Protein AF-0000000084391589 (afdb_homodimer)

Radius of gyration: 23.0 Å; Cα contacts (8 Å, |Δi|>4): 627; chains: 2; bounding box: 58×56×47 Å

pLDDT: mean 92.38, std 8.88, range [37.19, 98.69]

Structure (mmCIF, N/CA/C/O backbone):
data_AF-0000000084391589-model_v1
#
loop_
_entity.id
_entity.type
_entity.pdbx_description
1 polymer 'ABC superfamily atp binding cassette transporter permease protein'
#
loop_
_atom_site.group_PDB
_atom_site.id
_atom_site.type_symbol
_atom_site.label_atom_id
_atom_site.label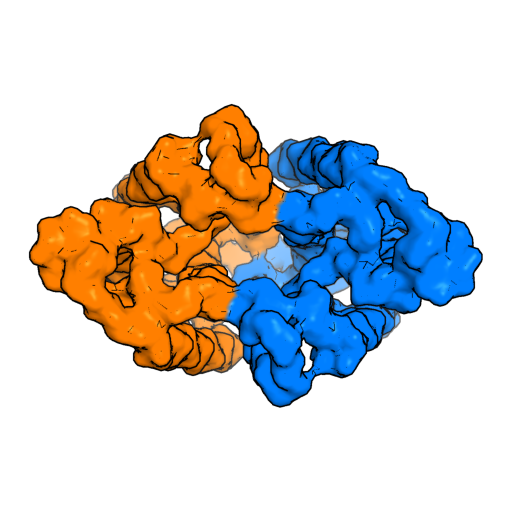_alt_id
_atom_site.label_comp_id
_atom_site.label_asym_id
_atom_site.label_entity_id
_atom_site.label_seq_id
_atom_site.pdbx_PDB_ins_code
_atom_site.Cartn_x
_atom_site.Cartn_y
_atom_site.Cartn_z
_atom_site.occupancy
_atom_site.B_iso_or_equiv
_atom_site.auth_seq_id
_atom_site.auth_comp_id
_atom_site.auth_asym_id
_atom_site.auth_atom_id
_atom_site.pdbx_PDB_model_num
ATOM 1 N N . MET A 1 1 ? -1.476 -22.469 -16.969 1 37.19 1 MET A N 1
ATOM 2 C CA . MET A 1 1 ? -0.293 -21.609 -16.875 1 37.19 1 MET A CA 1
ATOM 3 C C . MET A 1 1 ? 0.739 -22.234 -15.93 1 37.19 1 MET A C 1
ATOM 5 O O . MET A 1 1 ? 0.387 -22.766 -14.875 1 37.19 1 MET A O 1
ATOM 9 N N . THR A 1 2 ? 1.849 -22.688 -16.328 1 46.44 2 THR A N 1
ATOM 10 C CA . THR A 1 2 ? 2.918 -23.406 -15.656 1 46.44 2 THR A CA 1
ATOM 11 C C . THR A 1 2 ? 3.33 -22.703 -14.367 1 46.44 2 THR A C 1
ATOM 13 O O . THR A 1 2 ? 3.363 -21.469 -14.32 1 46.44 2 THR A O 1
ATOM 16 N N . VAL A 1 3 ? 3.16 -23.328 -13.195 1 64.12 3 VAL A N 1
ATOM 17 C CA . VAL A 1 3 ? 3.66 -22.844 -11.914 1 64.12 3 VAL A CA 1
ATOM 18 C C . VAL A 1 3 ? 5.125 -22.438 -12.055 1 64.12 3 VAL A C 1
ATOM 20 O O . VAL A 1 3 ? 5.973 -23.266 -12.422 1 64.12 3 VAL A O 1
ATOM 23 N N . ILE A 1 4 ? 5.359 -21.25 -12.227 1 74.38 4 ILE A N 1
ATOM 24 C CA . ILE A 1 4 ? 6.711 -20.719 -12.383 1 74.38 4 ILE A CA 1
ATOM 25 C C . ILE A 1 4 ? 7.469 -20.844 -11.062 1 74.38 4 ILE A C 1
ATOM 27 O O . ILE A 1 4 ? 6.988 -20.406 -10.016 1 74.38 4 ILE A O 1
ATOM 31 N N . ASP A 1 5 ? 8.484 -21.656 -11.094 1 84.06 5 ASP A N 1
ATOM 32 C CA . ASP A 1 5 ? 9.453 -21.562 -10 1 84.06 5 ASP A CA 1
ATOM 33 C C . ASP A 1 5 ? 10.312 -20.312 -10.133 1 84.06 5 ASP A C 1
ATOM 35 O O . ASP A 1 5 ? 11.273 -20.281 -10.914 1 84.06 5 ASP A O 1
ATOM 39 N N . TYR A 1 6 ? 10.055 -19.422 -9.336 1 90.06 6 TYR A N 1
ATOM 40 C CA . TYR A 1 6 ? 10.648 -18.094 -9.469 1 90.06 6 TYR A CA 1
ATOM 41 C C . TYR A 1 6 ? 12.156 -18.141 -9.266 1 90.06 6 TYR A C 1
ATOM 43 O O . TYR A 1 6 ? 12.914 -17.531 -10.016 1 90.06 6 TYR A O 1
ATOM 51 N N . TYR A 1 7 ? 12.664 -18.906 -8.367 1 91.94 7 TYR A N 1
ATOM 52 C CA . TYR A 1 7 ? 14.094 -18.969 -8.094 1 91.94 7 TYR A CA 1
ATOM 53 C C . TYR A 1 7 ? 14.836 -19.672 -9.211 1 91.94 7 TYR A C 1
ATOM 55 O O . TYR A 1 7 ? 15.922 -19.25 -9.617 1 91.94 7 TYR A O 1
ATOM 63 N N . GLU A 1 8 ? 14.227 -20.734 -9.695 1 91.31 8 GLU A N 1
ATOM 64 C CA . GLU A 1 8 ? 14.836 -21.422 -10.828 1 91.31 8 GLU A CA 1
ATOM 65 C C . GLU A 1 8 ? 14.891 -20.516 -12.055 1 91.31 8 GLU A C 1
ATOM 67 O O . GLU A 1 8 ? 15.898 -20.484 -12.758 1 91.31 8 GLU A O 1
ATOM 72 N N . ARG A 1 9 ? 13.844 -19.828 -12.242 1 93.38 9 ARG A N 1
ATOM 73 C CA . ARG A 1 9 ? 13.797 -18.891 -13.352 1 93.38 9 ARG A CA 1
ATOM 74 C C . ARG A 1 9 ? 14.906 -17.844 -13.234 1 93.38 9 ARG A C 1
ATOM 76 O O . ARG A 1 9 ? 15.633 -17.594 -14.195 1 93.38 9 ARG A O 1
ATOM 83 N N . VAL A 1 10 ? 15.055 -17.297 -12.117 1 93.94 10 VAL A N 1
ATOM 84 C CA . VAL A 1 10 ? 16.031 -16.234 -11.883 1 93.94 10 VAL A CA 1
ATOM 85 C C . VAL A 1 10 ? 17.438 -16.781 -12.055 1 93.94 10 VAL A C 1
ATOM 87 O O . VAL A 1 10 ? 18.281 -16.156 -12.719 1 93.94 10 VAL A O 1
ATOM 90 N N . THR A 1 11 ? 17.688 -17.953 -11.539 1 94.88 11 THR A N 1
ATOM 91 C CA . THR A 1 11 ? 19.031 -18.5 -11.602 1 94.88 11 THR A CA 1
ATOM 92 C C . THR A 1 11 ? 19.375 -18.922 -13.023 1 94.88 11 THR A C 1
ATOM 94 O O . THR A 1 11 ? 20.547 -18.922 -13.414 1 94.88 11 THR A O 1
ATOM 97 N N . THR A 1 12 ? 18.359 -19.25 -13.805 1 94.44 12 THR A N 1
ATOM 98 C CA . THR A 1 12 ? 18.594 -19.688 -15.172 1 94.44 12 THR A CA 1
ATOM 99 C C . THR A 1 12 ? 18.797 -18.5 -16.094 1 94.44 12 THR A C 1
ATOM 101 O O . THR A 1 12 ? 19.609 -18.562 -17.031 1 94.44 12 THR A O 1
ATOM 104 N N . VAL A 1 13 ? 18.203 -17.406 -15.773 1 95.5 13 VAL A N 1
ATOM 105 C CA . VAL A 1 13 ? 18.234 -16.25 -16.656 1 95.5 13 VAL A CA 1
ATOM 106 C C . VAL A 1 13 ? 19.375 -15.328 -16.266 1 95.5 13 VAL A C 1
ATOM 108 O O . VAL A 1 13 ? 20.031 -14.727 -17.125 1 95.5 13 VAL A O 1
ATOM 111 N N . CYS A 1 14 ? 19.594 -15.25 -15 1 95.69 14 CYS A N 1
ATOM 112 C CA . CYS A 1 14 ? 20.625 -14.352 -14.492 1 95.69 14 CYS A CA 1
ATOM 113 C C . CYS A 1 14 ? 22 -15.016 -14.539 1 95.69 14 CYS A C 1
ATOM 115 O O . CYS A 1 14 ? 22.469 -15.562 -13.539 1 95.69 14 CYS A O 1
ATOM 117 N N . THR A 1 15 ? 22.578 -14.945 -15.648 1 95.38 15 THR A N 1
ATOM 118 C CA . THR A 1 15 ? 23.938 -15.438 -15.852 1 95.38 15 THR A CA 1
ATOM 119 C C . THR A 1 15 ? 24.875 -14.305 -16.25 1 95.38 15 THR A C 1
ATOM 121 O O . THR A 1 15 ? 24.438 -13.273 -16.75 1 95.38 15 THR A O 1
ATOM 124 N N . LEU A 1 16 ? 26.141 -14.5 -15.992 1 93.81 16 LEU A N 1
ATOM 125 C CA . LEU A 1 16 ? 27.125 -13.453 -16.234 1 93.81 16 LEU A CA 1
ATOM 126 C C . LEU A 1 16 ? 27.344 -13.227 -17.719 1 93.81 16 LEU A C 1
ATOM 128 O O . LEU A 1 16 ? 27.891 -12.203 -18.125 1 93.81 16 LEU A O 1
ATOM 132 N N . ASP A 1 17 ? 26.844 -14.109 -18.609 1 93.62 17 ASP A N 1
ATOM 133 C CA . ASP A 1 17 ? 26.969 -13.969 -20.062 1 93.62 17 ASP A CA 1
ATOM 134 C C . ASP A 1 17 ? 25.766 -13.258 -20.656 1 93.62 17 ASP A C 1
ATOM 136 O O . ASP A 1 17 ? 25.766 -12.891 -21.828 1 93.62 17 ASP A O 1
ATOM 140 N N . ASN A 1 18 ? 24.766 -13.031 -19.828 1 95.38 18 ASN A N 1
ATOM 141 C CA . ASN A 1 18 ? 23.562 -12.359 -20.281 1 95.38 18 ASN A CA 1
ATOM 142 C C . ASN A 1 18 ? 23.688 -10.844 -20.141 1 95.38 18 ASN A C 1
ATOM 144 O O . ASN A 1 18 ? 23.016 -10.242 -19.297 1 95.38 18 ASN A O 1
ATOM 148 N N . THR A 1 19 ? 24.391 -10.227 -20.984 1 92.19 19 THR A N 1
ATOM 149 C CA . THR A 1 19 ? 24.703 -8.805 -20.922 1 92.19 19 THR A CA 1
ATOM 150 C C . THR A 1 19 ? 23.438 -7.961 -21.016 1 92.19 19 THR A C 1
ATOM 152 O O . THR A 1 19 ? 23.281 -6.98 -20.281 1 92.19 19 THR A O 1
ATOM 155 N N . PRO A 1 20 ? 22.578 -8.312 -21.875 1 93.81 20 PRO A N 1
ATOM 156 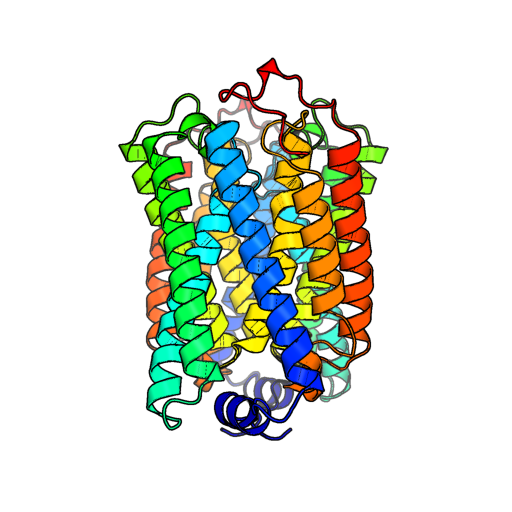C CA . PRO A 1 20 ? 21.344 -7.527 -21.969 1 93.81 20 PRO A CA 1
ATOM 157 C C . PRO A 1 20 ? 20.578 -7.449 -20.656 1 93.81 20 PRO A C 1
ATOM 159 O O . PRO A 1 20 ? 19.844 -6.496 -20.406 1 93.81 20 PRO A O 1
ATOM 162 N N . LEU A 1 21 ? 20.75 -8.406 -19.781 1 95.38 21 LEU A N 1
ATOM 163 C CA . LEU A 1 21 ? 20.094 -8.414 -18.469 1 95.38 21 LEU A CA 1
ATOM 164 C C . LEU A 1 21 ? 20.969 -7.707 -17.422 1 95.38 21 LEU A C 1
ATOM 166 O O . LEU A 1 21 ? 20.438 -7.043 -16.531 1 95.38 21 LEU A O 1
ATOM 170 N N . LEU A 1 22 ? 22.281 -7.801 -17.562 1 95.25 22 LEU A N 1
ATOM 171 C CA . LEU A 1 22 ? 23.188 -7.266 -16.562 1 95.25 22 LEU A CA 1
ATOM 172 C C . LEU A 1 22 ? 23.141 -5.738 -16.531 1 95.25 22 LEU A C 1
ATOM 174 O O . LEU A 1 22 ? 23.266 -5.129 -15.469 1 95.25 22 LEU A O 1
ATOM 178 N N . ILE A 1 23 ? 22.891 -5.16 -17.594 1 94.06 23 ILE A N 1
ATOM 179 C CA . ILE A 1 23 ? 22.875 -3.705 -17.703 1 94.06 23 ILE A CA 1
ATOM 180 C C . ILE A 1 23 ? 21.688 -3.139 -16.938 1 94.06 23 ILE A C 1
ATOM 182 O O . ILE A 1 23 ? 21.859 -2.322 -16.016 1 94.06 23 ILE A O 1
ATOM 186 N N . PRO A 1 24 ? 20.531 -3.578 -17.234 1 94.31 24 PRO A N 1
ATOM 187 C CA . PRO A 1 24 ? 19.406 -3.031 -16.469 1 94.31 24 PRO A CA 1
ATOM 188 C C . PRO A 1 24 ? 19.453 -3.43 -14.992 1 94.31 24 PRO A C 1
ATOM 190 O O . PRO A 1 24 ? 19 -2.672 -14.133 1 94.31 24 PRO A O 1
ATOM 193 N N . LEU A 1 25 ? 19.953 -4.547 -14.703 1 94.44 25 LEU A N 1
ATOM 194 C CA . LEU A 1 25 ? 20.109 -4.941 -13.312 1 94.44 25 LEU A CA 1
ATOM 195 C C . LEU A 1 25 ? 21 -3.963 -12.562 1 94.44 25 LEU A C 1
ATOM 197 O O . LEU A 1 25 ? 20.641 -3.475 -11.492 1 94.44 25 LEU A O 1
ATOM 201 N N . ALA A 1 26 ? 22.109 -3.705 -13.172 1 94.31 26 ALA A N 1
ATOM 202 C CA . ALA A 1 26 ? 23.062 -2.773 -12.562 1 94.31 26 ALA A CA 1
ATOM 203 C C . ALA A 1 26 ? 22.438 -1.382 -12.43 1 94.31 26 ALA A C 1
ATOM 205 O O . ALA A 1 26 ? 22.594 -0.728 -11.391 1 94.31 26 ALA A O 1
ATOM 206 N N . ALA A 1 27 ? 21.781 -0.983 -13.398 1 93.5 27 ALA A N 1
ATOM 207 C CA . ALA A 1 27 ? 21.141 0.329 -13.383 1 93.5 27 ALA A CA 1
ATOM 208 C C . ALA A 1 27 ? 20.125 0.423 -12.25 1 93.5 27 ALA A C 1
ATOM 210 O O . ALA A 1 27 ? 20.031 1.445 -11.562 1 93.5 27 ALA A O 1
ATOM 211 N N . GLY A 1 28 ? 19.375 -0.607 -12.07 1 93.5 28 GLY A N 1
ATOM 212 C CA . GLY A 1 28 ? 18.391 -0.625 -10.992 1 93.5 28 GLY A CA 1
ATOM 213 C C . GLY A 1 28 ? 19.016 -0.49 -9.617 1 93.5 28 GLY A C 1
ATOM 214 O O . GLY A 1 28 ? 18.531 0.28 -8.789 1 93.5 28 GLY A O 1
ATOM 215 N N . PHE A 1 29 ? 20.094 -1.107 -9.43 1 94.69 29 PHE A N 1
ATOM 216 C CA . PHE A 1 29 ? 20.781 -1.05 -8.141 1 94.69 29 PHE A CA 1
ATOM 217 C C . PHE A 1 29 ? 21.406 0.318 -7.926 1 94.69 29 PHE A C 1
ATOM 219 O O . PHE A 1 29 ? 21.328 0.884 -6.836 1 94.69 29 PHE A O 1
ATOM 226 N N . ILE A 1 30 ? 21.969 0.821 -8.969 1 95.19 30 ILE A N 1
ATOM 227 C CA . ILE A 1 30 ? 22.625 2.121 -8.875 1 95.19 30 ILE A CA 1
ATOM 228 C C . ILE A 1 30 ? 21.594 3.195 -8.539 1 95.19 30 ILE A C 1
ATOM 230 O O . ILE A 1 30 ? 21.828 4.031 -7.664 1 95.19 30 ILE A O 1
ATOM 234 N N . VAL A 1 31 ? 20.484 3.145 -9.164 1 95.81 31 VAL A N 1
ATOM 235 C CA . VAL A 1 31 ? 19.422 4.105 -8.914 1 95.81 31 VAL A CA 1
ATOM 236 C C . VAL A 1 31 ? 18.953 4.004 -7.457 1 95.81 31 VAL A C 1
ATOM 238 O O . VAL A 1 31 ? 18.828 5.02 -6.773 1 95.81 31 VAL A O 1
ATOM 241 N N . GLY A 1 32 ? 18.781 2.822 -6.996 1 94.81 32 GLY A N 1
ATOM 242 C CA . GLY A 1 32 ? 18.344 2.619 -5.621 1 94.81 32 GLY A CA 1
ATOM 243 C C . GLY A 1 32 ? 19.328 3.152 -4.602 1 94.81 32 GLY A C 1
ATOM 244 O O . GLY A 1 32 ? 18.938 3.82 -3.643 1 94.81 32 GLY A O 1
ATOM 245 N N . TYR A 1 33 ? 20.547 2.941 -4.793 1 95.94 33 TYR A N 1
ATOM 246 C CA . TYR A 1 33 ? 21.547 3.404 -3.846 1 95.94 33 TYR A CA 1
ATOM 247 C C . TYR A 1 33 ? 21.719 4.918 -3.922 1 95.94 33 TYR A C 1
ATOM 249 O O . TYR A 1 33 ? 21.984 5.57 -2.908 1 95.94 33 TYR A O 1
ATOM 257 N N . LEU A 1 34 ? 21.531 5.434 -5.105 1 95.19 34 LEU A N 1
ATOM 258 C CA . LEU A 1 34 ? 21.578 6.887 -5.242 1 95.19 34 LEU A CA 1
ATOM 259 C C . LEU A 1 34 ? 20.438 7.539 -4.469 1 95.19 34 LEU A C 1
ATOM 261 O O . LEU A 1 34 ? 20.625 8.586 -3.848 1 95.19 34 LEU A O 1
ATOM 265 N N . GLN A 1 35 ? 19.312 6.949 -4.523 1 94.69 35 GLN A N 1
ATOM 266 C CA . GLN A 1 35 ? 18.156 7.473 -3.787 1 94.69 35 GLN A CA 1
ATOM 267 C C . GLN A 1 35 ? 18.469 7.57 -2.295 1 94.69 35 GLN A C 1
ATOM 269 O O . GLN A 1 35 ? 18.172 8.586 -1.662 1 94.69 35 GLN A O 1
ATOM 274 N N . TYR A 1 36 ? 19.078 6.605 -1.757 1 93.94 36 TYR A N 1
ATOM 275 C CA . TYR A 1 36 ? 19.359 6.625 -0.326 1 93.94 36 TYR A CA 1
ATOM 276 C C . TYR A 1 36 ? 20.578 7.5 -0.02 1 93.94 36 TYR A C 1
ATOM 278 O O . TYR A 1 36 ? 20.672 8.062 1.072 1 93.94 36 TYR A O 1
ATOM 286 N N . ALA A 1 37 ? 21.484 7.574 -0.981 1 93.31 37 ALA A N 1
ATOM 287 C CA . ALA A 1 37 ? 22.562 8.539 -0.798 1 93.31 37 ALA A CA 1
ATOM 288 C C . ALA A 1 37 ? 22.016 9.961 -0.651 1 93.31 37 ALA A C 1
ATOM 290 O O . ALA A 1 37 ? 22.438 10.703 0.236 1 93.31 37 ALA A O 1
ATOM 291 N N . TYR A 1 38 ? 21.078 10.289 -1.462 1 92.38 38 TYR A N 1
ATOM 292 C CA . TYR A 1 38 ? 20.438 11.594 -1.36 1 92.38 38 TYR A CA 1
ATOM 293 C C . TYR A 1 38 ? 19.719 11.742 -0.026 1 92.38 38 TYR A C 1
ATOM 295 O O . TYR A 1 38 ? 19.812 12.789 0.621 1 92.38 38 TYR A O 1
ATOM 303 N N . ALA A 1 39 ? 19 10.727 0.352 1 90.62 39 ALA A N 1
ATOM 304 C CA . ALA A 1 39 ? 18.25 10.789 1.601 1 90.62 39 ALA A CA 1
ATOM 305 C C . ALA A 1 39 ? 19.172 11.055 2.787 1 90.62 39 ALA A C 1
ATOM 307 O O . ALA A 1 39 ? 18.875 11.906 3.631 1 90.62 39 ALA A O 1
ATOM 308 N N . ILE A 1 40 ? 20.281 10.414 2.811 1 92.12 40 ILE A N 1
ATOM 309 C CA . ILE A 1 40 ? 21.219 10.547 3.918 1 92.12 40 ILE A CA 1
ATOM 310 C C . ILE A 1 40 ? 21.891 11.914 3.867 1 92.12 40 ILE A C 1
ATOM 312 O O . ILE A 1 40 ? 21.969 12.609 4.883 1 92.12 40 ILE A O 1
ATOM 316 N N . ARG A 1 41 ? 22.266 12.289 2.717 1 91.44 41 ARG A N 1
ATOM 317 C CA . ARG A 1 41 ? 22.953 13.57 2.578 1 91.44 41 ARG A CA 1
ATOM 318 C C . ARG A 1 41 ? 22.031 14.734 2.945 1 91.44 41 ARG A C 1
ATOM 320 O O . ARG A 1 41 ? 22.453 15.656 3.646 1 91.44 41 ARG A O 1
ATOM 327 N N . LEU A 1 42 ? 20.875 14.688 2.498 1 91 42 LEU A N 1
ATOM 328 C CA . LEU A 1 42 ? 19.922 15.75 2.799 1 91 42 LEU A CA 1
ATOM 329 C C . LEU A 1 42 ? 19.609 15.789 4.289 1 91 42 LEU A C 1
ATOM 331 O O . LEU A 1 42 ? 19.547 16.875 4.887 1 91 42 LEU A O 1
ATOM 335 N N . THR A 1 43 ? 19.453 14.68 4.848 1 88.06 43 THR A N 1
ATOM 336 C CA . THR A 1 43 ? 19.156 14.602 6.273 1 88.06 43 THR A CA 1
ATOM 337 C C . THR A 1 43 ? 20.312 15.164 7.098 1 88.06 43 THR A C 1
ATOM 339 O O . THR A 1 43 ? 20.094 15.938 8.039 1 88.06 43 THR A O 1
ATOM 342 N N . LEU A 1 44 ? 21.5 14.844 6.719 1 88.12 44 LEU A N 1
ATOM 343 C CA . LEU A 1 44 ? 22.672 15.273 7.465 1 88.12 44 LEU A CA 1
ATOM 344 C C . LEU A 1 44 ? 22.922 16.766 7.277 1 88.12 44 LEU A C 1
ATOM 346 O O . LEU A 1 44 ? 23.25 17.469 8.234 1 88.12 44 LEU A O 1
ATOM 350 N N . ARG A 1 45 ? 22.594 17.25 6.145 1 88 45 ARG A N 1
ATOM 351 C CA . ARG A 1 45 ? 22.984 18.625 5.828 1 88 45 ARG A CA 1
ATOM 352 C C . ARG A 1 45 ? 21.859 19.594 6.129 1 88 45 ARG A C 1
ATOM 354 O O . ARG A 1 45 ? 22.094 20.75 6.484 1 88 45 ARG A O 1
ATOM 361 N N . GLU A 1 46 ? 20.688 19.078 5.941 1 86.19 46 GLU A N 1
ATOM 362 C CA . GLU A 1 46 ? 19.578 20.016 6.023 1 86.19 46 GLU A CA 1
ATOM 363 C C . GLU A 1 46 ? 18.656 19.672 7.195 1 86.19 46 GLU A C 1
ATOM 365 O O . GLU A 1 46 ? 17.703 20.406 7.477 1 86.19 46 GLU A O 1
ATOM 370 N N . GLY A 1 47 ? 18.891 18.562 7.855 1 80.88 47 GLY A N 1
ATOM 371 C CA . GLY A 1 47 ? 18.109 18.188 9.023 1 80.88 47 GLY A CA 1
ATOM 372 C C . GLY A 1 47 ? 16.734 17.656 8.688 1 80.88 47 GLY A C 1
ATOM 373 O O . GLY A 1 47 ? 15.906 17.453 9.578 1 80.88 47 GLY A O 1
ATOM 374 N N . LYS A 1 48 ? 16.5 17.641 7.41 1 83.69 48 LYS A N 1
ATOM 375 C CA . LYS A 1 48 ? 15.227 17.109 6.918 1 83.69 48 LYS A CA 1
ATOM 376 C C . LYS A 1 48 ? 15.445 16.141 5.758 1 83.69 48 LYS A C 1
ATOM 378 O O . LYS A 1 48 ? 16.281 16.391 4.895 1 83.69 48 LYS A O 1
ATOM 383 N N . GLY A 1 49 ? 14.648 15.078 5.746 1 86.81 49 GLY A N 1
ATOM 384 C CA . GLY A 1 49 ? 14.781 14.109 4.672 1 86.81 49 GLY A CA 1
ATOM 385 C C . GLY A 1 49 ? 13.68 14.211 3.637 1 86.81 49 GLY A C 1
ATOM 386 O O . GLY A 1 49 ? 12.617 14.781 3.904 1 86.81 49 GLY A O 1
ATOM 387 N N . PRO A 1 50 ? 13.992 13.672 2.496 1 89.62 50 PRO A N 1
ATOM 388 C CA . PRO A 1 50 ? 13.055 13.781 1.376 1 89.62 50 PRO A CA 1
ATOM 389 C C . PRO A 1 50 ? 11.938 12.742 1.439 1 89.62 50 PRO A C 1
ATOM 391 O O . PRO A 1 50 ? 10.969 12.82 0.67 1 89.62 50 PRO A O 1
ATOM 394 N N . MET A 1 51 ? 12.078 11.781 2.352 1 93.06 51 MET A N 1
ATOM 395 C CA . MET A 1 51 ? 11.094 10.711 2.473 1 93.06 51 MET A CA 1
ATOM 396 C C . MET A 1 51 ? 10.469 10.703 3.865 1 93.06 51 MET A C 1
ATOM 398 O O . MET A 1 51 ? 11.164 10.898 4.863 1 93.06 51 MET A O 1
ATOM 402 N N . PRO A 1 52 ? 9.172 10.492 3.816 1 92.81 52 PRO A N 1
ATOM 403 C CA . PRO A 1 52 ? 8.531 10.398 5.133 1 92.81 52 PRO A CA 1
ATOM 404 C C . PRO A 1 52 ? 8.953 9.148 5.902 1 92.81 52 PRO A C 1
ATOM 406 O O . PRO A 1 52 ? 9.422 8.18 5.301 1 92.81 52 PRO A O 1
ATOM 409 N N . PHE A 1 53 ? 8.789 9.18 7.184 1 95.19 53 PHE A N 1
ATOM 410 C CA . PHE A 1 53 ? 9.242 8.133 8.094 1 95.19 53 PHE A CA 1
ATOM 411 C C . PHE A 1 53 ? 8.672 6.781 7.691 1 95.19 53 PHE A C 1
ATOM 413 O O . PHE A 1 53 ? 9.375 5.77 7.723 1 95.19 53 PHE A O 1
ATOM 420 N N . TRP A 1 54 ? 7.375 6.754 7.328 1 95.5 54 TRP A N 1
ATOM 421 C CA . TRP A 1 54 ? 6.715 5.477 7.074 1 95.5 54 TRP A CA 1
ATOM 422 C C . TRP A 1 54 ? 7.355 4.762 5.891 1 95.5 54 TRP A C 1
ATOM 424 O O . TRP A 1 54 ? 7.332 3.531 5.816 1 95.5 54 TRP A O 1
ATOM 434 N N . MET A 1 55 ? 7.957 5.449 4.949 1 96.81 55 MET A N 1
ATOM 435 C CA . MET A 1 55 ? 8.609 4.824 3.801 1 96.81 55 MET A CA 1
ATOM 436 C C . MET A 1 55 ? 9.875 4.09 4.227 1 96.81 55 MET A C 1
ATOM 438 O O . MET A 1 55 ? 10.164 3 3.73 1 96.81 55 MET A O 1
ATOM 442 N N . HIS A 1 56 ? 10.617 4.746 5.117 1 97.25 56 HIS A N 1
ATOM 443 C CA . HIS A 1 56 ? 11.789 4.059 5.648 1 97.25 56 HIS A CA 1
ATOM 444 C C . HIS A 1 56 ? 11.391 2.775 6.371 1 97.25 56 HIS A C 1
ATOM 446 O O . HIS A 1 56 ? 12.062 1.75 6.238 1 97.25 56 HIS A O 1
ATOM 452 N N . SER A 1 57 ? 10.352 2.873 7.102 1 97.94 57 SER A N 1
ATOM 453 C CA . SER A 1 57 ? 9.852 1.712 7.832 1 97.94 57 SER A CA 1
ATOM 454 C C . SER A 1 57 ? 9.43 0.602 6.875 1 97.94 57 SER A C 1
ATOM 456 O O . SER A 1 57 ? 9.727 -0.571 7.105 1 97.94 57 SER A O 1
ATOM 458 N N . PHE A 1 58 ? 8.781 0.976 5.848 1 98.31 58 PHE A N 1
ATOM 459 C CA . PHE A 1 58 ? 8.352 -0.001 4.855 1 98.31 58 PHE A CA 1
ATOM 460 C C . PHE A 1 58 ? 9.547 -0.645 4.168 1 98.31 58 PHE A C 1
ATOM 462 O O . PHE A 1 58 ? 9.602 -1.867 4.016 1 98.31 58 PHE A O 1
ATOM 469 N N . TYR A 1 59 ? 10.43 0.161 3.746 1 98.31 59 TYR A N 1
ATOM 470 C CA . TYR A 1 59 ? 11.586 -0.34 3.018 1 98.31 59 TYR A CA 1
ATOM 471 C C . TYR A 1 59 ? 12.445 -1.234 3.904 1 98.31 59 TYR A C 1
ATOM 473 O O . TYR A 1 59 ? 13.016 -2.221 3.436 1 98.31 59 TYR A O 1
ATOM 481 N N . LEU A 1 60 ? 12.516 -0.861 5.145 1 98.44 60 LEU A N 1
ATOM 482 C CA . LEU A 1 60 ? 13.242 -1.74 6.055 1 98.44 60 LEU A CA 1
ATOM 483 C C . LEU A 1 60 ? 12.578 -3.111 6.133 1 98.44 60 LEU A C 1
ATOM 485 O O . LEU A 1 60 ? 13.258 -4.141 6.059 1 98.44 60 LEU A O 1
ATOM 489 N N . ALA A 1 61 ? 11.281 -3.098 6.316 1 98.69 61 ALA A N 1
ATOM 490 C CA . ALA A 1 61 ? 10.555 -4.363 6.367 1 98.69 61 ALA A CA 1
ATOM 491 C C . ALA A 1 61 ? 10.758 -5.168 5.086 1 98.69 61 ALA A C 1
ATOM 493 O O . ALA A 1 61 ? 11.008 -6.375 5.137 1 98.69 61 ALA A O 1
ATOM 494 N N . HIS A 1 62 ? 10.664 -4.504 4.004 1 98.56 62 HIS A N 1
ATOM 495 C CA . HIS A 1 62 ? 10.82 -5.141 2.697 1 98.56 62 HIS A CA 1
ATOM 496 C C . HIS A 1 62 ? 12.242 -5.664 2.51 1 98.56 62 HIS A C 1
ATOM 498 O O . HIS A 1 62 ? 12.438 -6.859 2.264 1 98.56 62 HIS A O 1
ATOM 504 N N . ASP A 1 63 ? 13.219 -4.793 2.641 1 98.56 63 ASP A N 1
ATOM 505 C CA . ASP A 1 63 ? 14.594 -5.129 2.275 1 98.56 63 ASP A CA 1
ATOM 506 C C . ASP A 1 63 ? 15.18 -6.156 3.242 1 98.56 63 ASP A C 1
ATOM 508 O O . ASP A 1 63 ? 15.898 -7.066 2.826 1 98.56 63 ASP A O 1
ATOM 512 N N . SER A 1 64 ? 14.891 -6.035 4.504 1 98.69 64 SER A N 1
ATOM 513 C CA . SER A 1 64 ? 15.406 -7.016 5.453 1 98.69 64 SER A CA 1
ATOM 514 C C . SER A 1 64 ? 14.773 -8.383 5.242 1 98.69 64 SER A C 1
ATOM 516 O O . SER A 1 64 ? 15.445 -9.414 5.355 1 98.69 64 SER A O 1
ATOM 518 N N . THR A 1 65 ? 13.492 -8.422 4.93 1 98.62 65 THR A N 1
ATOM 519 C CA . THR A 1 65 ? 12.805 -9.68 4.664 1 98.62 65 THR A CA 1
ATOM 520 C C . THR A 1 65 ? 13.383 -10.359 3.428 1 98.62 65 THR A C 1
ATOM 522 O O . THR A 1 65 ? 13.75 -11.539 3.473 1 98.62 65 THR A O 1
ATOM 525 N N . TRP A 1 66 ? 13.516 -9.617 2.434 1 98.44 66 TRP A N 1
ATOM 526 C CA . TRP A 1 66 ? 13.984 -10.219 1.189 1 98.44 66 TRP A CA 1
ATOM 527 C C . TRP A 1 66 ? 15.477 -10.531 1.268 1 98.44 66 TRP A C 1
ATOM 529 O O . TRP A 1 66 ? 15.953 -11.477 0.643 1 98.44 66 TRP A O 1
ATOM 539 N N . SER A 1 67 ? 16.203 -9.703 2.006 1 98.56 67 SER A N 1
ATOM 540 C CA . SER A 1 67 ? 17.594 -10.07 2.242 1 98.56 67 SER A CA 1
ATOM 541 C C . SER A 1 67 ? 17.688 -11.461 2.865 1 98.56 67 SER A C 1
ATOM 543 O O . SER A 1 67 ? 18.484 -12.297 2.41 1 98.56 67 SER A O 1
ATOM 545 N N . TYR A 1 68 ? 16.906 -11.688 3.836 1 98.31 68 TYR A N 1
ATOM 546 C CA . TYR A 1 68 ? 16.906 -12.977 4.523 1 98.31 68 TYR A CA 1
ATOM 547 C C . TYR A 1 68 ? 16.453 -14.094 3.592 1 98.31 68 TYR A C 1
ATOM 549 O O . TYR A 1 68 ? 17.109 -15.125 3.484 1 98.31 68 TYR A O 1
ATOM 557 N N . LEU A 1 69 ? 15.359 -13.953 2.883 1 97.75 69 LEU A N 1
ATOM 558 C CA . LEU A 1 69 ? 14.781 -14.984 2.02 1 97.75 69 LEU A CA 1
ATOM 559 C C . LEU A 1 69 ? 15.727 -15.312 0.866 1 97.75 69 LEU A C 1
ATOM 561 O O . LEU A 1 69 ? 15.906 -16.484 0.517 1 97.75 69 LEU A O 1
ATOM 565 N N . LEU A 1 70 ? 16.312 -14.281 0.318 1 97.81 70 LEU A N 1
ATOM 566 C CA . LEU A 1 70 ? 17.234 -14.5 -0.8 1 97.81 70 LEU A CA 1
ATOM 567 C C . LEU A 1 70 ? 18.531 -15.148 -0.327 1 97.81 70 LEU A C 1
ATOM 569 O O . LEU A 1 70 ? 19.125 -15.938 -1.054 1 97.81 70 LEU A O 1
ATOM 573 N N . GLY A 1 71 ? 18.938 -14.75 0.874 1 97.88 71 GLY A N 1
ATOM 574 C CA . GLY A 1 71 ? 20.094 -15.445 1.436 1 97.88 71 GLY A CA 1
ATOM 575 C C . GLY A 1 71 ? 19.875 -16.938 1.587 1 97.88 71 GLY A C 1
ATOM 576 O O . GLY A 1 71 ? 20.734 -17.734 1.228 1 97.88 71 GLY A O 1
ATOM 577 N N . ARG A 1 72 ? 18.734 -17.312 2.047 1 97.19 72 ARG A N 1
ATOM 578 C CA . ARG A 1 72 ? 18.375 -18.719 2.178 1 97.19 72 ARG A CA 1
ATOM 579 C C . ARG A 1 72 ? 18.281 -19.391 0.81 1 97.19 72 ARG A C 1
ATOM 581 O O . ARG A 1 72 ? 18.75 -20.516 0.629 1 97.19 72 ARG A O 1
ATOM 588 N N . ALA A 1 73 ? 17.688 -18.703 -0.125 1 96.56 73 ALA A N 1
ATOM 589 C CA . ALA A 1 73 ? 17.562 -19.234 -1.479 1 96.56 73 ALA A CA 1
ATOM 590 C C . ALA A 1 73 ? 18.938 -19.422 -2.115 1 96.56 73 ALA A C 1
ATOM 592 O O . ALA A 1 73 ? 19.156 -20.406 -2.822 1 96.56 73 ALA A O 1
ATOM 593 N N . ALA A 1 74 ? 19.781 -18.469 -1.87 1 97.19 74 ALA A N 1
ATOM 594 C CA . ALA A 1 74 ? 21.125 -18.578 -2.426 1 97.19 74 ALA A CA 1
ATOM 595 C C . ALA A 1 74 ? 21.797 -19.875 -1.98 1 97.19 74 ALA A C 1
ATOM 597 O O . ALA A 1 74 ? 22.406 -20.578 -2.791 1 97.19 74 ALA A O 1
ATOM 598 N N . SER A 1 75 ? 21.641 -20.219 -0.706 1 96.94 75 SER A N 1
ATOM 599 C CA . SER A 1 75 ? 22.234 -21.438 -0.157 1 96.94 75 SER A CA 1
ATOM 600 C C . SER A 1 75 ? 21.625 -22.688 -0.792 1 96.94 75 SER A C 1
ATOM 602 O O . SER A 1 75 ? 22.312 -23.703 -0.947 1 96.94 75 SER A O 1
ATOM 604 N N . GLN A 1 76 ? 20.422 -22.609 -1.266 1 95.56 76 GLN A N 1
ATOM 605 C CA . GLN A 1 76 ? 19.719 -23.75 -1.848 1 95.56 76 GLN A CA 1
ATOM 606 C C . GLN A 1 76 ? 20 -23.875 -3.342 1 95.56 76 GLN A C 1
ATOM 608 O O . GLN A 1 76 ? 19.844 -24.938 -3.926 1 95.56 76 GLN A O 1
ATOM 613 N N . TYR A 1 77 ? 20.422 -22.797 -3.879 1 95.25 77 TYR A N 1
ATOM 614 C CA . TYR A 1 77 ? 20.656 -22.797 -5.32 1 95.25 77 TYR A CA 1
ATOM 615 C C . TYR A 1 77 ? 22.125 -22.562 -5.641 1 95.25 77 TYR A C 1
ATOM 617 O O . TYR A 1 77 ? 22.453 -21.75 -6.496 1 95.25 77 TYR A O 1
ATOM 625 N N . GLY A 1 78 ? 23.047 -23.25 -4.891 1 94.81 78 GLY A N 1
ATOM 626 C CA . GLY A 1 78 ? 24.469 -23.297 -5.195 1 94.81 78 GLY A CA 1
ATOM 627 C C . GLY A 1 78 ? 25.172 -21.953 -5.023 1 94.81 78 GLY A C 1
ATOM 628 O O . GLY A 1 78 ? 26.125 -21.641 -5.742 1 94.81 78 GLY A O 1
ATOM 629 N N . GLU A 1 79 ? 24.672 -21.141 -4.16 1 97.06 79 GLU A N 1
ATOM 630 C CA . GLU A 1 79 ? 25.234 -19.812 -3.918 1 97.06 79 GLU A CA 1
ATOM 631 C C . GLU A 1 79 ? 25.297 -19 -5.207 1 97.06 79 GLU A C 1
ATOM 633 O O . GLU A 1 79 ? 26.328 -18.375 -5.5 1 97.06 79 GLU A O 1
ATOM 638 N N . HIS A 1 80 ? 24.266 -19.078 -5.984 1 96.69 80 HIS A N 1
ATOM 639 C CA . HIS A 1 80 ? 24.172 -18.312 -7.219 1 96.69 80 HIS A CA 1
ATOM 640 C C . HIS A 1 80 ? 24.484 -16.844 -6.977 1 96.69 80 HIS A C 1
ATOM 642 O O . HIS A 1 80 ? 23.969 -16.25 -6.023 1 96.69 80 HIS A O 1
ATOM 648 N N . TRP A 1 81 ? 25.203 -16.234 -7.82 1 96.75 81 TRP A N 1
ATOM 649 C CA . TRP A 1 81 ? 25.766 -14.914 -7.598 1 96.75 81 TRP A CA 1
ATOM 650 C C . TRP A 1 81 ? 24.672 -13.859 -7.48 1 96.75 81 TRP A C 1
ATOM 652 O O . TRP A 1 81 ? 24.797 -12.922 -6.691 1 96.75 81 TRP A O 1
ATOM 662 N N . PHE A 1 82 ? 23.688 -13.961 -8.266 1 96.81 82 PHE A N 1
ATOM 663 C CA . PHE A 1 82 ? 22.609 -12.969 -8.25 1 96.81 82 PHE A CA 1
ATOM 664 C C . PHE A 1 82 ? 21.844 -13.023 -6.93 1 96.81 82 PHE A C 1
ATOM 666 O O . PHE A 1 82 ? 21.547 -11.984 -6.344 1 96.81 82 PHE A O 1
ATOM 673 N N . LEU A 1 83 ? 21.516 -14.227 -6.48 1 97.44 83 LEU A N 1
ATOM 674 C CA . LEU A 1 83 ? 20.766 -14.383 -5.234 1 97.44 83 LEU A CA 1
ATOM 675 C C . LEU A 1 83 ? 21.594 -13.891 -4.047 1 97.44 83 LEU A C 1
ATOM 677 O O . LEU A 1 83 ? 21.109 -13.086 -3.246 1 97.44 83 LEU A O 1
ATOM 681 N N . ARG A 1 84 ? 22.797 -14.297 -3.955 1 98 84 ARG A N 1
ATOM 682 C CA . ARG A 1 84 ? 23.656 -13.891 -2.852 1 98 84 ARG A CA 1
ATOM 683 C C . ARG A 1 84 ? 24 -12.406 -2.938 1 98 84 ARG A C 1
ATOM 685 O O . ARG A 1 84 ? 23.984 -11.703 -1.93 1 98 84 ARG A O 1
ATOM 692 N N . GLY A 1 85 ? 24.359 -11.992 -4.152 1 97.31 85 GLY A N 1
ATOM 693 C CA . GLY A 1 85 ? 24.672 -10.578 -4.34 1 97.31 85 GLY A CA 1
ATOM 694 C C . GLY A 1 85 ? 23.5 -9.672 -3.994 1 97.31 85 GLY A C 1
ATOM 695 O O . GLY A 1 85 ? 23.688 -8.656 -3.316 1 97.31 85 GLY A O 1
ATOM 696 N N . THR A 1 86 ? 22.328 -10.008 -4.469 1 97.62 86 THR A N 1
ATOM 697 C CA . THR A 1 86 ? 21.141 -9.211 -4.176 1 97.62 86 THR A CA 1
ATOM 698 C C . THR A 1 86 ? 20.828 -9.242 -2.684 1 97.62 86 THR A C 1
ATOM 700 O O . THR A 1 86 ? 20.438 -8.227 -2.104 1 97.62 86 THR A O 1
ATOM 703 N N . SER A 1 87 ? 20.938 -10.398 -2.076 1 98.31 87 SER A N 1
ATOM 704 C CA . SER A 1 87 ? 20.75 -10.5 -0.633 1 98.31 87 SER A CA 1
ATOM 705 C C . SER A 1 87 ? 21.656 -9.539 0.113 1 98.31 87 SER A C 1
ATOM 707 O O . SER A 1 87 ? 21.219 -8.812 1.005 1 98.31 87 SER A O 1
ATOM 709 N N . THR A 1 88 ? 22.859 -9.5 -0.244 1 98.31 88 THR A N 1
ATOM 710 C CA . THR A 1 88 ? 23.844 -8.625 0.386 1 98.31 88 THR A CA 1
ATOM 711 C C . THR A 1 88 ? 23.516 -7.16 0.128 1 98.31 88 THR A C 1
ATOM 713 O O . THR A 1 88 ? 23.609 -6.328 1.03 1 98.31 88 THR A O 1
ATOM 716 N N . GLY A 1 89 ? 23.188 -6.891 -1.124 1 97.75 89 GLY A N 1
ATOM 717 C CA . GLY A 1 89 ? 22.781 -5.531 -1.435 1 97.75 89 GLY A CA 1
ATOM 718 C C . GLY A 1 89 ? 21.609 -5.055 -0.597 1 97.75 89 GLY A C 1
ATOM 719 O O . GLY A 1 89 ? 21.609 -3.93 -0.095 1 97.75 89 GLY A O 1
ATOM 720 N N . LEU A 1 90 ? 20.641 -5.898 -0.429 1 98.31 90 LEU A N 1
ATOM 721 C CA . LEU A 1 90 ? 19.469 -5.566 0.361 1 98.31 90 LEU A CA 1
ATOM 722 C C . LEU A 1 90 ? 19.828 -5.398 1.833 1 98.31 90 LEU A C 1
ATOM 724 O O . LEU A 1 90 ? 19.219 -4.578 2.533 1 98.31 90 LEU A O 1
ATOM 728 N N . PHE A 1 91 ? 20.766 -6.164 2.277 1 98.44 91 PHE A N 1
ATOM 729 C CA . PHE A 1 91 ? 21.234 -6.012 3.646 1 98.44 91 PHE A CA 1
ATOM 730 C C . PHE A 1 91 ? 21.812 -4.617 3.865 1 98.44 91 PHE A C 1
ATOM 732 O O . PHE A 1 91 ? 21.562 -3.986 4.891 1 98.44 91 PHE A O 1
ATOM 739 N N . ILE A 1 92 ? 22.562 -4.176 2.922 1 97.88 92 ILE A N 1
ATOM 740 C CA . ILE A 1 92 ? 23.141 -2.842 2.998 1 97.88 92 ILE A CA 1
ATOM 741 C C . ILE A 1 92 ? 22.047 -1.789 3.008 1 97.88 92 ILE A C 1
ATOM 743 O O . ILE A 1 92 ? 22.062 -0.857 3.814 1 97.88 92 ILE A O 1
ATOM 747 N N . TRP A 1 93 ? 21.047 -1.941 2.141 1 97.5 93 TRP A N 1
ATOM 748 C CA . TRP A 1 93 ? 19.906 -1.038 2.145 1 97.5 93 TRP A CA 1
ATOM 749 C C . TRP A 1 93 ? 19.234 -1.019 3.514 1 97.5 93 TRP A C 1
ATOM 751 O O . TRP A 1 93 ? 18.844 0.043 4.008 1 97.5 93 TRP A O 1
ATOM 761 N N . SER A 1 94 ? 19.094 -2.184 4.062 1 98.06 94 SER A N 1
ATOM 762 C CA . SER A 1 94 ? 18.453 -2.297 5.363 1 98.06 94 SER A CA 1
ATOM 763 C C . SER A 1 94 ? 19.203 -1.516 6.43 1 98.06 94 SER A C 1
ATOM 765 O O . SER A 1 94 ? 18.609 -0.862 7.281 1 98.06 94 SER A O 1
ATOM 767 N N . ALA A 1 95 ? 20.469 -1.552 6.359 1 97.62 95 ALA A N 1
ATOM 768 C CA . ALA A 1 95 ? 21.281 -0.811 7.312 1 97.62 95 ALA A CA 1
ATOM 769 C C . ALA A 1 95 ? 21.109 0.694 7.141 1 97.62 95 ALA A C 1
ATOM 771 O O . ALA A 1 95 ? 21.047 1.435 8.125 1 97.62 95 ALA A O 1
ATOM 772 N N . LEU A 1 96 ? 21.031 1.106 5.926 1 96.31 96 LEU A N 1
ATOM 773 C CA . LEU A 1 96 ? 20.812 2.521 5.652 1 96.31 96 LEU A CA 1
ATOM 774 C C . LEU A 1 96 ? 19.438 2.967 6.156 1 96.31 96 LEU A C 1
ATOM 776 O O . LEU A 1 96 ? 19.312 4.059 6.715 1 96.31 96 LEU A O 1
ATOM 780 N N . GLU A 1 97 ? 18.469 2.105 5.945 1 96.81 97 GLU A N 1
ATOM 781 C CA . GLU A 1 97 ? 17.141 2.41 6.43 1 96.81 97 GLU A CA 1
ATOM 782 C C . GLU A 1 97 ? 17.094 2.475 7.953 1 96.81 97 GLU A C 1
ATOM 784 O O . GLU A 1 97 ? 16.484 3.369 8.531 1 96.81 97 GLU A O 1
ATOM 789 N N . LEU A 1 98 ? 17.781 1.554 8.547 1 96.56 98 LEU A N 1
ATOM 790 C CA . LEU A 1 98 ? 17.859 1.547 10 1 96.56 98 LEU A CA 1
ATOM 791 C C . LEU A 1 98 ? 18.516 2.824 10.516 1 96.56 98 LEU A C 1
ATOM 793 O O . LEU A 1 98 ? 18.094 3.373 11.539 1 96.56 98 LEU A O 1
ATOM 797 N N . TRP A 1 99 ? 19.484 3.264 9.852 1 95.75 99 TRP A N 1
ATOM 798 C CA . TRP A 1 99 ? 20.125 4.523 10.203 1 95.75 99 TRP A CA 1
ATOM 799 C C . TRP A 1 99 ? 19.141 5.684 10.133 1 95.75 99 TRP A C 1
ATOM 801 O O . TRP A 1 99 ? 19.078 6.512 11.039 1 95.75 99 TRP A O 1
ATOM 811 N N . CYS A 1 100 ? 18.375 5.746 9.055 1 94.94 100 CYS A N 1
ATOM 812 C CA . CYS A 1 100 ? 17.406 6.812 8.883 1 94.94 100 CYS A CA 1
ATOM 813 C C . CYS A 1 100 ? 16.344 6.758 9.969 1 94.94 100 CYS A C 1
ATOM 815 O O . CYS A 1 100 ? 15.938 7.793 10.508 1 94.94 100 CYS A O 1
ATOM 817 N N . ILE A 1 101 ? 15.945 5.578 10.305 1 96.31 101 ILE A N 1
ATOM 818 C CA . ILE A 1 101 ? 14.93 5.395 11.336 1 96.31 101 ILE A CA 1
ATOM 819 C C . ILE A 1 101 ? 15.5 5.816 12.695 1 96.31 101 ILE A C 1
ATOM 821 O O . ILE A 1 101 ? 14.828 6.516 13.461 1 96.31 101 ILE A O 1
ATOM 825 N N . HIS A 1 102 ? 16.734 5.359 12.969 1 95.5 102 HIS A N 1
ATOM 826 C CA . HIS A 1 102 ? 17.391 5.746 14.219 1 95.5 102 HIS A CA 1
ATOM 827 C C . HIS A 1 102 ? 17.484 7.266 14.336 1 95.5 102 HIS A C 1
ATOM 829 O O . HIS A 1 102 ? 17.172 7.828 15.391 1 95.5 102 HIS A O 1
ATOM 835 N N . ARG A 1 103 ? 17.844 7.895 13.32 1 94.69 103 ARG A N 1
ATOM 836 C CA . ARG A 1 103 ? 17.984 9.344 13.328 1 94.69 103 ARG A CA 1
ATOM 837 C C . ARG A 1 103 ? 16.625 10.023 13.516 1 94.69 103 ARG A C 1
ATOM 839 O O . ARG A 1 103 ? 16.531 11.031 14.227 1 94.69 103 ARG A O 1
ATOM 846 N N . ALA A 1 104 ? 15.617 9.516 12.875 1 94.25 104 ALA A N 1
ATOM 847 C CA . ALA A 1 104 ? 14.281 10.078 13 1 94.25 104 ALA A CA 1
ATOM 848 C C . ALA A 1 104 ? 13.797 10.023 14.445 1 94.25 104 ALA A C 1
ATOM 850 O O . ALA A 1 104 ? 13.219 11 14.945 1 94.25 104 ALA A O 1
ATOM 851 N N . VAL A 1 105 ? 14.109 8.984 15.148 1 95.5 105 VAL A N 1
ATOM 852 C CA . VAL A 1 105 ? 13.586 8.758 16.484 1 95.5 105 VAL A CA 1
ATOM 853 C C . VAL A 1 105 ? 14.445 9.5 17.516 1 95.5 105 VAL A C 1
ATOM 855 O O . VAL A 1 105 ? 13.953 9.93 18.562 1 95.5 105 VAL A O 1
ATOM 858 N N . THR A 1 106 ? 15.734 9.789 17.172 1 94.56 106 THR A N 1
ATOM 859 C CA . THR A 1 106 ? 16.641 10.32 18.188 1 94.56 106 THR A CA 1
ATOM 860 C C . THR A 1 106 ? 16.922 11.797 17.922 1 94.56 106 THR A C 1
ATOM 862 O O . THR A 1 106 ? 16.953 12.602 18.859 1 94.56 106 THR A O 1
ATOM 865 N N . LYS A 1 107 ? 17.078 12.211 16.656 1 91.62 107 LYS A N 1
ATOM 866 C CA . LYS A 1 107 ? 17.594 13.547 16.359 1 91.62 107 LYS A CA 1
ATOM 867 C C . LYS A 1 107 ? 16.547 14.391 15.641 1 91.62 107 LYS A C 1
ATOM 869 O O . LYS A 1 107 ? 16.562 15.617 15.727 1 91.62 107 LYS A O 1
ATOM 874 N N . GLU A 1 108 ? 15.641 13.766 14.969 1 91.56 108 GLU A N 1
ATOM 875 C CA . GLU A 1 108 ? 14.711 14.508 14.117 1 91.56 108 GLU A CA 1
ATOM 876 C C . GLU A 1 108 ? 13.258 14.18 14.469 1 91.56 108 GLU A C 1
ATOM 878 O O . GLU A 1 108 ? 12.43 13.992 13.578 1 91.56 108 GLU A O 1
ATOM 883 N N . ARG A 1 109 ? 12.977 14.031 15.703 1 92.88 109 ARG A N 1
ATOM 884 C CA . ARG A 1 109 ? 11.664 13.586 16.141 1 92.88 109 ARG A CA 1
ATOM 885 C C . ARG A 1 109 ? 10.578 14.57 15.742 1 92.88 109 ARG A C 1
ATOM 887 O O . ARG A 1 109 ? 9.508 14.172 15.273 1 92.88 109 ARG A O 1
ATOM 894 N N . GLU A 1 110 ? 10.852 15.859 15.891 1 90.94 110 GLU A N 1
ATOM 895 C CA . GLU A 1 110 ? 9.852 16.875 15.562 1 90.94 110 GLU A CA 1
ATOM 896 C C . GLU A 1 110 ? 9.523 16.859 14.078 1 90.94 110 GLU A C 1
ATOM 898 O O . GLU A 1 110 ? 8.352 16.828 13.695 1 90.94 110 GLU A O 1
ATOM 903 N N . ALA A 1 111 ? 10.5 16.797 13.25 1 86.62 111 ALA A N 1
ATOM 904 C CA . ALA A 1 111 ? 10.32 16.812 11.797 1 86.62 111 ALA A CA 1
ATOM 905 C C . ALA A 1 111 ? 9.602 15.555 11.32 1 86.62 111 ALA A C 1
ATOM 907 O O . ALA A 1 111 ? 8.797 15.609 10.391 1 86.62 111 ALA A O 1
ATOM 908 N N . SER A 1 112 ? 9.836 14.469 12.055 1 89.88 112 SER A N 1
ATOM 909 C CA . SER A 1 112 ? 9.367 13.172 11.57 1 89.88 112 SER A CA 1
ATOM 910 C C . SER A 1 112 ? 7.98 12.844 12.125 1 89.88 112 SER A C 1
ATOM 912 O O . SER A 1 112 ? 7.176 12.195 11.461 1 89.88 112 SER A O 1
ATOM 914 N N . PHE A 1 113 ? 7.688 13.359 13.375 1 92.56 113 PHE A N 1
ATOM 915 C CA . PHE A 1 113 ? 6.527 12.773 14.047 1 92.56 113 PHE A CA 1
ATOM 916 C C . PHE A 1 113 ? 5.57 13.867 14.516 1 92.56 113 PHE A C 1
ATOM 918 O O . PHE A 1 113 ? 4.484 13.562 15.016 1 92.56 113 PHE A O 1
ATOM 925 N N . ALA A 1 114 ? 5.887 15.141 14.32 1 88.5 114 ALA A N 1
ATOM 926 C CA . ALA A 1 114 ? 5.039 16.219 14.836 1 88.5 114 ALA A CA 1
ATOM 927 C C . ALA A 1 114 ? 3.639 16.141 14.234 1 88.5 114 ALA A C 1
ATOM 929 O O . ALA A 1 114 ? 2.648 16.438 14.906 1 88.5 114 ALA A O 1
ATOM 930 N N . SER A 1 115 ? 3.553 15.68 13.047 1 83.44 115 SER A N 1
ATOM 931 C CA . SER A 1 115 ? 2.273 15.648 12.344 1 83.44 115 SER A CA 1
ATOM 932 C C . SER A 1 115 ? 1.358 14.562 12.906 1 83.44 115 SER A C 1
ATOM 934 O O . SER A 1 115 ? 0.142 14.609 12.711 1 83.44 115 SER A O 1
ATOM 936 N N . VAL A 1 116 ? 1.927 13.672 13.688 1 86.88 116 VAL A N 1
ATOM 937 C CA . VAL A 1 116 ? 1.114 12.547 14.133 1 86.88 116 VAL A CA 1
ATOM 938 C C . VAL A 1 116 ? 1.039 12.539 15.656 1 86.88 116 VAL A C 1
ATOM 940 O O . VAL A 1 116 ? 0.028 12.133 16.234 1 86.88 116 VAL A O 1
ATOM 943 N N . LEU A 1 117 ? 2.072 12.984 16.328 1 90.06 117 LEU A N 1
ATOM 944 C CA . LEU A 1 117 ? 2.154 12.859 17.781 1 90.06 117 LEU A CA 1
ATOM 945 C C . LEU A 1 117 ? 2.07 14.219 18.453 1 90.06 117 LEU A C 1
ATOM 947 O O . LEU A 1 117 ? 2.109 14.312 19.688 1 90.06 117 LEU A O 1
ATOM 951 N N . GLY A 1 118 ? 1.918 15.258 17.672 1 85.62 118 GLY A N 1
ATOM 952 C CA . GLY A 1 118 ? 1.894 16.594 18.25 1 85.62 118 GLY A CA 1
ATOM 953 C C . GLY A 1 118 ? 3.258 17.266 18.266 1 85.62 118 GLY A C 1
ATOM 954 O O . GLY A 1 118 ? 4.262 16.641 17.906 1 85.62 118 GLY A O 1
ATOM 955 N N . LYS A 1 119 ? 3.16 18.453 18.828 1 87 119 LYS A N 1
ATOM 956 C CA . LYS A 1 119 ? 4.387 19.234 18.844 1 87 119 LYS A CA 1
ATOM 957 C C . LYS A 1 119 ? 5.391 18.688 19.844 1 87 119 LYS A C 1
ATOM 959 O O . LYS A 1 119 ? 5.012 18.266 20.938 1 87 119 LYS A O 1
ATOM 964 N N . GLN A 1 120 ? 6.633 18.469 19.516 1 89.75 120 GLN A N 1
ATOM 965 C CA . GLN A 1 120 ? 7.77 18.031 20.312 1 89.75 120 GLN A CA 1
ATOM 966 C C . GLN A 1 120 ? 7.523 16.641 20.891 1 89.75 120 GLN A C 1
ATOM 968 O O . GLN A 1 120 ? 7.465 16.484 22.109 1 89.75 120 GLN A O 1
ATOM 973 N N . PRO A 1 121 ? 7.371 15.695 20.094 1 93.69 121 PRO A N 1
ATOM 974 C CA . PRO A 1 121 ? 7.129 14.336 20.578 1 93.69 121 PRO A CA 1
ATOM 975 C C . PRO A 1 121 ? 8.25 13.82 21.469 1 93.69 121 PRO A C 1
ATOM 977 O O . PRO A 1 121 ? 9.43 14.086 21.219 1 93.69 121 PRO A O 1
ATOM 980 N N . SER A 1 122 ? 7.902 13.148 22.594 1 94.75 122 SER A N 1
ATOM 981 C CA . SER A 1 122 ? 8.898 12.523 23.469 1 94.75 122 SER A CA 1
ATOM 982 C C . SER A 1 122 ? 9.562 11.336 22.781 1 94.75 122 SER A C 1
ATOM 984 O O . SER A 1 122 ? 9.031 10.789 21.812 1 94.75 122 SER A O 1
ATOM 986 N N . PHE A 1 123 ? 10.719 10.977 23.281 1 95.69 123 PHE A N 1
ATOM 987 C CA . PHE A 1 123 ? 11.438 9.82 22.734 1 95.69 123 PHE A CA 1
ATOM 988 C C . PHE A 1 123 ? 10.609 8.555 22.875 1 95.69 123 PHE A C 1
ATOM 990 O O . PHE A 1 123 ? 10.516 7.762 21.938 1 95.69 123 PHE A O 1
ATOM 997 N N . SER A 1 124 ? 10.023 8.375 24 1 95.12 124 SER A N 1
ATOM 998 C CA . SER A 1 124 ? 9.242 7.18 24.281 1 95.12 124 SER A CA 1
ATOM 999 C C . SER A 1 124 ? 8.047 7.066 23.344 1 95.12 124 SER A C 1
ATOM 1001 O O . SER A 1 124 ? 7.77 5.992 22.797 1 95.12 124 SER A O 1
ATOM 1003 N N . SER A 1 125 ? 7.348 8.133 23.109 1 93.12 125 SER A N 1
ATOM 1004 C CA . SER A 1 125 ? 6.199 8.125 22.203 1 93.12 125 SER A CA 1
ATOM 1005 C C . SER A 1 125 ? 6.629 7.852 20.766 1 93.12 125 SER A C 1
ATOM 1007 O O . SER A 1 125 ? 5.98 7.082 20.062 1 93.12 125 SER A O 1
ATOM 1009 N N . ALA A 1 126 ? 7.723 8.5 20.375 1 95.56 126 ALA A N 1
ATOM 1010 C CA . ALA A 1 126 ? 8.25 8.305 19.031 1 95.56 126 ALA A CA 1
ATOM 1011 C C . ALA A 1 126 ? 8.672 6.852 18.812 1 95.56 126 ALA A C 1
ATOM 1013 O O . ALA A 1 126 ? 8.383 6.258 17.781 1 95.56 126 ALA A O 1
ATOM 1014 N N . LEU A 1 127 ? 9.352 6.32 19.844 1 96.25 127 LEU A N 1
ATOM 1015 C CA . LEU A 1 127 ? 9.82 4.941 19.734 1 96.25 127 LEU A CA 1
ATOM 1016 C C . LEU A 1 127 ? 8.648 3.969 19.672 1 96.25 127 LEU A C 1
ATOM 1018 O O . LEU A 1 127 ? 8.664 3.021 18.891 1 96.25 127 LEU A O 1
ATOM 1022 N N . THR A 1 128 ? 7.672 4.156 20.484 1 93.69 128 THR A N 1
ATOM 1023 C CA . THR A 1 128 ? 6.488 3.301 20.484 1 93.69 128 THR A CA 1
ATOM 1024 C C . THR A 1 128 ? 5.785 3.336 19.141 1 93.69 128 THR A C 1
ATOM 1026 O O . THR A 1 128 ? 5.422 2.293 18.594 1 93.69 128 THR A O 1
ATOM 1029 N N . TYR A 1 129 ? 5.629 4.52 18.625 1 93.94 129 TYR A N 1
ATOM 1030 C CA . TYR A 1 129 ? 5.035 4.68 17.297 1 93.94 129 TYR A CA 1
ATOM 1031 C C . TYR A 1 129 ? 5.863 3.969 16.234 1 93.94 129 TYR A C 1
ATOM 1033 O O . TYR A 1 129 ? 5.324 3.246 15.398 1 93.94 129 TYR A O 1
ATOM 1041 N N . ALA A 1 130 ? 7.141 4.176 16.281 1 96.38 130 ALA A N 1
ATOM 1042 C CA . ALA A 1 130 ? 8.047 3.602 15.297 1 96.38 130 ALA A CA 1
ATOM 1043 C C . ALA A 1 130 ? 8 2.076 15.328 1 96.38 130 ALA A C 1
ATOM 1045 O O . ALA A 1 130 ? 7.961 1.428 14.281 1 96.38 130 ALA A O 1
ATOM 1046 N N . VAL A 1 131 ? 7.969 1.52 16.5 1 96.25 131 VAL A N 1
ATOM 1047 C CA . VAL A 1 131 ? 7.938 0.068 16.641 1 96.25 131 VAL A CA 1
ATOM 1048 C C . VAL A 1 131 ? 6.602 -0.473 16.141 1 96.25 131 VAL A C 1
ATOM 1050 O O . VAL A 1 131 ? 6.562 -1.471 15.406 1 96.25 131 VAL A O 1
ATOM 1053 N N . GLY A 1 132 ? 5.52 0.2 16.562 1 94.31 132 GLY A N 1
ATOM 1054 C CA . GLY A 1 132 ? 4.211 -0.201 16.078 1 94.31 132 GLY A CA 1
ATOM 1055 C C . GLY A 1 132 ? 4.105 -0.16 14.562 1 94.31 132 GLY A C 1
ATOM 1056 O O . GLY A 1 132 ? 3.621 -1.109 13.945 1 94.31 132 GLY A O 1
ATOM 1057 N N . LEU A 1 133 ? 4.57 0.917 14.008 1 96.38 133 LEU A N 1
ATOM 1058 C CA . LEU A 1 133 ? 4.531 1.06 12.555 1 96.38 133 LEU A CA 1
ATOM 1059 C C . LEU A 1 133 ? 5.414 0.012 11.883 1 96.38 133 LEU A C 1
ATOM 1061 O O . LEU A 1 133 ? 5.051 -0.53 10.836 1 96.38 133 LEU A O 1
ATOM 1065 N N . GLN A 1 134 ? 6.543 -0.237 12.469 1 97.75 134 GLN A N 1
ATOM 1066 C CA . GLN A 1 134 ? 7.453 -1.219 11.891 1 97.75 134 GLN A CA 1
ATOM 1067 C C . GLN A 1 134 ? 6.812 -2.604 11.844 1 97.75 134 GLN A C 1
ATOM 1069 O O . GLN A 1 134 ? 6.934 -3.312 10.844 1 97.75 134 GLN A O 1
ATOM 1074 N N . LEU A 1 135 ? 6.152 -2.975 12.875 1 97.31 135 LEU A N 1
ATOM 1075 C CA . LEU A 1 135 ? 5.477 -4.266 12.914 1 97.31 135 LEU A CA 1
ATOM 1076 C C . LEU A 1 135 ? 4.348 -4.324 11.898 1 97.31 135 LEU A C 1
ATOM 1078 O O . LEU A 1 135 ? 4.113 -5.363 11.273 1 97.31 135 LEU A O 1
ATOM 1082 N N . ALA A 1 136 ? 3.705 -3.25 11.789 1 97.31 136 ALA A N 1
ATOM 1083 C CA . ALA A 1 136 ? 2.656 -3.174 10.773 1 97.31 136 ALA A CA 1
ATOM 1084 C C . ALA A 1 136 ? 3.229 -3.365 9.375 1 97.31 136 ALA A C 1
ATOM 1086 O O . ALA A 1 136 ? 2.654 -4.086 8.555 1 97.31 136 ALA A O 1
ATOM 1087 N N . MET A 1 137 ? 4.367 -2.758 9.117 1 98.31 137 MET A N 1
ATOM 1088 C CA . MET A 1 137 ? 4.98 -2.873 7.797 1 98.31 137 MET A CA 1
ATOM 1089 C C . MET A 1 137 ? 5.453 -4.301 7.543 1 98.31 137 MET A C 1
ATOM 1091 O O . MET A 1 137 ? 5.316 -4.812 6.43 1 98.31 137 MET A O 1
ATOM 1095 N N . TYR A 1 138 ? 5.992 -4.938 8.539 1 98.31 138 TYR A N 1
ATOM 1096 C CA . TYR A 1 138 ? 6.367 -6.34 8.391 1 98.31 138 TYR A CA 1
ATOM 1097 C C . TYR A 1 138 ? 5.148 -7.199 8.078 1 98.31 138 TYR A C 1
ATOM 1099 O O . TYR A 1 138 ? 5.227 -8.125 7.273 1 98.31 138 TYR A O 1
ATOM 1107 N N . SER A 1 139 ? 4.023 -6.902 8.719 1 97.69 139 SER A N 1
ATOM 1108 C CA . SER A 1 139 ? 2.795 -7.641 8.445 1 97.69 139 SER A CA 1
ATOM 1109 C C . SER A 1 139 ? 2.367 -7.492 6.992 1 97.69 139 SER A C 1
ATOM 1111 O O . SER A 1 139 ? 1.98 -8.469 6.352 1 97.69 139 SER A O 1
ATOM 1113 N N . VAL A 1 140 ? 2.494 -6.293 6.496 1 97.44 140 VAL A N 1
ATOM 1114 C CA . VAL A 1 140 ? 2.102 -6.02 5.117 1 97.44 140 VAL A CA 1
ATOM 1115 C C . VAL A 1 140 ? 3.021 -6.77 4.156 1 97.44 140 VAL A C 1
ATOM 1117 O O . VAL A 1 140 ? 2.555 -7.43 3.227 1 97.44 140 VAL A O 1
ATOM 1120 N N . VAL A 1 141 ? 4.277 -6.715 4.422 1 98.06 141 VAL A N 1
ATOM 1121 C CA . VAL A 1 141 ? 5.254 -7.332 3.525 1 98.06 141 VAL A CA 1
ATOM 1122 C C . VAL A 1 141 ? 5.109 -8.852 3.566 1 98.06 141 VAL A C 1
ATOM 1124 O O . VAL A 1 141 ? 5.016 -9.5 2.521 1 98.06 141 VAL A O 1
ATOM 1127 N N . LEU A 1 142 ? 5.023 -9.422 4.738 1 97.88 142 LEU A N 1
ATOM 1128 C CA . LEU A 1 142 ? 4.934 -10.867 4.879 1 97.88 142 LEU A CA 1
ATOM 1129 C C . LEU A 1 142 ? 3.617 -11.391 4.305 1 97.88 142 LEU A C 1
ATOM 1131 O O . LEU A 1 142 ? 3.59 -12.43 3.646 1 97.88 142 LEU A O 1
ATOM 1135 N N . LEU A 1 143 ? 2.594 -10.664 4.562 1 97.12 143 LEU A N 1
ATOM 1136 C CA . LEU A 1 143 ? 1.309 -11.055 3.988 1 97.12 143 LEU A CA 1
ATOM 1137 C C . LEU A 1 143 ? 1.352 -10.984 2.467 1 97.12 143 LEU A C 1
ATOM 1139 O O . LEU A 1 143 ? 0.868 -11.898 1.787 1 97.12 143 LEU A O 1
ATOM 1143 N N . GLY A 1 144 ? 1.921 -9.867 1.97 1 96.5 144 GLY A N 1
ATOM 1144 C CA . GLY A 1 144 ? 2.041 -9.742 0.525 1 96.5 144 GLY A CA 1
ATOM 1145 C C . GLY A 1 144 ? 2.799 -10.898 -0.108 1 96.5 144 GLY A C 1
ATOM 1146 O O . GLY A 1 144 ? 2.42 -11.383 -1.178 1 96.5 144 GLY A O 1
ATOM 1147 N N . ILE A 1 145 ? 3.816 -11.336 0.537 1 96.12 145 ILE A N 1
ATOM 1148 C CA . ILE A 1 145 ? 4.609 -12.453 0.036 1 96.12 145 ILE A CA 1
ATOM 1149 C C . ILE A 1 145 ? 3.756 -13.719 0.021 1 96.12 145 ILE A C 1
ATOM 1151 O O . ILE A 1 145 ? 3.777 -14.477 -0.952 1 96.12 145 ILE A O 1
ATOM 1155 N N . GLU A 1 146 ? 2.988 -13.891 1.062 1 93.62 146 GLU A N 1
ATOM 1156 C CA . GLU A 1 146 ? 2.113 -15.055 1.142 1 93.62 146 GLU A CA 1
ATOM 1157 C C . GLU A 1 146 ? 1.049 -15.023 0.05 1 93.62 146 GLU A C 1
ATOM 1159 O O . GLU A 1 146 ? 0.742 -16.047 -0.555 1 93.62 146 GLU A O 1
ATOM 1164 N N . LEU A 1 147 ? 0.559 -13.875 -0.206 1 93.38 147 LEU A N 1
ATOM 1165 C CA . LEU A 1 147 ? -0.545 -13.742 -1.151 1 93.38 147 LEU A CA 1
ATOM 1166 C C . LEU A 1 147 ? -0.05 -13.883 -2.588 1 93.38 147 LEU A C 1
ATOM 1168 O O . LEU A 1 147 ? -0.775 -14.375 -3.453 1 93.38 147 LEU A O 1
ATOM 1172 N N . MET A 1 148 ? 1.167 -13.43 -2.84 1 91.94 148 MET A N 1
ATOM 1173 C CA . MET A 1 148 ? 1.692 -13.422 -4.203 1 91.94 148 MET A CA 1
ATOM 1174 C C . MET A 1 148 ? 2.465 -14.703 -4.496 1 91.94 148 MET A C 1
ATOM 1176 O O . MET A 1 148 ? 2.721 -15.023 -5.656 1 91.94 148 MET A O 1
ATOM 1180 N N . GLY A 1 149 ? 2.785 -15.461 -3.516 1 87.69 149 GLY A N 1
ATOM 1181 C CA . GLY A 1 149 ? 3.576 -16.672 -3.668 1 87.69 149 GLY A CA 1
ATOM 1182 C C . GLY A 1 149 ? 5.02 -16.5 -3.227 1 87.69 149 GLY A C 1
ATOM 1183 O O . GLY A 1 149 ? 5.605 -15.438 -3.402 1 87.69 149 GLY A O 1
ATOM 1184 N N . HIS A 1 150 ? 5.465 -17.641 -2.869 1 87.38 150 HIS A N 1
ATOM 1185 C CA . HIS A 1 150 ? 6.836 -17.609 -2.373 1 87.38 150 HIS A CA 1
ATOM 1186 C C . HIS A 1 150 ? 7.824 -17.344 -3.504 1 87.38 150 HIS A C 1
ATOM 1188 O O . HIS A 1 150 ? 7.629 -17.812 -4.629 1 87.38 150 HIS A O 1
ATOM 1194 N N . GLY A 1 151 ? 8.703 -16.469 -3.406 1 90.56 151 GLY A N 1
ATOM 1195 C CA . GLY A 1 151 ? 9.742 -16.156 -4.371 1 90.56 151 GLY A CA 1
ATOM 1196 C C . GLY A 1 151 ? 9.406 -14.953 -5.238 1 90.56 151 GLY A C 1
ATOM 1197 O O . GLY A 1 151 ? 10.109 -14.664 -6.211 1 90.56 151 GLY A O 1
ATOM 1198 N N . CYS A 1 152 ? 8.312 -14.273 -4.93 1 94.62 152 CYS A N 1
ATOM 1199 C CA . CYS A 1 152 ? 7.824 -13.156 -5.734 1 94.62 152 CYS A CA 1
ATOM 1200 C C . CYS A 1 152 ? 8.719 -11.93 -5.566 1 94.62 152 CYS A C 1
ATOM 1202 O O . CYS A 1 152 ? 8.219 -10.812 -5.438 1 94.62 152 CYS A O 1
ATOM 1204 N N . MET A 1 153 ? 9.977 -12.109 -5.629 1 95.94 153 MET A N 1
ATOM 1205 C CA . MET A 1 153 ? 10.93 -11.031 -5.363 1 95.94 153 MET A CA 1
ATOM 1206 C C . MET A 1 153 ? 10.852 -9.961 -6.441 1 95.94 153 MET A C 1
ATOM 1208 O O . MET A 1 153 ? 10.844 -8.766 -6.133 1 95.94 153 MET A O 1
ATOM 1212 N N . ILE A 1 154 ? 10.812 -10.359 -7.695 1 96.25 154 ILE A N 1
ATOM 1213 C CA . ILE A 1 154 ? 10.812 -9.406 -8.797 1 96.25 154 ILE A CA 1
ATOM 1214 C C . ILE A 1 154 ? 9.547 -8.547 -8.742 1 96.25 154 ILE A C 1
ATOM 1216 O O . ILE A 1 154 ? 9.594 -7.344 -9 1 96.25 154 ILE A O 1
ATOM 1220 N N . GLN A 1 155 ? 8.438 -9.156 -8.398 1 96.44 155 GLN A N 1
ATOM 1221 C CA . GLN A 1 155 ? 7.184 -8.422 -8.219 1 96.44 155 GLN A CA 1
ATOM 1222 C C . GLN A 1 155 ? 7.309 -7.379 -7.117 1 96.44 155 GLN A C 1
ATOM 1224 O O . GLN A 1 155 ? 6.855 -6.246 -7.273 1 96.44 155 GLN A O 1
ATOM 1229 N N . TRP A 1 156 ? 7.949 -7.754 -6.098 1 97.25 156 TRP A N 1
ATOM 1230 C CA . TRP A 1 156 ? 8.102 -6.848 -4.965 1 97.25 156 TRP A CA 1
ATOM 1231 C C . TRP A 1 156 ? 9.047 -5.703 -5.309 1 97.25 156 TRP A C 1
ATOM 1233 O O . TRP A 1 156 ? 8.852 -4.57 -4.855 1 97.25 156 TRP A O 1
ATOM 1243 N N . PHE A 1 157 ? 10.062 -6.016 -6.086 1 96.88 157 PHE A N 1
ATOM 1244 C CA . PHE A 1 157 ? 10.953 -4.945 -6.52 1 96.88 157 PHE A CA 1
ATOM 1245 C C . PHE A 1 157 ? 10.195 -3.918 -7.352 1 96.88 157 PHE A C 1
ATOM 1247 O O . PHE A 1 157 ? 10.414 -2.713 -7.207 1 96.88 157 PHE A O 1
ATOM 1254 N N . CYS A 1 158 ? 9.359 -4.41 -8.156 1 97 158 CYS A N 1
ATOM 1255 C CA . CYS A 1 158 ? 8.531 -3.506 -8.945 1 97 158 CYS A CA 1
ATOM 1256 C C . CYS A 1 158 ? 7.645 -2.654 -8.039 1 97 158 CYS A C 1
ATOM 1258 O O . CYS A 1 158 ? 7.559 -1.438 -8.219 1 97 158 CYS A O 1
ATOM 1260 N N . LEU A 1 159 ? 7.078 -3.26 -7.039 1 96.62 159 LEU A N 1
ATOM 1261 C CA . LEU A 1 159 ? 6.172 -2.561 -6.133 1 96.62 159 LEU A CA 1
ATOM 1262 C C . LEU A 1 159 ? 6.914 -1.479 -5.355 1 96.62 159 LEU A C 1
ATOM 1264 O O . LEU A 1 159 ? 6.379 -0.393 -5.125 1 96.62 159 LEU A O 1
ATOM 1268 N N . THR A 1 160 ? 8.086 -1.739 -4.914 1 96.69 160 THR A N 1
ATOM 1269 C CA . THR A 1 160 ? 8.852 -0.742 -4.176 1 96.69 160 THR A CA 1
ATOM 1270 C C . THR A 1 160 ? 9.203 0.443 -5.07 1 96.69 160 THR A C 1
ATOM 1272 O O . THR A 1 160 ? 9.266 1.582 -4.602 1 96.69 160 THR A O 1
ATOM 1275 N N . ASN A 1 161 ? 9.414 0.159 -6.348 1 96.5 161 ASN A N 1
ATOM 1276 C CA . ASN A 1 161 ? 9.695 1.246 -7.281 1 96.5 161 ASN A CA 1
ATOM 1277 C C . ASN A 1 161 ? 8.469 2.117 -7.512 1 96.5 161 ASN A C 1
ATOM 1279 O O . ASN A 1 161 ? 8.586 3.328 -7.711 1 96.5 161 ASN A O 1
ATOM 1283 N N . VAL A 1 162 ? 7.344 1.481 -7.504 1 97.06 162 VAL A N 1
ATOM 1284 C CA . VAL A 1 162 ? 6.102 2.244 -7.598 1 97.06 162 VAL A CA 1
ATOM 1285 C C . VAL A 1 162 ? 5.934 3.113 -6.352 1 97.06 162 VAL A C 1
ATOM 1287 O O . VAL A 1 162 ? 5.539 4.277 -6.449 1 97.06 162 VAL A O 1
ATOM 1290 N N . LEU A 1 163 ? 6.277 2.533 -5.27 1 96.44 163 LEU A N 1
ATOM 1291 C CA . LEU A 1 163 ? 6.137 3.24 -4.004 1 96.44 163 LEU A CA 1
ATOM 1292 C C . LEU A 1 163 ? 7.039 4.473 -3.965 1 96.44 163 LEU A C 1
ATOM 1294 O O . LEU A 1 163 ? 6.648 5.512 -3.426 1 96.44 163 LEU A O 1
ATOM 1298 N N . ILE A 1 164 ? 8.203 4.406 -4.508 1 95.94 164 ILE A N 1
ATOM 1299 C CA . ILE A 1 164 ? 9.141 5.52 -4.477 1 95.94 164 ILE A CA 1
ATOM 1300 C C . ILE A 1 164 ? 8.586 6.691 -5.281 1 95.94 164 ILE A C 1
ATOM 1302 O O . ILE A 1 164 ? 8.938 7.848 -5.035 1 95.94 164 ILE A O 1
ATOM 1306 N N . VAL A 1 165 ? 7.742 6.375 -6.219 1 95.38 165 VAL A N 1
ATOM 1307 C CA . VAL A 1 165 ? 7.16 7.402 -7.074 1 95.38 165 VAL A CA 1
ATOM 1308 C C . VAL A 1 165 ? 5.969 8.047 -6.375 1 95.38 165 VAL A C 1
ATOM 1310 O O . VAL A 1 165 ? 5.875 9.273 -6.297 1 95.38 165 VAL A O 1
ATOM 1313 N N . LEU A 1 166 ? 5.141 7.246 -5.766 1 96 166 LEU A N 1
ATOM 1314 C CA . LEU A 1 166 ? 3.861 7.734 -5.262 1 96 166 LEU A CA 1
ATOM 1315 C C . LEU A 1 166 ? 3.98 8.164 -3.805 1 96 166 LEU A C 1
ATOM 1317 O O . LEU A 1 166 ? 3.299 9.102 -3.373 1 96 166 LEU A O 1
ATOM 1321 N N . GLY A 1 167 ? 4.832 7.574 -3.107 1 94 167 GLY A N 1
ATOM 1322 C CA . GLY A 1 167 ? 4.887 7.695 -1.66 1 94 167 GLY A CA 1
ATOM 1323 C C . GLY A 1 167 ? 5.199 9.109 -1.193 1 94 167 GLY A C 1
ATOM 1324 O O . GLY A 1 167 ? 4.531 9.633 -0.298 1 94 167 GLY A O 1
ATOM 1325 N N . PRO A 1 168 ? 6.141 9.719 -1.812 1 93.38 168 PRO A N 1
ATOM 1326 C CA . PRO A 1 168 ? 6.578 11.023 -1.298 1 93.38 168 PRO A CA 1
ATOM 1327 C C . PRO A 1 168 ? 5.66 12.164 -1.723 1 93.38 168 PRO A C 1
ATOM 1329 O O . PRO A 1 168 ? 5.883 13.312 -1.337 1 93.38 168 PRO A O 1
ATOM 1332 N N . THR A 1 169 ? 4.645 11.898 -2.465 1 91.69 169 THR A N 1
ATOM 1333 C CA . THR A 1 169 ? 3.838 12.945 -3.084 1 91.69 169 THR A CA 1
ATOM 1334 C C . THR A 1 169 ? 3.283 13.898 -2.029 1 91.69 169 THR A C 1
ATOM 1336 O O . THR A 1 169 ? 3.439 15.117 -2.141 1 91.69 169 THR A O 1
ATOM 1339 N N . HIS A 1 170 ? 2.695 13.344 -0.99 1 89.38 170 HIS A N 1
ATOM 1340 C CA . HIS A 1 170 ? 2.107 14.203 0.031 1 89.38 170 HIS A CA 1
ATOM 1341 C C . HIS A 1 170 ? 3.188 14.945 0.816 1 89.38 170 HIS A C 1
ATOM 1343 O O . HIS A 1 170 ? 2.975 16.078 1.254 1 89.38 170 HIS A O 1
ATOM 1349 N N . HIS A 1 171 ? 4.281 14.281 0.911 1 89.94 171 HIS A N 1
ATOM 1350 C CA . HIS A 1 171 ? 5.422 14.922 1.555 1 89.94 171 HIS A CA 1
ATOM 1351 C C . HIS A 1 171 ? 5.914 16.109 0.741 1 89.94 171 HIS A C 1
ATOM 1353 O O . HIS A 1 171 ? 6.195 17.172 1.298 1 89.94 171 HIS A O 1
ATOM 1359 N N . TYR A 1 172 ? 5.93 15.984 -0.556 1 91.81 172 TYR A N 1
ATOM 1360 C CA . TYR A 1 172 ? 6.344 17.062 -1.445 1 91.81 172 TYR A CA 1
ATOM 1361 C C . TYR A 1 172 ? 5.344 18.219 -1.407 1 91.81 172 TYR A C 1
ATOM 1363 O O . TYR A 1 172 ? 5.734 19.391 -1.315 1 91.81 172 TYR A O 1
ATOM 1371 N N . LEU A 1 173 ? 4.113 17.906 -1.343 1 89.25 173 LEU A N 1
ATOM 1372 C CA . LEU A 1 173 ? 3.061 18.906 -1.399 1 89.25 173 LEU A CA 1
ATOM 1373 C C . LEU A 1 173 ? 3.006 19.703 -0.103 1 89.25 173 LEU A C 1
ATOM 1375 O O . LEU A 1 173 ? 2.686 20.906 -0.118 1 89.25 173 LEU A O 1
ATOM 1379 N N . ARG A 1 174 ? 3.451 19.094 0.983 1 85.56 174 ARG A N 1
ATOM 1380 C CA . ARG A 1 174 ? 3.375 19.75 2.291 1 85.56 174 ARG A CA 1
ATOM 1381 C C . ARG A 1 174 ? 4.648 20.531 2.59 1 85.56 174 ARG A C 1
ATOM 1383 O O . ARG A 1 174 ? 4.664 21.375 3.49 1 85.56 174 ARG A O 1
ATOM 1390 N N . ALA A 1 175 ? 5.664 20.312 1.914 1 85.62 175 ALA A N 1
ATOM 1391 C CA . ALA A 1 175 ? 6.973 20.844 2.268 1 85.62 175 ALA A CA 1
ATOM 1392 C C . ALA A 1 175 ? 6.988 22.375 2.135 1 85.62 175 ALA A C 1
ATOM 1394 O O . ALA A 1 175 ? 7.539 23.062 2.99 1 85.62 175 ALA A O 1
ATOM 1395 N N . GLY A 1 176 ? 6.391 23 1.1 1 81.75 176 GLY A N 1
ATOM 1396 C CA . GLY A 1 176 ? 6.332 24.438 0.901 1 81.75 176 GLY A CA 1
ATOM 1397 C C . GLY A 1 176 ? 7.672 25.047 0.541 1 81.75 176 GLY A C 1
ATOM 1398 O O . GLY A 1 176 ? 7.762 26.234 0.24 1 81.75 176 GLY A O 1
ATOM 1399 N N . SER A 1 177 ? 8.719 24.328 0.762 1 85.56 177 SER A N 1
ATOM 1400 C CA . SER A 1 177 ? 10.07 24.75 0.393 1 85.56 177 SER A CA 1
ATOM 1401 C C . SER A 1 177 ? 10.898 23.562 -0.086 1 85.56 177 SER A C 1
ATOM 1403 O O . SER A 1 177 ? 10.492 22.406 0.059 1 85.56 177 SER A O 1
ATOM 1405 N N . ARG A 1 178 ? 12.102 23.875 -0.586 1 89.75 178 ARG A N 1
ATOM 1406 C CA . ARG A 1 178 ? 12.961 22.812 -1.095 1 89.75 178 ARG A CA 1
ATOM 1407 C C . ARG A 1 178 ? 13.875 22.281 0.002 1 89.75 178 ARG A C 1
ATOM 1409 O O . ARG A 1 178 ? 14.688 21.391 -0.243 1 89.75 178 ARG A O 1
ATOM 1416 N N . GLN A 1 179 ? 13.703 22.844 1.138 1 86.44 179 GLN A N 1
ATOM 1417 C CA . GLN A 1 179 ? 14.5 22.312 2.238 1 86.44 179 GLN A CA 1
ATOM 1418 C C . GLN A 1 179 ? 14.188 20.844 2.477 1 86.44 179 GLN A C 1
ATOM 1420 O O . GLN A 1 179 ? 13.023 20.453 2.605 1 86.44 179 GLN A O 1
ATOM 1425 N N . GLY A 1 180 ? 15.195 20.031 2.4 1 87.94 180 GLY A N 1
ATOM 1426 C CA . GLY A 1 180 ? 15.023 18.594 2.578 1 87.94 180 GLY A CA 1
ATOM 1427 C C . GLY A 1 180 ? 14.641 17.875 1.3 1 87.94 180 GLY A C 1
ATOM 1428 O O . GLY A 1 180 ? 14.438 16.656 1.3 1 87.94 180 GLY A O 1
ATOM 1429 N N . LEU A 1 181 ? 14.453 18.656 0.305 1 91.81 181 LEU A N 1
ATOM 1430 C CA . LEU A 1 181 ? 14.125 18.094 -0.999 1 91.81 181 LEU A CA 1
ATOM 1431 C C . LEU A 1 181 ? 15.25 18.344 -1.997 1 91.81 181 LEU A C 1
ATOM 1433 O O . LEU A 1 181 ? 16.156 19.141 -1.74 1 91.81 181 LEU A O 1
ATOM 1437 N N . SER A 1 182 ? 15.258 17.594 -3.086 1 92.94 182 SER A N 1
ATOM 1438 C CA . SER A 1 182 ? 16.297 17.719 -4.098 1 92.94 182 SER A CA 1
ATOM 1439 C C . SER A 1 182 ? 15.758 17.422 -5.492 1 92.94 182 SER A C 1
ATOM 1441 O O . SER A 1 182 ? 15.109 16.406 -5.711 1 92.94 182 SER A O 1
ATOM 1443 N N . LEU A 1 183 ? 16.094 18.312 -6.387 1 94.44 183 LEU A N 1
ATOM 1444 C CA . LEU A 1 183 ? 15.742 18.062 -7.785 1 94.44 183 LEU A CA 1
ATOM 1445 C C . LEU A 1 183 ? 16.516 16.875 -8.344 1 94.44 183 LEU A C 1
ATOM 1447 O O . LEU A 1 183 ? 16 16.125 -9.172 1 94.44 183 LEU A O 1
ATOM 1451 N N . GLY A 1 184 ? 17.703 16.797 -7.852 1 94.44 184 GLY A N 1
ATOM 1452 C CA . GLY A 1 184 ? 18.5 15.641 -8.258 1 94.44 184 GLY A CA 1
ATOM 1453 C C . GLY A 1 184 ? 17.844 14.312 -7.902 1 94.44 184 GLY A C 1
ATOM 1454 O O . GLY A 1 184 ? 17.844 13.383 -8.711 1 94.44 184 GLY A O 1
ATOM 1455 N N . LEU A 1 185 ? 17.312 14.242 -6.723 1 95.38 185 LEU A N 1
ATOM 1456 C CA . LEU A 1 185 ? 16.625 13.031 -6.297 1 95.38 185 LEU A CA 1
ATOM 1457 C C . LEU A 1 185 ? 15.398 12.766 -7.18 1 95.38 185 LEU A C 1
ATOM 1459 O O . LEU A 1 185 ? 15.133 11.617 -7.551 1 95.38 185 LEU A O 1
ATOM 1463 N N . CYS A 1 186 ? 14.711 13.836 -7.547 1 96.81 186 CYS A N 1
ATOM 1464 C CA . CYS A 1 186 ? 13.547 13.695 -8.414 1 96.81 186 CYS A CA 1
ATOM 1465 C C . CYS A 1 186 ? 13.945 13.141 -9.773 1 96.81 186 CYS A C 1
ATOM 1467 O O . CYS A 1 186 ? 13.242 12.312 -10.344 1 96.81 186 CYS A O 1
ATOM 1469 N N . ILE A 1 187 ? 15.055 13.586 -10.281 1 97.25 187 ILE A N 1
ATOM 1470 C CA . ILE A 1 187 ? 15.547 13.102 -11.57 1 97.25 187 ILE A CA 1
ATOM 1471 C C . ILE A 1 187 ? 15.898 11.617 -11.461 1 97.25 187 ILE A C 1
ATOM 1473 O O . ILE A 1 187 ? 15.562 10.828 -12.344 1 97.25 187 ILE A O 1
ATOM 1477 N N . VAL A 1 188 ? 16.531 11.281 -10.383 1 96.88 188 VAL A N 1
ATOM 1478 C CA . VAL A 1 188 ? 16.875 9.883 -10.141 1 96.88 188 VAL A CA 1
ATOM 1479 C C . VAL A 1 188 ? 15.602 9.039 -10.117 1 96.88 188 VAL A C 1
ATOM 1481 O O . VAL A 1 188 ? 15.562 7.938 -10.672 1 96.88 188 VAL A O 1
ATOM 1484 N N . ASN A 1 189 ? 14.555 9.531 -9.484 1 97.38 189 ASN A N 1
ATOM 1485 C CA . ASN A 1 189 ? 13.289 8.82 -9.422 1 97.38 189 ASN A CA 1
ATOM 1486 C C . ASN A 1 189 ? 12.664 8.664 -10.805 1 97.38 189 ASN A C 1
ATOM 1488 O O . ASN A 1 189 ? 12.086 7.617 -11.117 1 97.38 189 ASN A O 1
ATOM 1492 N N . ILE A 1 190 ? 12.781 9.695 -11.625 1 97.75 190 ILE A N 1
ATOM 1493 C CA . ILE A 1 190 ? 12.258 9.633 -12.984 1 97.75 190 ILE A CA 1
ATOM 1494 C C . ILE A 1 190 ? 13 8.562 -13.773 1 97.75 190 ILE A C 1
ATOM 1496 O O . ILE A 1 190 ? 12.383 7.711 -14.422 1 97.75 190 ILE A O 1
ATOM 1500 N N . VAL A 1 191 ? 14.289 8.594 -13.688 1 97.25 191 VAL A N 1
ATOM 1501 C CA . VAL A 1 191 ? 15.109 7.617 -14.391 1 97.25 191 VAL A CA 1
ATOM 1502 C C . VAL A 1 191 ? 14.781 6.211 -13.891 1 97.25 191 VAL A C 1
ATOM 1504 O O . VAL A 1 191 ? 14.625 5.285 -14.695 1 97.25 191 VAL A O 1
ATOM 1507 N N . GLY A 1 192 ? 14.664 6.086 -12.586 1 96.94 192 GLY A N 1
ATOM 1508 C CA . GLY A 1 192 ? 14.305 4.797 -12.016 1 96.94 192 GLY A CA 1
ATOM 1509 C C . GLY A 1 192 ? 12.961 4.281 -12.5 1 96.94 192 GLY A C 1
ATOM 1510 O O . GLY A 1 192 ? 12.812 3.09 -12.766 1 96.94 192 GLY A O 1
ATOM 1511 N N . THR A 1 193 ? 12.016 5.18 -12.617 1 97.56 193 THR A N 1
ATOM 1512 C CA . THR A 1 193 ? 10.688 4.797 -13.062 1 97.56 193 THR A CA 1
ATOM 1513 C C . THR A 1 193 ? 10.711 4.34 -14.516 1 97.56 193 THR A C 1
ATOM 1515 O O . THR A 1 193 ? 10.148 3.295 -14.859 1 97.56 193 THR A O 1
ATOM 1518 N N . ILE A 1 194 ? 11.398 5.07 -15.352 1 96.44 194 ILE A N 1
ATOM 1519 C CA . ILE A 1 194 ? 11.523 4.715 -16.766 1 96.44 194 ILE A CA 1
ATOM 1520 C C . ILE A 1 194 ? 12.195 3.35 -16.891 1 96.44 194 ILE A C 1
ATOM 1522 O O . ILE A 1 194 ? 11.719 2.486 -17.641 1 96.44 194 ILE A O 1
ATOM 1526 N N . TRP A 1 195 ? 13.172 3.168 -16.125 1 95.56 195 TRP A N 1
ATOM 1527 C CA . TRP A 1 195 ? 13.938 1.926 -16.188 1 95.56 195 TRP A CA 1
ATOM 1528 C C . TRP A 1 195 ? 13.094 0.744 -15.727 1 95.56 195 TRP A C 1
ATOM 1530 O O . TRP A 1 195 ? 13.25 -0.372 -16.234 1 95.56 195 TRP A O 1
ATOM 1540 N N . THR A 1 196 ? 12.297 0.936 -14.773 1 96.69 196 THR A N 1
ATOM 1541 C CA . THR A 1 196 ? 11.469 -0.117 -14.203 1 96.69 196 THR A CA 1
ATOM 1542 C C . THR A 1 196 ? 10.438 -0.601 -15.219 1 96.69 196 THR A C 1
ATOM 1544 O O . THR A 1 196 ? 10.172 -1.801 -15.32 1 96.69 196 THR A O 1
ATOM 1547 N N . PHE A 1 197 ? 9.922 0.275 -16.047 1 97.62 197 PHE A N 1
ATOM 1548 C CA . PHE A 1 197 ? 8.773 -0.087 -16.859 1 97.62 197 PHE A CA 1
ATOM 1549 C C . PHE A 1 197 ? 9.156 -0.179 -18.328 1 97.62 197 PHE A C 1
ATOM 1551 O O . PHE A 1 197 ? 8.297 -0.409 -19.188 1 97.62 197 PHE A O 1
ATOM 1558 N N . ALA A 1 198 ? 10.438 -0.044 -18.578 1 96.56 198 ALA A N 1
ATOM 1559 C CA . ALA A 1 198 ? 10.906 -0.168 -19.953 1 96.56 198 ALA A CA 1
ATOM 1560 C C . ALA A 1 198 ? 10.852 -1.619 -20.422 1 96.56 198 ALA A C 1
ATOM 1562 O O . ALA A 1 198 ? 10.977 -2.545 -19.625 1 96.56 198 ALA A O 1
ATOM 1563 N N . PRO A 1 199 ? 10.656 -1.844 -21.734 1 96.06 199 PRO A N 1
ATOM 1564 C CA . PRO A 1 199 ? 10.617 -3.209 -22.266 1 96.06 199 PRO A CA 1
ATOM 1565 C C . PRO A 1 199 ? 11.922 -3.967 -22.047 1 96.06 199 PRO A C 1
ATOM 1567 O O . PRO A 1 199 ? 11.938 -5.199 -22.062 1 96.06 199 PRO A O 1
ATOM 1570 N N . PHE A 1 200 ? 13.008 -3.236 -21.828 1 95.06 200 PHE A N 1
ATOM 1571 C CA . PHE A 1 200 ? 14.297 -3.889 -21.641 1 95.06 200 PHE A CA 1
ATOM 1572 C C . PHE A 1 200 ? 14.633 -4.008 -20.172 1 95.06 200 PHE A C 1
ATOM 1574 O O . PHE A 1 200 ? 15.766 -4.352 -19.797 1 95.06 200 PHE A O 1
ATOM 1581 N N . SER A 1 201 ? 13.664 -3.713 -19.312 1 96.44 201 SER A N 1
ATOM 1582 C CA . SER A 1 201 ? 13.914 -3.797 -17.875 1 96.44 201 SER A CA 1
ATOM 1583 C C . SER A 1 201 ? 14.227 -5.23 -17.453 1 96.44 201 SER A C 1
ATOM 1585 O O . SER A 1 201 ? 13.891 -6.18 -18.156 1 96.44 201 SER A O 1
ATOM 1587 N N . SER A 1 202 ? 14.898 -5.359 -16.312 1 96.25 202 SER A N 1
ATOM 1588 C CA . SER A 1 202 ? 15.242 -6.68 -15.797 1 96.25 202 SER A CA 1
ATOM 1589 C C . SER A 1 202 ? 13.992 -7.512 -15.523 1 96.25 202 SER A C 1
ATOM 1591 O O . SER A 1 202 ? 13.984 -8.727 -15.75 1 96.25 202 SER A O 1
ATOM 1593 N N . ALA A 1 203 ? 12.93 -6.863 -15.055 1 96.44 203 ALA A N 1
ATOM 1594 C CA . ALA A 1 203 ? 11.695 -7.578 -14.75 1 96.44 203 ALA A CA 1
ATOM 1595 C C . ALA A 1 203 ? 11.102 -8.211 -16.016 1 96.44 203 ALA A C 1
ATOM 1597 O O . ALA A 1 203 ? 10.68 -9.375 -15.992 1 96.44 203 ALA A O 1
ATOM 1598 N N . VAL A 1 204 ? 11.156 -7.492 -17.109 1 96.81 204 VAL A N 1
ATOM 1599 C CA . VAL A 1 204 ? 10.594 -7.98 -18.375 1 96.81 204 VAL A CA 1
ATOM 1600 C C . VAL A 1 204 ? 11.461 -9.117 -18.906 1 96.81 204 VAL A C 1
ATOM 1602 O O . VAL A 1 204 ? 10.938 -10.102 -19.438 1 96.81 204 VAL A O 1
ATOM 1605 N N . ILE A 1 205 ? 12.734 -9.047 -18.75 1 96.56 205 ILE A N 1
ATOM 1606 C CA . ILE A 1 205 ? 13.641 -10.07 -19.25 1 96.56 205 ILE A CA 1
ATOM 1607 C C . ILE A 1 205 ? 13.523 -11.328 -18.406 1 96.56 205 ILE A C 1
ATOM 1609 O O . ILE A 1 205 ? 13.508 -12.445 -18.938 1 96.56 205 ILE A O 1
ATOM 1613 N N . ILE A 1 206 ? 13.383 -11.188 -17.109 1 96 206 ILE A N 1
ATOM 1614 C CA . ILE A 1 206 ? 13.367 -12.328 -16.203 1 96 206 ILE A CA 1
ATOM 1615 C C . ILE A 1 206 ? 12 -13.008 -16.25 1 96 206 ILE A C 1
ATOM 1617 O O . ILE A 1 206 ? 11.906 -14.234 -16.281 1 96 206 ILE A O 1
ATOM 1621 N N . LEU A 1 207 ? 10.945 -12.195 -16.203 1 95.06 207 LEU A N 1
ATOM 1622 C CA . LEU A 1 207 ? 9.586 -12.727 -16.141 1 95.06 207 LEU A CA 1
ATOM 1623 C C . LEU A 1 207 ? 8.688 -12.055 -17.172 1 95.06 207 LEU A C 1
ATOM 1625 O O . LEU A 1 207 ? 7.723 -11.375 -16.812 1 95.06 207 LEU A O 1
ATOM 1629 N N . PRO A 1 208 ? 8.93 -12.289 -18.391 1 94.81 208 PRO A N 1
ATOM 1630 C CA . PRO A 1 208 ? 8.125 -11.641 -19.438 1 94.81 208 PRO A CA 1
ATOM 1631 C C . PRO A 1 208 ? 6.645 -12.008 -19.359 1 94.81 208 PRO A C 1
ATOM 1633 O O . PRO A 1 208 ? 5.789 -11.211 -19.75 1 94.81 208 PRO A O 1
ATOM 1636 N N . GLU A 1 209 ? 6.273 -13.156 -18.781 1 92.5 209 GLU A N 1
ATOM 1637 C CA . GLU A 1 209 ? 4.891 -13.609 -18.672 1 92.5 209 GLU A CA 1
ATOM 1638 C C . GLU A 1 209 ? 4.066 -12.656 -17.812 1 92.5 209 GLU A C 1
ATOM 1640 O O . GLU A 1 209 ? 2.855 -12.523 -18 1 92.5 209 GLU A O 1
ATOM 1645 N N . ILE A 1 210 ? 4.73 -11.945 -16.922 1 93.38 210 ILE A N 1
ATOM 1646 C CA . ILE A 1 210 ? 4.031 -11.086 -15.969 1 93.38 210 ILE A CA 1
ATOM 1647 C C . ILE A 1 210 ? 4.203 -9.625 -16.391 1 93.38 210 ILE A C 1
ATOM 1649 O O . ILE A 1 210 ? 3.254 -8.836 -16.312 1 93.38 210 ILE A O 1
ATOM 1653 N N . PHE A 1 211 ? 5.352 -9.297 -16.938 1 97.06 211 PHE A N 1
ATOM 1654 C CA . PHE A 1 211 ? 5.699 -7.883 -17.016 1 97.06 211 PHE A CA 1
ATOM 1655 C C . PHE A 1 211 ? 5.625 -7.391 -18.453 1 97.06 211 PHE A C 1
ATOM 1657 O O . PHE A 1 211 ? 5.578 -6.184 -18.703 1 97.06 211 PHE A O 1
ATOM 1664 N N . ASP A 1 212 ? 5.652 -8.289 -19.406 1 97.06 212 ASP A N 1
ATOM 1665 C CA . ASP A 1 212 ? 5.582 -7.871 -20.797 1 97.06 212 ASP A CA 1
ATOM 1666 C C . ASP A 1 212 ? 4.137 -7.785 -21.281 1 97.06 212 ASP A C 1
ATOM 1668 O O . ASP A 1 212 ? 3.715 -8.562 -22.141 1 97.06 212 ASP A O 1
ATOM 1672 N N . THR A 1 213 ? 3.428 -6.824 -20.734 1 97.06 213 THR A N 1
ATOM 1673 C CA . THR A 1 213 ? 2.014 -6.66 -21.062 1 97.06 213 THR A CA 1
ATOM 1674 C C . THR A 1 213 ? 1.69 -5.199 -21.344 1 97.06 213 THR A C 1
ATOM 1676 O O . THR A 1 213 ? 2.373 -4.297 -20.859 1 97.06 213 THR A O 1
ATOM 1679 N N . PRO A 1 214 ? 0.643 -4.922 -22.109 1 96.56 214 PRO A N 1
ATOM 1680 C CA . PRO A 1 214 ? 0.236 -3.539 -22.359 1 96.56 214 PRO A CA 1
ATOM 1681 C C . PRO A 1 214 ? -0.15 -2.787 -21.094 1 96.56 214 PRO A C 1
ATOM 1683 O O . PRO A 1 214 ? 0.125 -1.592 -20.969 1 96.56 214 PRO A O 1
ATOM 1686 N N . THR A 1 215 ? -0.768 -3.502 -20.219 1 96.12 215 THR A N 1
ATOM 1687 C CA . THR A 1 215 ? -1.162 -2.883 -18.953 1 96.12 215 THR A CA 1
ATOM 1688 C C . THR A 1 215 ? 0.062 -2.4 -18.188 1 96.12 215 THR A C 1
ATOM 1690 O O . THR A 1 215 ? 0.079 -1.277 -17.672 1 96.12 215 THR A O 1
ATOM 1693 N N . TYR A 1 216 ? 1.064 -3.207 -18.156 1 97.5 216 TYR A N 1
ATOM 1694 C CA . TYR A 1 216 ? 2.299 -2.867 -17.453 1 97.5 216 TYR A CA 1
ATOM 1695 C C . TYR A 1 216 ? 2.938 -1.618 -18.047 1 97.5 216 TYR A C 1
ATOM 1697 O O . TYR A 1 216 ? 3.311 -0.697 -17.312 1 97.5 216 TYR A O 1
ATOM 1705 N N . TYR A 1 217 ? 2.916 -1.509 -19.312 1 98 217 TYR A N 1
ATOM 1706 C CA . TYR A 1 217 ? 3.559 -0.385 -19.984 1 98 217 TYR A CA 1
ATOM 1707 C C . TYR A 1 217 ? 2.705 0.874 -19.875 1 98 217 TYR A C 1
ATOM 1709 O O . TYR A 1 217 ? 3.236 1.981 -19.766 1 98 217 TYR A O 1
ATOM 1717 N N . THR A 1 218 ? 1.417 0.71 -19.922 1 97.94 218 THR A N 1
ATOM 1718 C CA . THR A 1 218 ? 0.531 1.856 -19.734 1 97.94 218 THR A CA 1
ATOM 1719 C C . THR A 1 218 ? 0.698 2.461 -18.344 1 97.94 218 THR A C 1
ATOM 1721 O O . THR A 1 218 ? 0.808 3.68 -18.203 1 97.94 218 THR A O 1
ATOM 1724 N N . ILE A 1 219 ? 0.762 1.607 -17.375 1 97.75 219 ILE A N 1
ATOM 1725 C CA . ILE A 1 219 ? 0.971 2.057 -16 1 97.75 219 ILE A CA 1
ATOM 1726 C C . ILE A 1 219 ? 2.332 2.74 -15.891 1 97.75 219 ILE A C 1
ATOM 1728 O O . ILE A 1 219 ? 2.455 3.785 -15.242 1 97.75 219 ILE A O 1
ATOM 1732 N N . GLY A 1 220 ? 3.322 2.102 -16.547 1 97.94 220 GLY A N 1
ATOM 1733 C CA . GLY A 1 220 ? 4.637 2.719 -16.547 1 97.94 220 GLY A CA 1
ATOM 1734 C C . GLY A 1 220 ? 4.641 4.113 -17.156 1 97.94 220 GLY A C 1
ATOM 1735 O O . GLY A 1 220 ? 5.309 5.016 -16.641 1 97.94 220 GLY A O 1
ATOM 1736 N N . GLY A 1 221 ? 3.902 4.246 -18.25 1 97.81 221 GLY A N 1
ATOM 1737 C CA . GLY A 1 221 ? 3.773 5.566 -18.844 1 97.81 221 GLY A CA 1
ATOM 1738 C C . GLY A 1 221 ? 3.148 6.586 -17.906 1 97.81 221 GLY A C 1
ATOM 1739 O O . GLY A 1 221 ? 3.658 7.699 -17.766 1 97.81 221 GLY A O 1
ATOM 1740 N N . PHE A 1 222 ? 2.143 6.215 -17.266 1 97.56 222 PHE A N 1
ATOM 1741 C CA . PHE A 1 222 ? 1.475 7.113 -16.328 1 97.56 222 PHE A CA 1
ATOM 1742 C C . PHE A 1 222 ? 2.387 7.449 -15.148 1 97.56 222 PHE A C 1
ATOM 1744 O O . PHE A 1 222 ? 2.48 8.609 -14.742 1 97.56 222 PHE A O 1
ATOM 1751 N N . LEU A 1 223 ? 3.057 6.461 -14.594 1 97.75 223 LEU A N 1
ATOM 1752 C CA . LEU A 1 223 ? 3.895 6.688 -13.414 1 97.75 223 LEU A CA 1
ATOM 1753 C C . LEU A 1 223 ? 5.102 7.551 -13.766 1 97.75 223 LEU A C 1
ATOM 1755 O O . LEU A 1 223 ? 5.586 8.312 -12.93 1 97.75 223 LEU A O 1
ATOM 1759 N N . THR A 1 224 ? 5.512 7.41 -15.016 1 98.06 224 THR A N 1
ATOM 1760 C CA . THR A 1 224 ? 6.574 8.297 -15.469 1 98.06 224 THR A CA 1
ATOM 1761 C C . THR A 1 224 ? 6.094 9.742 -15.5 1 98.06 224 THR A C 1
ATOM 1763 O O . THR A 1 224 ? 6.762 10.641 -14.977 1 98.06 224 THR A O 1
ATOM 1766 N N . LEU A 1 225 ? 4.941 9.938 -16.047 1 97.69 225 LEU A N 1
ATOM 1767 C CA . LEU A 1 225 ? 4.367 11.273 -16.062 1 97.69 225 LEU A CA 1
ATOM 1768 C C . LEU A 1 225 ? 4.141 11.797 -14.648 1 97.69 225 LEU A C 1
ATOM 1770 O O . LEU A 1 225 ? 4.367 12.969 -14.367 1 97.69 225 LEU A O 1
ATOM 1774 N N . TYR A 1 226 ? 3.715 10.914 -13.82 1 96.94 226 TYR A N 1
ATOM 1775 C CA . TYR A 1 226 ? 3.492 11.258 -12.422 1 96.94 226 TYR A CA 1
ATOM 1776 C C . TYR A 1 226 ? 4.793 11.68 -11.75 1 96.94 226 TYR A C 1
ATOM 1778 O O . TYR A 1 226 ? 4.816 12.648 -10.992 1 96.94 226 TYR A O 1
ATOM 1786 N N . SER A 1 227 ? 5.809 10.969 -12.031 1 97.19 227 SER A N 1
ATOM 1787 C CA . SER A 1 227 ? 7.105 11.305 -11.445 1 97.19 227 SER A CA 1
ATOM 1788 C C . SER A 1 227 ? 7.609 12.648 -11.969 1 97.19 227 SER A C 1
ATOM 1790 O O . SER A 1 227 ? 8.234 13.406 -11.227 1 97.19 227 SER A O 1
ATOM 1792 N N . ILE A 1 228 ? 7.352 12.938 -13.172 1 97.56 228 ILE A N 1
ATOM 1793 C CA . ILE A 1 228 ? 7.707 14.234 -13.742 1 97.56 228 ILE A CA 1
ATOM 1794 C C . ILE A 1 228 ? 6.906 15.336 -13.062 1 97.56 228 ILE A C 1
ATOM 1796 O O . ILE A 1 228 ? 7.434 16.422 -12.789 1 97.56 228 ILE A O 1
ATOM 1800 N N . TRP A 1 229 ? 5.711 15.016 -12.836 1 96 229 TRP A N 1
ATOM 1801 C CA . TRP A 1 229 ? 4.871 15.977 -12.117 1 96 229 TRP A CA 1
ATOM 1802 C C . TRP A 1 229 ? 5.422 16.234 -10.719 1 96 229 TRP A C 1
ATOM 1804 O O . TRP A 1 229 ? 5.414 17.375 -10.242 1 96 229 TRP A O 1
ATOM 1814 N N . CYS A 1 230 ? 5.887 15.266 -10.039 1 94.75 230 CYS A N 1
ATOM 1815 C CA . CYS A 1 230 ? 6.516 15.438 -8.734 1 94.75 230 CYS A CA 1
ATOM 1816 C C . CYS A 1 230 ? 7.742 16.328 -8.836 1 94.75 230 CYS A C 1
ATOM 1818 O O . CYS A 1 230 ? 7.977 17.172 -7.969 1 94.75 230 CYS A O 1
ATOM 1820 N N . PHE A 1 231 ? 8.5 16.109 -9.906 1 96.38 231 PHE A N 1
ATOM 1821 C CA . PHE A 1 231 ? 9.641 16.984 -10.172 1 96.38 231 PHE A CA 1
ATOM 1822 C C . PHE A 1 231 ? 9.188 18.422 -10.32 1 96.38 231 PHE A C 1
ATOM 1824 O O . PHE A 1 231 ? 9.797 19.328 -9.742 1 96.38 231 PHE A O 1
ATOM 1831 N N . TYR A 1 232 ? 8.172 18.609 -11.016 1 95.62 232 TYR A N 1
ATOM 1832 C CA . TYR A 1 232 ? 7.652 19.953 -11.266 1 95.62 232 TYR A CA 1
ATOM 1833 C C . TYR A 1 232 ? 7.207 20.609 -9.969 1 95.62 232 TYR A C 1
ATOM 1835 O O . TYR A 1 232 ? 7.426 21.812 -9.773 1 95.62 232 TYR A O 1
ATOM 1843 N N . ILE A 1 233 ? 6.566 19.906 -9.055 1 92.75 233 ILE A N 1
ATOM 1844 C CA . ILE A 1 233 ? 6.152 20.422 -7.754 1 92.75 233 ILE A CA 1
ATOM 1845 C C . ILE A 1 233 ? 7.371 20.953 -7.004 1 92.75 233 ILE A C 1
ATOM 1847 O O . ILE A 1 233 ? 7.352 22.078 -6.496 1 92.75 233 ILE A O 1
ATOM 1851 N N . VAL A 1 234 ? 8.398 20.172 -6.98 1 93.5 234 VAL A N 1
ATOM 1852 C CA . VAL A 1 234 ? 9.602 20.562 -6.25 1 93.5 234 VAL A CA 1
ATOM 1853 C C . VAL A 1 234 ? 10.281 21.734 -6.949 1 93.5 234 VAL A C 1
ATOM 1855 O O . VAL A 1 234 ? 10.781 22.641 -6.293 1 93.5 234 VAL A O 1
ATOM 1858 N N . TRP A 1 235 ? 10.242 21.734 -8.258 1 94.12 235 TRP A N 1
ATOM 1859 C CA . TRP A 1 235 ? 10.867 22.781 -9.055 1 94.12 235 TRP A CA 1
ATOM 1860 C C . TRP A 1 235 ? 10.195 24.125 -8.812 1 94.12 235 TRP A C 1
ATOM 1862 O O . TRP A 1 235 ? 10.844 25.172 -8.875 1 94.12 235 TRP A O 1
ATOM 1872 N N . GLN A 1 236 ? 9 24.125 -8.438 1 92.75 236 GLN A N 1
ATOM 1873 C CA . GLN A 1 236 ? 8.227 25.359 -8.242 1 92.75 236 GLN A CA 1
ATOM 1874 C C . GLN A 1 236 ? 8.523 25.984 -6.891 1 92.75 236 GLN A C 1
ATOM 1876 O O . GLN A 1 236 ? 8.219 27.156 -6.664 1 92.75 236 GLN A O 1
ATOM 1881 N N . TYR A 1 237 ? 9.07 25.234 -6.02 1 90.94 237 TYR A N 1
ATOM 1882 C CA . TYR A 1 237 ? 9.383 25.766 -4.695 1 90.94 237 TYR A CA 1
ATOM 1883 C C . TYR A 1 237 ? 10.594 26.688 -4.75 1 90.94 237 TYR A C 1
ATOM 1885 O O . TYR A 1 237 ? 11.453 26.547 -5.625 1 90.94 237 TYR A O 1
ATOM 1893 N N . PRO A 1 238 ? 10.617 27.656 -3.783 1 86 238 PRO A N 1
ATOM 1894 C CA . PRO A 1 238 ? 11.766 28.562 -3.744 1 86 238 PRO A CA 1
ATOM 1895 C C . PRO A 1 238 ? 13.086 27.828 -3.533 1 86 238 PRO A C 1
ATOM 1897 O O . PRO A 1 238 ? 13.141 26.844 -2.797 1 86 238 PRO A O 1
ATOM 1900 N N . SER A 1 239 ? 14.07 28.344 -4.25 1 81.06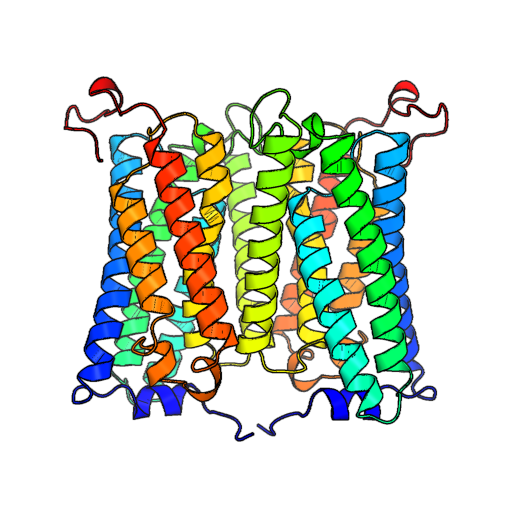 239 SER A N 1
ATOM 1901 C CA . SER A 1 239 ? 15.398 27.734 -4.176 1 81.06 239 SER A CA 1
ATOM 1902 C C . SER A 1 239 ? 15.992 27.859 -2.777 1 81.06 239 SER A C 1
ATOM 1904 O O . SER A 1 239 ? 15.656 28.797 -2.043 1 81.06 239 SER A O 1
ATOM 1906 N N . LYS A 1 240 ? 16.797 26.828 -2.441 1 82.38 240 LYS A N 1
ATOM 1907 C CA . LYS A 1 240 ? 17.438 26.812 -1.133 1 82.38 240 LYS A CA 1
ATOM 1908 C C . LYS A 1 240 ? 18.453 27.938 -1.016 1 82.38 240 LYS A C 1
ATOM 1910 O O . LYS A 1 240 ? 19.109 28.312 -1.999 1 82.38 240 LYS A O 1
ATOM 1915 N N . THR A 1 241 ? 18.312 28.625 0.158 1 69.75 241 THR A N 1
ATOM 1916 C CA . THR A 1 241 ? 19.328 29.625 0.457 1 69.75 241 THR A CA 1
ATOM 1917 C C . THR A 1 241 ? 20.516 28.984 1.177 1 69.75 241 THR A C 1
ATOM 1919 O O . THR A 1 241 ? 20.391 27.922 1.774 1 69.75 241 THR A O 1
ATOM 1922 N N . ARG A 1 242 ? 21.719 29.5 0.969 1 65.44 242 ARG A N 1
ATOM 1923 C CA . ARG A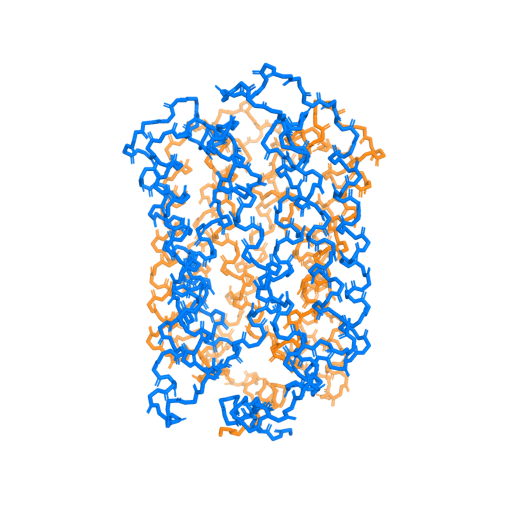 1 242 ? 22.922 29.031 1.654 1 65.44 242 ARG A CA 1
ATOM 1924 C C . ARG A 1 242 ? 22.672 28.844 3.145 1 65.44 242 ARG A C 1
ATOM 1926 O O . ARG A 1 242 ? 23.234 27.938 3.768 1 65.44 242 ARG A O 1
ATOM 1933 N N . ALA A 1 243 ? 21.875 29.469 3.672 1 59 243 ALA A N 1
ATOM 1934 C CA . ALA A 1 243 ? 21.594 29.406 5.102 1 59 243 ALA A CA 1
ATOM 1935 C C . ALA A 1 243 ? 20.828 28.141 5.461 1 59 243 ALA A C 1
ATOM 1937 O O . ALA A 1 243 ? 20.906 27.656 6.594 1 59 243 ALA A O 1
ATOM 1938 N N . ALA A 1 244 ? 20.203 27.516 4.539 1 60.72 244 ALA A N 1
ATOM 1939 C CA . ALA A 1 244 ? 19.406 26.328 4.801 1 60.72 244 ALA A CA 1
ATOM 1940 C C . ALA A 1 244 ? 20.281 25.094 4.992 1 60.72 244 ALA A C 1
ATOM 1942 O O . ALA A 1 244 ? 19.812 24.062 5.48 1 60.72 244 ALA A O 1
ATOM 1943 N N . ASP A 1 245 ? 21.5 25.328 4.672 1 62.16 245 ASP A N 1
ATOM 1944 C CA . ASP A 1 245 ? 22.516 24.281 4.77 1 62.16 245 ASP A CA 1
ATOM 1945 C C . ASP A 1 245 ? 23.344 24.438 6.035 1 62.16 245 ASP A C 1
ATOM 1947 O O . ASP A 1 245 ? 23.984 25.469 6.242 1 62.16 245 ASP A O 1
ATOM 1951 N N . LYS A 1 246 ? 23.172 23.594 7.008 1 65.06 246 LYS A N 1
ATOM 1952 C CA . LYS A 1 246 ? 23.859 23.641 8.289 1 65.06 246 LYS A CA 1
ATOM 1953 C C . LYS A 1 246 ? 25.375 23.516 8.102 1 65.06 246 LYS A C 1
ATOM 1955 O O . LYS A 1 246 ? 26.141 23.859 9 1 65.06 246 LYS A O 1
ATOM 1960 N N . SER A 1 247 ? 25.766 23.016 6.961 1 63.19 247 SER A N 1
ATOM 1961 C CA . SER A 1 247 ? 27.172 22.656 6.805 1 63.19 247 SER A CA 1
ATOM 1962 C C . SER A 1 247 ? 27.969 23.812 6.203 1 63.19 247 SER A C 1
ATOM 1964 O O . SER A 1 247 ? 29.203 23.781 6.211 1 63.19 247 SER A O 1
ATOM 1966 N N . GLY A 1 248 ? 27.281 24.844 5.801 1 65.94 248 GLY A N 1
ATOM 1967 C CA . GLY A 1 248 ? 28 25.922 5.133 1 65.94 248 GLY A CA 1
ATOM 1968 C C . GLY A 1 248 ? 28.328 25.609 3.684 1 65.94 248 GLY A C 1
ATOM 1969 O O . GLY A 1 248 ? 28.875 26.453 2.973 1 65.94 248 GLY A O 1
ATOM 1970 N N . TYR A 1 249 ? 28.062 24.375 3.268 1 66.5 249 TYR A N 1
ATOM 1971 C CA . TYR A 1 249 ? 28.328 23.984 1.888 1 66.5 249 TYR A CA 1
ATOM 1972 C C . TYR A 1 249 ? 27.156 24.359 0.986 1 66.5 249 TYR A C 1
ATOM 1974 O O . TYR A 1 249 ? 26.109 24.812 1.469 1 66.5 249 TYR A O 1
ATOM 1982 N N . ASP A 1 250 ? 27.422 24.297 -0.322 1 73.31 250 ASP A N 1
ATOM 1983 C CA . ASP A 1 250 ? 26.375 24.578 -1.297 1 73.31 250 ASP A CA 1
ATOM 1984 C C . ASP A 1 250 ? 25.172 23.672 -1.104 1 73.31 250 ASP A C 1
ATOM 1986 O O . ASP A 1 250 ? 25.328 22.484 -0.771 1 73.31 250 ASP A O 1
ATOM 1990 N N . PRO A 1 251 ? 24.078 24.25 -1.26 1 76.62 251 PRO A N 1
ATOM 1991 C CA . PRO A 1 251 ? 22.859 23.484 -1.084 1 76.62 251 PRO A CA 1
ATOM 1992 C C . PRO A 1 251 ? 22.734 22.312 -2.07 1 76.62 251 PRO A C 1
ATOM 1994 O O . PRO A 1 251 ? 23.25 22.406 -3.191 1 76.62 251 PRO A O 1
ATOM 1997 N N . ILE A 1 252 ? 22.312 21.25 -1.619 1 75.62 252 ILE A N 1
ATOM 1998 C CA . ILE A 1 252 ? 22.094 20.094 -2.473 1 75.62 252 ILE A CA 1
ATOM 1999 C C . ILE A 1 252 ? 20.891 20.344 -3.381 1 75.62 252 ILE A C 1
ATOM 2001 O O . ILE A 1 252 ? 19.766 20.531 -2.9 1 75.62 252 ILE A O 1
ATOM 2005 N N . TRP A 1 253 ? 21.109 20.375 -4.641 1 76.81 253 TRP A N 1
ATOM 2006 C CA . TRP A 1 253 ? 20.109 20.656 -5.652 1 76.81 253 TRP A CA 1
ATOM 2007 C C . TRP A 1 253 ? 19.125 19.5 -5.797 1 76.81 253 TRP A C 1
ATOM 2009 O O . TRP A 1 253 ? 19.531 18.344 -5.785 1 76.81 253 TRP A O 1
ATOM 2019 N N . MET B 1 1 ? 3.449 -26.844 -7.824 1 37.19 1 MET B N 1
ATOM 2020 C CA . MET B 1 1 ? 2.24 -26.25 -7.254 1 37.19 1 MET B CA 1
ATOM 2021 C C . MET B 1 1 ? 1.211 -25.969 -8.344 1 37.19 1 MET B C 1
ATOM 2023 O O . MET B 1 1 ? 1.559 -25.469 -9.414 1 37.19 1 MET B O 1
ATOM 2027 N N . THR B 1 2 ? 0.151 -26.609 -8.453 1 46.88 2 THR B N 1
ATOM 2028 C CA . THR B 1 2 ? -0.901 -26.578 -9.469 1 46.88 2 THR B CA 1
ATOM 2029 C C . THR B 1 2 ? -1.39 -25.156 -9.695 1 46.88 2 THR B C 1
ATOM 2031 O O . THR B 1 2 ? -1.489 -24.375 -8.758 1 46.88 2 THR B O 1
ATOM 2034 N N . VAL B 1 3 ? -1.228 -24.609 -10.938 1 64.25 3 VAL B N 1
ATOM 2035 C CA . VAL B 1 3 ? -1.798 -23.344 -11.352 1 64.25 3 VAL B CA 1
ATOM 2036 C C . VAL B 1 3 ? -3.281 -23.297 -10.992 1 64.25 3 VAL B C 1
ATOM 2038 O O . VAL B 1 3 ? -4.062 -24.141 -11.445 1 64.25 3 VAL B O 1
ATOM 2041 N N . ILE B 1 4 ? -3.588 -22.703 -9.945 1 74.62 4 ILE B N 1
ATOM 2042 C CA . ILE B 1 4 ? -4.965 -22.594 -9.477 1 74.62 4 ILE B CA 1
ATOM 2043 C C . ILE B 1 4 ? -5.746 -21.656 -10.391 1 74.62 4 ILE B C 1
ATOM 2045 O O . ILE B 1 4 ? -5.32 -20.531 -10.641 1 74.62 4 ILE B O 1
ATOM 2049 N N . ASP B 1 5 ? -6.715 -22.188 -11.031 1 84.31 5 ASP B N 1
ATOM 2050 C CA . ASP B 1 5 ? -7.711 -21.312 -11.641 1 84.31 5 ASP B CA 1
ATOM 2051 C C . ASP B 1 5 ? -8.633 -20.719 -10.586 1 84.31 5 ASP B C 1
ATOM 2053 O O . ASP B 1 5 ? -9.57 -21.375 -10.133 1 84.31 5 ASP B O 1
ATOM 2057 N N . TYR B 1 6 ? -8.438 -19.531 -10.336 1 90.12 6 TYR B N 1
ATOM 2058 C CA . TYR B 1 6 ? -9.102 -18.875 -9.211 1 90.12 6 TYR B CA 1
ATOM 2059 C C . TYR B 1 6 ? -10.609 -18.828 -9.422 1 90.12 6 TYR B C 1
ATOM 2061 O O . TYR B 1 6 ? -11.375 -19.094 -8.5 1 90.12 6 TYR B O 1
ATOM 2069 N N . TYR B 1 7 ? -11.086 -18.609 -10.602 1 91.94 7 TYR B N 1
ATOM 2070 C CA . TYR B 1 7 ? -12.516 -18.5 -10.852 1 91.94 7 TYR B CA 1
ATOM 2071 C C . TYR B 1 7 ? -13.195 -19.859 -10.766 1 91.94 7 TYR B C 1
ATOM 2073 O O . TYR B 1 7 ? -14.289 -19.984 -10.219 1 91.94 7 TYR B O 1
ATOM 2081 N N . GLU B 1 8 ? -12.516 -20.844 -11.312 1 91.62 8 GLU B N 1
ATOM 2082 C CA . GLU B 1 8 ? -13.047 -22.188 -11.195 1 91.62 8 GLU B CA 1
ATOM 2083 C C . GLU B 1 8 ? -13.125 -22.625 -9.734 1 91.62 8 GLU B C 1
ATOM 2085 O O . GLU B 1 8 ? -14.117 -23.234 -9.312 1 91.62 8 GLU B O 1
ATOM 2090 N N . ARG B 1 9 ? -12.117 -22.312 -9.047 1 93.56 9 ARG B N 1
ATOM 2091 C CA . ARG B 1 9 ? -12.094 -22.625 -7.617 1 93.56 9 ARG B CA 1
ATOM 2092 C C . ARG B 1 9 ? -13.266 -21.969 -6.895 1 93.56 9 ARG B C 1
ATOM 2094 O O . ARG B 1 9 ? -13.977 -22.609 -6.137 1 93.56 9 ARG B O 1
ATOM 2101 N N . VAL B 1 10 ? -13.477 -20.75 -7.117 1 94.06 10 VAL B N 1
ATOM 2102 C CA . VAL B 1 10 ? -14.508 -19.984 -6.441 1 94.06 10 VAL B CA 1
ATOM 2103 C C . VAL B 1 10 ? -15.883 -20.531 -6.809 1 94.06 10 VAL B C 1
ATOM 2105 O O . VAL B 1 10 ? -16.734 -20.719 -5.938 1 94.06 10 VAL B O 1
ATOM 2108 N N . THR B 1 11 ? -16.078 -20.844 -8.078 1 94.94 11 THR B N 1
ATOM 2109 C CA . THR B 1 11 ? -17.391 -21.297 -8.516 1 94.94 11 THR B CA 1
ATOM 2110 C C . THR B 1 11 ? -17.672 -22.703 -8.008 1 94.94 11 THR B C 1
ATOM 2112 O O . THR B 1 11 ? -18.828 -23.078 -7.805 1 94.94 11 THR B O 1
ATOM 2115 N N . THR B 1 12 ? -16.609 -23.469 -7.758 1 94.56 12 THR B N 1
ATOM 2116 C CA . THR B 1 12 ? -16.781 -24.828 -7.293 1 94.56 12 THR B CA 1
ATOM 2117 C C . THR B 1 12 ? -17.031 -24.875 -5.789 1 94.56 12 THR B C 1
ATOM 2119 O O . THR B 1 12 ? -17.797 -25.703 -5.305 1 94.56 12 THR B O 1
ATOM 2122 N N . VAL B 1 13 ? -16.5 -23.922 -5.102 1 95.5 13 VAL B N 1
ATOM 2123 C CA . VAL B 1 13 ? -16.562 -23.938 -3.643 1 95.5 13 VAL B CA 1
ATOM 2124 C C . VAL B 1 13 ? -17.766 -23.125 -3.172 1 95.5 13 VAL B C 1
ATOM 2126 O O . VAL B 1 13 ? -18.422 -23.484 -2.189 1 95.5 13 VAL B O 1
ATOM 2129 N N . CYS B 1 14 ? -18.031 -22.094 -3.875 1 95.75 14 CYS B N 1
ATOM 2130 C CA . CYS B 1 14 ? -19.125 -21.203 -3.492 1 95.75 14 CYS B CA 1
ATOM 2131 C C . CYS B 1 14 ? -20.453 -21.719 -4.031 1 95.75 14 CYS B C 1
ATOM 2133 O O . CYS B 1 14 ? -20.906 -21.281 -5.09 1 95.75 14 CYS B O 1
ATOM 2135 N N . THR B 1 15 ? -21.016 -22.578 -3.309 1 95.44 15 THR B N 1
ATOM 2136 C CA . THR B 1 15 ? -22.328 -23.109 -3.623 1 95.44 15 THR B CA 1
ATOM 2137 C C . THR B 1 15 ? -23.328 -22.797 -2.508 1 95.44 15 THR B C 1
ATOM 2139 O O . THR B 1 15 ? -22.922 -22.547 -1.366 1 95.44 15 THR B O 1
ATOM 2142 N N . LEU B 1 16 ? -24.578 -22.781 -2.842 1 93.75 16 LEU B N 1
ATOM 2143 C CA . LEU B 1 16 ? -25.609 -22.391 -1.893 1 93.75 16 LEU B CA 1
ATOM 2144 C C . LEU B 1 16 ? -25.797 -23.453 -0.82 1 93.75 16 LEU B C 1
ATOM 2146 O O . LEU B 1 16 ? -26.391 -23.203 0.23 1 93.75 16 LEU B O 1
ATOM 2150 N N . ASP B 1 17 ? -25.234 -24.656 -0.979 1 93.56 17 ASP B N 1
ATOM 2151 C CA . ASP B 1 17 ? -25.328 -25.734 -0.002 1 93.56 17 ASP B CA 1
ATOM 2152 C C . ASP B 1 17 ? -24.141 -25.719 0.957 1 93.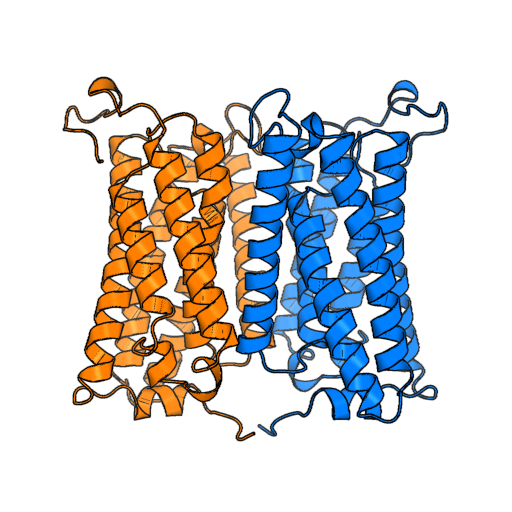56 17 ASP B C 1
ATOM 2154 O O . ASP B 1 17 ? -24.141 -26.438 1.959 1 93.56 17 ASP B O 1
ATOM 2158 N N . ASN B 1 18 ? -23.188 -24.875 0.657 1 95.31 18 ASN B N 1
ATOM 2159 C CA . ASN B 1 18 ? -22.016 -24.781 1.511 1 95.31 18 ASN B CA 1
ATOM 2160 C C . ASN B 1 18 ? -22.219 -23.75 2.629 1 95.31 18 ASN B C 1
ATOM 2162 O O . ASN B 1 18 ? -21.609 -22.688 2.621 1 95.31 18 ASN B O 1
ATOM 2166 N N . THR B 1 19 ? -22.938 -24.109 3.619 1 92.19 19 THR B N 1
ATOM 2167 C CA . THR B 1 19 ? -23.344 -23.219 4.707 1 92.19 19 THR B CA 1
ATOM 2168 C C . THR B 1 19 ? -22.125 -22.719 5.473 1 92.19 19 THR B C 1
ATOM 2170 O O . THR B 1 19 ? -22.047 -21.547 5.824 1 92.19 19 THR B O 1
ATOM 2173 N N . PRO B 1 20 ? -21.219 -23.578 5.727 1 93.88 20 PRO B N 1
ATOM 2174 C CA . PRO B 1 20 ? -20.031 -23.125 6.445 1 93.88 20 PRO B CA 1
ATOM 2175 C C . PRO B 1 20 ? -19.312 -21.969 5.734 1 93.88 20 PRO B C 1
ATOM 2177 O O . PRO B 1 20 ? -18.641 -21.156 6.375 1 93.88 20 PRO B O 1
ATOM 2180 N N . LEU B 1 21 ? -19.453 -21.844 4.449 1 95.38 21 LEU B N 1
ATOM 2181 C CA . LEU B 1 21 ? -18.828 -20.781 3.678 1 95.38 21 LEU B CA 1
ATOM 2182 C C . LEU B 1 21 ? -19.766 -19.562 3.594 1 95.38 21 LEU B C 1
ATOM 2184 O O . LEU B 1 21 ? -19.297 -18.422 3.594 1 95.38 21 LEU B O 1
ATOM 2188 N N . LEU B 1 22 ? -21.078 -19.797 3.568 1 95.38 22 LEU B N 1
ATOM 2189 C CA . LEU B 1 22 ? -22.031 -18.719 3.369 1 95.38 22 LEU B CA 1
ATOM 2190 C C . LEU B 1 22 ? -22.062 -17.781 4.57 1 95.38 22 LEU B C 1
ATOM 2192 O O . LEU B 1 22 ? -22.266 -16.578 4.414 1 95.38 22 LEU B O 1
ATOM 2196 N N . ILE B 1 23 ? -21.812 -18.281 5.688 1 94.19 23 ILE B N 1
ATOM 2197 C CA . ILE B 1 23 ? -21.875 -17.484 6.91 1 94.19 23 ILE B CA 1
ATOM 2198 C C . ILE B 1 23 ? -20.734 -16.469 6.93 1 94.19 23 ILE B C 1
ATOM 2200 O O . ILE B 1 23 ? -20.984 -15.258 7.023 1 94.19 23 ILE B O 1
ATOM 2204 N N . PRO B 1 24 ? -19.547 -16.906 6.797 1 94.38 24 PRO B N 1
ATOM 2205 C CA . PRO B 1 24 ? -18.484 -15.906 6.797 1 94.38 24 PRO B CA 1
ATOM 2206 C C . PRO B 1 24 ? -18.547 -14.977 5.59 1 94.38 24 PRO B C 1
ATOM 2208 O O . PRO B 1 24 ? -18.156 -13.805 5.688 1 94.38 24 PRO B O 1
ATOM 2211 N N . LEU B 1 25 ? -19 -15.445 4.516 1 94.44 25 LEU B N 1
ATOM 2212 C CA . LEU B 1 25 ? -19.172 -14.578 3.354 1 94.44 25 LEU B CA 1
ATOM 2213 C C . LEU B 1 25 ? -20.141 -13.445 3.66 1 94.44 25 LEU B C 1
ATOM 2215 O O . LEU B 1 25 ? -19.844 -12.273 3.41 1 94.44 25 LEU B O 1
ATOM 2219 N N . ALA B 1 26 ? -21.234 -13.82 4.203 1 94.31 26 ALA B N 1
ATOM 2220 C CA . ALA B 1 26 ? -22.25 -12.82 4.555 1 94.31 26 ALA B CA 1
ATOM 2221 C C . ALA B 1 26 ? -21.719 -11.844 5.598 1 94.31 26 ALA B C 1
ATOM 2223 O O . ALA B 1 26 ? -21.938 -10.641 5.496 1 94.31 26 ALA B O 1
ATOM 2224 N N . ALA B 1 27 ? -21.062 -12.367 6.512 1 93.5 27 ALA B N 1
ATOM 2225 C CA . ALA B 1 27 ? -20.484 -11.531 7.566 1 93.5 27 ALA B CA 1
ATOM 2226 C C . ALA B 1 27 ? -19.5 -10.516 6.992 1 93.5 27 ALA B C 1
ATOM 2228 O O . ALA B 1 27 ? -19.484 -9.352 7.406 1 93.5 27 ALA B O 1
ATOM 2229 N N . GLY B 1 28 ? -18.703 -10.953 6.074 1 93.5 28 GLY B N 1
ATOM 2230 C CA . GLY B 1 28 ? -17.75 -10.055 5.438 1 93.5 28 GLY B CA 1
ATOM 2231 C C . GLY B 1 28 ? -18.422 -8.906 4.707 1 93.5 28 GLY B C 1
ATOM 2232 O O . GLY B 1 28 ? -18 -7.75 4.832 1 93.5 28 GLY B O 1
ATOM 2233 N N . PHE B 1 29 ? -19.469 -9.172 4.074 1 94.81 29 PHE B N 1
ATOM 2234 C CA . PHE B 1 29 ? -20.188 -8.148 3.334 1 94.81 29 PHE B CA 1
ATOM 2235 C C . PHE B 1 29 ? -20.906 -7.191 4.285 1 94.81 29 PHE B C 1
ATOM 2237 O O . PHE B 1 29 ? -20.875 -5.977 4.086 1 94.81 29 PHE B O 1
ATOM 2244 N N . ILE B 1 30 ? -21.453 -7.758 5.301 1 95.31 30 ILE B N 1
ATOM 2245 C CA . ILE B 1 30 ? -22.172 -6.945 6.27 1 95.31 30 ILE B CA 1
ATOM 2246 C C . ILE B 1 30 ? -21.203 -5.977 6.953 1 95.31 30 ILE B C 1
ATOM 2248 O O . ILE B 1 30 ? -21.5 -4.789 7.094 1 95.31 30 ILE B O 1
ATOM 2252 N N . VAL B 1 31 ? -20.094 -6.449 7.312 1 95.88 31 VAL B N 1
ATOM 2253 C CA . VAL B 1 31 ? -19.078 -5.617 7.961 1 95.88 31 VAL B CA 1
ATOM 2254 C C . VAL B 1 31 ? -18.656 -4.492 7.02 1 95.88 31 VAL B C 1
ATOM 2256 O O . VAL B 1 31 ? -18.578 -3.328 7.426 1 95.88 31 VAL B O 1
ATOM 2259 N N . GLY B 1 32 ? -18.422 -4.82 5.809 1 94.88 32 GLY B N 1
ATOM 2260 C CA . GLY B 1 32 ? -18.016 -3.82 4.836 1 94.88 32 GLY B CA 1
ATOM 2261 C C . GLY B 1 32 ? -19.062 -2.738 4.625 1 94.88 32 GLY B C 1
ATOM 2262 O O . GLY B 1 32 ? -18.734 -1.549 4.602 1 94.88 32 GLY B O 1
ATOM 2263 N N . TYR B 1 33 ? -20.25 -3.08 4.543 1 95.94 33 TYR B N 1
ATOM 2264 C CA . TYR B 1 33 ? -21.312 -2.102 4.316 1 95.94 33 TYR B CA 1
ATOM 2265 C C . TYR B 1 33 ? -21.562 -1.267 5.566 1 95.94 33 TYR B C 1
ATOM 2267 O O . TYR B 1 33 ? -21.891 -0.081 5.477 1 95.94 33 TYR B O 1
ATOM 2275 N N . LEU B 1 34 ? -21.375 -1.891 6.691 1 95.19 34 LEU B N 1
ATOM 2276 C CA . LEU B 1 34 ? -21.484 -1.133 7.934 1 95.19 34 LEU B CA 1
ATOM 2277 C C . LEU B 1 34 ? -20.406 -0.065 8.023 1 95.19 34 LEU B C 1
ATOM 2279 O O . LEU B 1 34 ? -20.656 1.05 8.484 1 95.19 34 LEU B O 1
ATOM 2283 N N . GLN B 1 35 ? -19.25 -0.398 7.613 1 94.75 35 GLN B N 1
ATOM 2284 C CA . GLN B 1 35 ? -18.141 0.566 7.617 1 94.75 35 GLN B CA 1
ATOM 2285 C C . GLN B 1 35 ? -18.5 1.799 6.789 1 94.75 35 GLN B C 1
ATOM 2287 O O . GLN B 1 35 ? -18.281 2.93 7.227 1 94.75 35 GLN B O 1
ATOM 2292 N N . TYR B 1 36 ? -19.078 1.609 5.676 1 93.94 36 TYR B N 1
ATOM 2293 C CA . TYR B 1 36 ? -19.391 2.748 4.824 1 93.94 36 TYR B CA 1
ATOM 2294 C C . TYR B 1 36 ? -20.656 3.453 5.312 1 93.94 36 TYR B C 1
ATOM 2296 O O . TYR B 1 36 ? -20.812 4.66 5.105 1 93.94 36 TYR B O 1
ATOM 2304 N N . ALA B 1 37 ? -21.547 2.68 5.93 1 93.44 37 ALA B N 1
ATOM 2305 C CA . ALA B 1 37 ? -22.672 3.348 6.566 1 93.44 37 ALA B CA 1
ATOM 2306 C C . ALA B 1 37 ? -22.203 4.344 7.621 1 93.44 37 ALA B C 1
ATOM 2308 O O . ALA B 1 37 ? -22.688 5.477 7.672 1 93.44 37 ALA B O 1
ATOM 2309 N N . TYR B 1 38 ? -21.266 3.939 8.391 1 92.38 38 TYR B N 1
ATOM 2310 C CA . TYR B 1 38 ? -20.703 4.836 9.391 1 92.38 38 TYR B CA 1
ATOM 2311 C C . TYR B 1 38 ? -20.031 6.031 8.727 1 92.38 38 TYR B C 1
ATOM 2313 O O . TYR B 1 38 ? -20.188 7.168 9.172 1 92.38 38 TYR B O 1
ATOM 2321 N N . ALA B 1 39 ? -19.25 5.758 7.715 1 90.62 39 ALA B N 1
ATOM 2322 C CA . ALA B 1 39 ? -18.531 6.828 7.035 1 90.62 39 ALA B CA 1
ATOM 2323 C C . ALA B 1 39 ? -19.5 7.891 6.508 1 90.62 39 ALA B C 1
ATOM 2325 O O . ALA B 1 39 ? -19.266 9.086 6.688 1 90.62 39 ALA B O 1
ATOM 2326 N N . ILE B 1 40 ? -20.594 7.465 5.961 1 92.31 40 ILE B N 1
ATOM 2327 C CA . ILE B 1 40 ? -21.562 8.375 5.367 1 92.31 40 ILE B CA 1
ATOM 2328 C C . ILE B 1 40 ? -22.312 9.125 6.473 1 92.31 40 ILE B C 1
ATOM 2330 O O . ILE B 1 40 ? -22.453 10.344 6.418 1 92.31 40 ILE B O 1
ATOM 2334 N N . ARG B 1 41 ? -22.672 8.406 7.453 1 91.5 41 ARG B N 1
ATOM 2335 C CA . ARG B 1 41 ? -23.422 9.031 8.539 1 91.5 41 ARG B CA 1
ATOM 2336 C C . ARG B 1 41 ? -22.578 10.07 9.266 1 91.5 41 ARG B C 1
ATOM 2338 O O . ARG B 1 41 ? -23.062 11.164 9.57 1 91.5 41 ARG B O 1
ATOM 2345 N N . LEU B 1 42 ? -21.406 9.75 9.531 1 90.94 42 LEU B N 1
ATOM 2346 C CA . LEU B 1 42 ? -20.516 10.68 10.227 1 90.94 42 LEU B CA 1
ATOM 2347 C C . LEU B 1 42 ? -20.25 11.914 9.367 1 90.94 42 LEU B C 1
ATOM 2349 O O . LEU B 1 42 ? -20.25 13.039 9.867 1 90.94 42 LEU B O 1
ATOM 2353 N N . THR B 1 43 ? -20.031 11.688 8.148 1 88.19 43 THR B N 1
ATOM 2354 C CA . THR B 1 43 ? -19.781 12.797 7.234 1 88.19 43 THR B CA 1
ATOM 2355 C C . THR B 1 43 ? -20.984 13.727 7.156 1 88.19 43 THR B C 1
ATOM 2357 O O . THR B 1 43 ? -20.828 14.953 7.207 1 88.19 43 THR B O 1
ATOM 2360 N N . LEU B 1 44 ? -22.156 13.164 7.102 1 88.31 44 LEU B N 1
ATOM 2361 C CA . LEU B 1 44 ? -23.375 13.953 6.961 1 88.31 44 LEU B CA 1
ATOM 2362 C C . LEU B 1 44 ? -23.688 14.688 8.258 1 88.31 44 LEU B C 1
ATOM 2364 O O . LEU B 1 44 ? -24.094 15.852 8.227 1 88.31 44 LEU B O 1
ATOM 2368 N N . ARG B 1 45 ? -23.359 14.094 9.328 1 87.88 45 ARG B N 1
ATOM 2369 C CA . ARG B 1 45 ? -23.828 14.648 10.602 1 87.88 45 ARG B CA 1
ATOM 2370 C C . ARG B 1 45 ? -22.75 15.531 11.234 1 87.88 45 ARG B C 1
ATOM 2372 O O . ARG B 1 45 ? -23.062 16.484 11.945 1 87.88 45 ARG B O 1
ATOM 2379 N N . GLU B 1 46 ? -21.562 15.133 10.961 1 86.31 46 GLU B N 1
ATOM 2380 C CA . GLU B 1 46 ? -20.5 15.82 11.688 1 86.31 46 GLU B CA 1
ATOM 2381 C C . GLU B 1 46 ? -19.594 16.609 10.742 1 86.31 46 GLU B C 1
ATOM 2383 O O . GLU B 1 46 ? -18.688 17.328 11.18 1 86.31 46 GLU B O 1
ATOM 2388 N N . GLY B 1 47 ? -19.781 16.438 9.438 1 81.31 47 GLY B N 1
ATOM 2389 C CA . GLY B 1 47 ? -19.016 17.203 8.461 1 81.31 47 GLY B CA 1
ATOM 2390 C C . GLY B 1 47 ? -17.609 16.688 8.273 1 81.31 47 GLY B C 1
ATOM 2391 O O . GLY B 1 47 ? -16.797 17.312 7.57 1 81.31 47 GLY B O 1
ATOM 2392 N N . LYS B 1 48 ? -17.328 15.688 9.07 1 84.12 48 LYS B N 1
ATOM 2393 C CA . LYS B 1 48 ? -16.016 15.047 8.977 1 84.12 48 LYS B CA 1
ATOM 2394 C C . LYS B 1 48 ? -16.156 13.531 8.906 1 84.12 48 LYS B C 1
ATOM 2396 O O . LYS B 1 48 ? -16.984 12.945 9.602 1 84.12 48 LYS B O 1
ATOM 2401 N N . GLY B 1 49 ? -15.32 12.93 8.047 1 87 49 GLY B N 1
ATOM 2402 C CA . GLY B 1 49 ? -15.375 11.477 7.922 1 87 49 GLY B CA 1
ATOM 2403 C C . GLY B 1 49 ? -14.25 10.773 8.656 1 87 49 GLY B C 1
ATOM 2404 O O . GLY B 1 49 ? -13.234 11.391 8.984 1 87 49 GLY B O 1
ATOM 2405 N N . PRO B 1 50 ? -14.508 9.523 8.906 1 89.75 50 PRO B N 1
ATOM 2406 C CA . PRO B 1 50 ? -13.555 8.742 9.695 1 89.75 50 PRO B CA 1
ATOM 2407 C C . PRO B 1 50 ? -12.383 8.227 8.859 1 89.75 50 PRO B C 1
ATOM 2409 O O . PRO B 1 50 ? -11.406 7.719 9.414 1 89.75 50 PRO B O 1
ATOM 2412 N N . MET B 1 51 ? -12.492 8.359 7.523 1 92.94 51 MET B N 1
ATOM 2413 C CA . MET B 1 51 ? -11.453 7.871 6.625 1 92.94 51 MET B CA 1
ATOM 2414 C C . MET B 1 51 ? -10.875 9.008 5.793 1 92.94 51 MET B C 1
ATOM 2416 O O . MET B 1 51 ? -11.609 9.883 5.328 1 92.94 51 MET B O 1
ATOM 2420 N N . PRO B 1 52 ? -9.562 8.938 5.715 1 93.06 52 PRO B N 1
ATOM 2421 C CA . PRO B 1 52 ? -8.961 9.969 4.859 1 93.06 52 PRO B CA 1
ATOM 2422 C C . PRO B 1 52 ? -9.336 9.805 3.389 1 93.06 52 PRO B C 1
ATOM 2424 O O . PRO B 1 52 ? -9.727 8.711 2.963 1 93.06 52 PRO B O 1
ATOM 2427 N N . PHE B 1 53 ? -9.219 10.859 2.656 1 95.25 53 PHE B N 1
ATOM 2428 C CA . PHE B 1 53 ? -9.648 10.922 1.264 1 95.25 53 PHE B CA 1
ATOM 2429 C C . PHE B 1 53 ? -8.984 9.828 0.441 1 95.25 53 PHE B C 1
ATOM 2431 O O . PHE B 1 53 ? -9.633 9.203 -0.406 1 95.25 53 PHE B O 1
ATOM 2438 N N . TRP B 1 54 ? -7.66 9.602 0.655 1 95.5 54 TRP B N 1
ATOM 2439 C CA . TRP B 1 54 ? -6.926 8.672 -0.189 1 95.5 54 TRP B CA 1
ATOM 2440 C C . TRP B 1 54 ? -7.496 7.262 -0.068 1 95.5 54 TRP B C 1
ATOM 2442 O O . TRP B 1 54 ? -7.406 6.465 -1.005 1 95.5 54 TRP B O 1
ATOM 2452 N N . MET B 1 55 ? -8.102 6.867 1.029 1 96.88 55 MET B N 1
ATOM 2453 C CA . MET B 1 55 ? -8.695 5.543 1.205 1 96.88 55 MET B CA 1
ATOM 2454 C C . MET B 1 55 ? -9.93 5.379 0.326 1 96.88 55 MET B C 1
ATOM 2456 O O . MET B 1 55 ? -10.141 4.312 -0.257 1 96.88 55 MET B O 1
ATOM 2460 N N . HIS B 1 56 ? -10.719 6.445 0.292 1 97.31 56 HIS B N 1
ATOM 2461 C CA . HIS B 1 56 ? -11.867 6.395 -0.608 1 97.31 56 HIS B CA 1
ATOM 2462 C C . HIS B 1 56 ? -11.422 6.227 -2.057 1 97.31 56 HIS B C 1
ATOM 2464 O O . HIS B 1 56 ? -12.031 5.469 -2.814 1 97.31 56 HIS B O 1
ATOM 2470 N N . SER B 1 57 ? -10.406 6.926 -2.383 1 97.94 57 SER B N 1
ATOM 2471 C CA . SER B 1 57 ? -9.867 6.836 -3.736 1 97.94 57 SER B CA 1
ATOM 2472 C C . SER B 1 57 ? -9.359 5.434 -4.039 1 97.94 57 SER B C 1
ATOM 2474 O O . SER B 1 57 ? -9.602 4.898 -5.121 1 97.94 57 SER B O 1
ATOM 2476 N N . PHE B 1 58 ? -8.711 4.859 -3.109 1 98.38 58 PHE B N 1
ATOM 2477 C CA . PHE B 1 58 ? -8.195 3.508 -3.287 1 98.38 58 PHE B CA 1
ATOM 2478 C C . PHE B 1 58 ? -9.344 2.51 -3.422 1 98.38 58 PHE B C 1
ATOM 2480 O O . PHE B 1 58 ? -9.328 1.655 -4.309 1 98.38 58 PHE B O 1
ATOM 2487 N N . TYR B 1 59 ? -10.25 2.611 -2.543 1 98.31 59 TYR B N 1
ATOM 2488 C CA . TYR B 1 59 ? -11.359 1.664 -2.535 1 98.31 59 TYR B CA 1
ATOM 2489 C C . TYR B 1 59 ? -12.188 1.792 -3.805 1 98.31 59 TYR B C 1
ATOM 2491 O O . TYR B 1 59 ? -12.703 0.796 -4.324 1 98.31 59 TYR B O 1
ATOM 2499 N N . LEU B 1 60 ? -12.312 3.014 -4.254 1 98.44 60 LEU B N 1
ATOM 2500 C CA . LEU B 1 60 ? -13.016 3.172 -5.52 1 98.44 60 LEU B CA 1
ATOM 2501 C C . LEU B 1 60 ? -12.281 2.451 -6.645 1 98.44 60 LEU B C 1
ATOM 2503 O O . LEU B 1 60 ? -12.898 1.739 -7.441 1 98.44 60 LEU B O 1
ATOM 2507 N N . ALA B 1 61 ? -10.992 2.674 -6.703 1 98.69 61 ALA B N 1
ATOM 2508 C CA . ALA B 1 61 ? -10.195 1.999 -7.727 1 98.69 61 ALA B CA 1
ATOM 2509 C C . ALA B 1 61 ? -10.328 0.482 -7.609 1 98.69 61 ALA B C 1
ATOM 2511 O O . ALA B 1 61 ? -10.508 -0.211 -8.609 1 98.69 61 ALA B O 1
ATOM 2512 N N . HIS B 1 62 ? -10.242 0.014 -6.426 1 98.56 62 HIS B N 1
ATOM 2513 C CA . HIS B 1 62 ? -10.328 -1.416 -6.156 1 98.56 62 HIS B CA 1
ATOM 2514 C C . HIS B 1 62 ? -11.711 -1.962 -6.504 1 98.56 62 HIS B C 1
ATOM 2516 O O . HIS B 1 62 ? -11.828 -2.881 -7.316 1 98.56 62 HIS B O 1
ATOM 2522 N N . ASP B 1 63 ? -12.727 -1.379 -5.918 1 98.56 63 ASP B N 1
ATOM 2523 C CA . ASP B 1 63 ? -14.07 -1.95 -6.008 1 98.56 63 ASP B CA 1
ATOM 2524 C C . ASP B 1 63 ? -14.633 -1.823 -7.422 1 98.56 63 ASP B C 1
ATOM 2526 O O . ASP B 1 63 ? -15.289 -2.736 -7.918 1 98.56 63 ASP B O 1
ATOM 2530 N N . SER B 1 64 ? -14.383 -0.733 -8.078 1 98.69 64 SER B N 1
ATOM 2531 C CA . SER B 1 64 ? -14.875 -0.59 -9.445 1 98.69 64 SER B CA 1
ATOM 2532 C C . SER B 1 64 ? -14.156 -1.542 -10.398 1 98.69 64 SER B C 1
ATOM 2534 O O . SER B 1 64 ? -14.773 -2.105 -11.305 1 98.69 64 SER B O 1
ATOM 2536 N N . THR B 1 65 ? -12.859 -1.74 -10.203 1 98.62 65 THR B N 1
ATOM 2537 C CA . THR B 1 65 ? -12.102 -2.67 -11.031 1 98.62 65 THR B CA 1
ATOM 2538 C C . THR B 1 65 ? -12.617 -4.098 -10.852 1 98.62 65 THR B C 1
ATOM 2540 O O . THR B 1 65 ? -12.922 -4.781 -11.828 1 98.62 65 THR B O 1
ATOM 2543 N N . TRP B 1 66 ? -12.773 -4.453 -9.656 1 98.44 66 TRP B N 1
ATOM 2544 C CA . TRP B 1 66 ? -13.18 -5.832 -9.406 1 98.44 66 TRP B CA 1
ATOM 2545 C C . TRP B 1 66 ? -14.648 -6.039 -9.742 1 98.44 66 TRP B C 1
ATOM 2547 O O . TRP B 1 66 ? -15.055 -7.129 -10.141 1 98.44 66 TRP B O 1
ATOM 2557 N N . SER B 1 67 ? -15.43 -4.992 -9.547 1 98.62 67 SER B N 1
ATOM 2558 C CA . SER B 1 67 ? -16.812 -5.098 -10.023 1 98.62 67 SER B CA 1
ATOM 2559 C C . SER B 1 67 ? -16.859 -5.438 -11.508 1 98.62 67 SER B C 1
ATOM 2561 O O . SER B 1 67 ? -17.578 -6.344 -11.922 1 98.62 67 SER B O 1
ATOM 2563 N N . TYR B 1 68 ? -16.078 -4.75 -12.258 1 98.31 68 TYR B N 1
ATOM 2564 C CA . TYR B 1 68 ? -16.031 -4.973 -13.695 1 98.31 68 TYR B CA 1
ATOM 2565 C C . TYR B 1 68 ? -15.484 -6.359 -14.016 1 98.31 68 TYR B C 1
ATOM 2567 O O . TYR B 1 68 ? -16.094 -7.102 -14.797 1 98.31 68 TYR B O 1
ATOM 2575 N N . LEU B 1 69 ? -14.383 -6.793 -13.453 1 97.75 69 LEU B N 1
ATOM 2576 C CA . LEU B 1 69 ? -13.727 -8.062 -13.75 1 97.75 69 LEU B CA 1
ATOM 2577 C C . LEU B 1 69 ? -14.617 -9.234 -13.336 1 97.75 69 LEU B C 1
ATOM 2579 O O . LEU B 1 69 ? -14.719 -10.227 -14.07 1 97.75 69 LEU B O 1
ATOM 2583 N N . LEU B 1 70 ? -15.242 -9.094 -12.195 1 97.88 70 LEU B N 1
ATOM 2584 C CA . LEU B 1 70 ? -16.109 -10.164 -11.727 1 97.88 70 LEU B CA 1
ATOM 2585 C C . LEU B 1 70 ? -17.375 -10.25 -12.562 1 97.88 70 LEU B C 1
ATOM 2587 O O . LEU B 1 70 ? -17.922 -11.336 -12.773 1 97.88 70 LEU B O 1
ATOM 2591 N N . GLY B 1 71 ? -17.859 -9.078 -12.969 1 97.88 71 GLY B N 1
ATOM 2592 C CA . GLY B 1 71 ? -18.984 -9.109 -13.883 1 97.88 71 GLY B CA 1
ATOM 2593 C C . GLY B 1 71 ? -18.688 -9.867 -15.164 1 97.88 71 GLY B C 1
ATOM 2594 O O . GLY B 1 71 ? -19.5 -10.68 -15.609 1 97.88 71 GLY B O 1
ATOM 2595 N N . ARG B 1 72 ? -17.547 -9.656 -15.711 1 97.19 72 ARG B N 1
ATOM 2596 C CA . ARG B 1 72 ? -17.125 -10.367 -16.906 1 97.19 72 ARG B CA 1
ATOM 2597 C C . ARG B 1 72 ? -16.953 -11.859 -16.625 1 97.19 72 ARG B C 1
ATOM 2599 O O . ARG B 1 72 ? -17.344 -12.703 -17.438 1 97.19 72 ARG B O 1
ATOM 2606 N N . ALA B 1 73 ? -16.359 -12.156 -15.492 1 96.62 73 ALA B N 1
ATOM 2607 C CA . ALA B 1 73 ? -16.172 -13.547 -15.109 1 96.62 73 ALA B CA 1
ATOM 2608 C C . ALA B 1 73 ? -17.516 -14.25 -14.914 1 96.62 73 ALA B C 1
ATOM 2610 O O . ALA B 1 73 ? -17.672 -15.422 -15.281 1 96.62 73 ALA B O 1
ATOM 2611 N N . ALA B 1 74 ? -18.422 -13.539 -14.32 1 97.25 74 ALA B N 1
ATOM 2612 C CA . ALA B 1 74 ? -19.734 -14.125 -14.109 1 97.25 74 ALA B CA 1
ATOM 2613 C C . ALA B 1 74 ? -20.344 -14.586 -15.422 1 97.25 74 ALA B C 1
ATOM 2615 O O . ALA B 1 74 ? -20.891 -15.688 -15.516 1 97.25 74 ALA B O 1
ATOM 2616 N N . SER B 1 75 ? -20.203 -13.758 -16.453 1 96.94 75 SER B N 1
ATOM 2617 C CA . SER B 1 75 ? -20.75 -14.078 -17.766 1 96.94 75 SER B CA 1
ATOM 2618 C C . SER B 1 75 ? -20.062 -15.305 -18.359 1 96.94 75 SER B C 1
ATOM 2620 O O . SER B 1 75 ? -20.688 -16.078 -19.094 1 96.94 75 SER B O 1
ATOM 2622 N N . GLN B 1 76 ? -18.859 -15.57 -18.016 1 95.56 76 GLN B N 1
ATOM 2623 C CA . GLN B 1 76 ? -18.078 -16.672 -18.547 1 95.56 76 GLN B CA 1
ATOM 2624 C C . GLN B 1 76 ? -18.312 -17.953 -17.75 1 95.56 76 GLN B C 1
ATOM 2626 O O . GLN B 1 76 ? -18.078 -19.062 -18.25 1 95.56 76 GLN B O 1
ATOM 2631 N N . TYR B 1 77 ? -18.766 -17.75 -16.594 1 95.38 77 TYR B N 1
ATOM 2632 C CA . TYR B 1 77 ? -18.953 -18.922 -15.727 1 95.38 77 TYR B CA 1
ATOM 2633 C C . TYR B 1 77 ? -20.422 -19.109 -15.391 1 95.38 77 TYR B C 1
ATOM 2635 O O . TYR B 1 77 ? -20.781 -19.312 -14.227 1 95.38 77 TYR B O 1
ATOM 2643 N N . GLY B 1 78 ? -21.328 -18.984 -16.406 1 94.88 78 GLY B N 1
ATOM 2644 C CA . GLY B 1 78 ? -22.734 -19.344 -16.297 1 94.88 78 GLY B CA 1
ATOM 2645 C C . GLY B 1 78 ? -23.5 -18.438 -15.344 1 94.88 78 GLY B C 1
ATOM 2646 O O . GLY B 1 78 ? -24.453 -18.875 -14.688 1 94.88 78 GLY B O 1
ATOM 2647 N N . GLU B 1 79 ? -23.078 -17.219 -15.219 1 97.06 79 GLU B N 1
ATOM 2648 C CA . GLU B 1 79 ? -23.719 -16.266 -14.32 1 97.06 79 GLU B CA 1
ATOM 2649 C C . GLU B 1 79 ? -23.797 -16.812 -12.898 1 97.06 79 GLU B C 1
ATOM 2651 O O . GLU B 1 79 ? -24.844 -16.734 -12.25 1 97.06 79 GLU B O 1
ATOM 2656 N N . HIS B 1 80 ? -22.719 -17.422 -12.469 1 96.75 80 HIS B N 1
ATOM 2657 C CA . HIS B 1 80 ? -22.625 -17.938 -11.109 1 96.75 80 HIS B CA 1
ATOM 2658 C C . HIS B 1 80 ? -23.031 -16.875 -10.086 1 96.75 80 HIS B C 1
ATOM 2660 O O . HIS B 1 80 ? -22.594 -15.734 -10.172 1 96.75 80 HIS B O 1
ATOM 2666 N N . TRP B 1 81 ? -23.766 -17.234 -9.109 1 96.75 81 TRP B N 1
ATOM 2667 C CA . TRP B 1 81 ? -24.406 -16.297 -8.195 1 96.75 81 TRP B CA 1
ATOM 2668 C C . TRP B 1 81 ? -23.375 -15.508 -7.395 1 96.75 81 TRP B C 1
ATOM 2670 O O . TRP B 1 81 ? -23.578 -14.328 -7.121 1 96.75 81 TRP B O 1
ATOM 2680 N N . PHE B 1 82 ? -22.375 -16.156 -6.984 1 96.81 82 PHE B N 1
ATOM 2681 C CA . PHE B 1 82 ? -21.359 -15.492 -6.172 1 96.81 82 PHE B CA 1
ATOM 2682 C C . PHE B 1 82 ? -20.625 -14.43 -6.984 1 96.81 82 PHE B C 1
ATOM 2684 O O . PHE B 1 82 ? -20.391 -13.32 -6.5 1 96.81 82 PHE B O 1
ATOM 2691 N N . LEU B 1 83 ? -20.234 -14.766 -8.219 1 97.44 83 LEU B N 1
ATOM 2692 C CA . LEU B 1 83 ? -19.516 -13.82 -9.07 1 97.44 83 LEU B CA 1
ATOM 2693 C C . LEU B 1 83 ? -20.391 -12.625 -9.414 1 97.44 83 LEU B C 1
ATOM 2695 O O . LEU B 1 83 ? -19.984 -11.477 -9.242 1 97.44 83 LEU B O 1
ATOM 2699 N N . ARG B 1 84 ? -21.578 -12.859 -9.82 1 98 84 ARG B N 1
ATOM 2700 C CA . ARG B 1 84 ? -22.5 -11.789 -10.18 1 98 84 ARG B CA 1
ATOM 2701 C C . ARG B 1 84 ? -22.922 -10.984 -8.953 1 98 84 ARG B C 1
ATOM 2703 O O . ARG B 1 84 ? -22.969 -9.758 -9 1 98 84 ARG B O 1
ATOM 2710 N N . GLY B 1 85 ? -23.266 -11.719 -7.891 1 97.38 85 GLY B N 1
ATOM 2711 C CA . GLY B 1 85 ? -23.641 -11.039 -6.66 1 97.38 85 GLY B CA 1
ATOM 2712 C C . GLY B 1 85 ? -22.531 -10.156 -6.109 1 97.38 85 GLY B C 1
ATOM 2713 O O . GLY B 1 85 ? -22.781 -9.016 -5.707 1 97.38 85 GLY B O 1
ATOM 2714 N N . THR B 1 86 ? -21.344 -10.68 -6.07 1 97.62 86 THR B N 1
ATOM 2715 C CA . THR B 1 86 ? -20.203 -9.906 -5.574 1 97.62 86 THR B CA 1
ATOM 2716 C C . THR B 1 86 ? -19.922 -8.719 -6.488 1 97.62 86 THR B C 1
ATOM 2718 O O . THR B 1 86 ? -19.625 -7.621 -6.012 1 97.62 86 THR B O 1
ATOM 2721 N N . SER B 1 87 ? -19.984 -8.938 -7.781 1 98.31 87 SER B N 1
ATOM 2722 C CA . SER B 1 87 ? -19.844 -7.832 -8.727 1 98.31 87 SER B CA 1
ATOM 2723 C C . SER B 1 87 ? -20.828 -6.715 -8.43 1 98.31 87 SER B C 1
ATOM 2725 O O . SER B 1 87 ? -20.453 -5.543 -8.375 1 98.31 87 SER B O 1
ATOM 2727 N N . THR B 1 88 ? -22.031 -7.047 -8.211 1 98.31 88 THR B N 1
ATOM 2728 C CA . THR B 1 88 ? -23.078 -6.074 -7.914 1 98.31 88 THR B CA 1
ATOM 2729 C C . THR B 1 88 ? -22.812 -5.383 -6.578 1 98.31 88 THR B C 1
ATOM 2731 O O . THR B 1 88 ? -22.984 -4.172 -6.457 1 98.31 88 THR B O 1
ATOM 2734 N N . GLY B 1 89 ? -22.469 -6.207 -5.605 1 97.81 89 GLY B N 1
ATOM 2735 C CA . GLY B 1 89 ? -22.125 -5.617 -4.32 1 97.81 89 GLY B CA 1
ATOM 2736 C C . GLY B 1 89 ? -21 -4.598 -4.41 1 97.81 89 GLY B C 1
ATOM 2737 O O . GLY B 1 89 ? -21.094 -3.523 -3.811 1 97.81 89 GLY B O 1
ATOM 2738 N N . LEU B 1 90 ? -20 -4.914 -5.156 1 98.31 90 LEU B N 1
ATOM 2739 C CA . LEU B 1 90 ? -18.859 -4.02 -5.332 1 98.31 90 LEU B CA 1
ATOM 2740 C C . LEU B 1 90 ? -19.266 -2.76 -6.086 1 98.31 90 LEU B C 1
ATOM 2742 O O . LEU B 1 90 ? -18.734 -1.677 -5.836 1 98.31 90 LEU B O 1
ATOM 2746 N N . PHE B 1 91 ? -20.172 -2.91 -6.992 1 98.44 91 PHE B N 1
ATOM 2747 C CA . PHE B 1 91 ? -20.703 -1.75 -7.703 1 98.44 91 PHE B CA 1
ATOM 2748 C C . PHE B 1 91 ? -21.359 -0.775 -6.734 1 98.44 91 PHE B C 1
A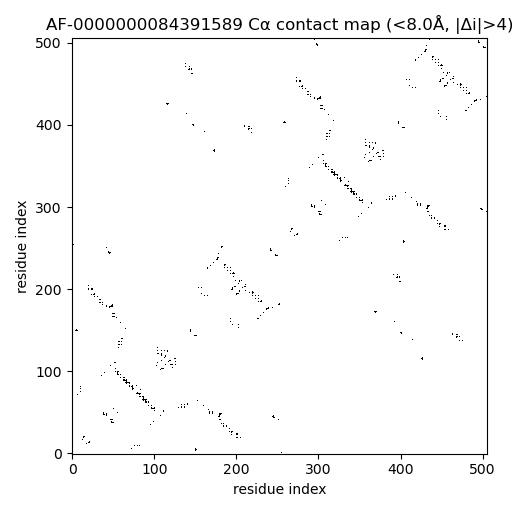TOM 2750 O O . PHE B 1 91 ? -21.156 0.437 -6.836 1 98.44 91 PHE B O 1
ATOM 2757 N N . ILE B 1 92 ? -22.094 -1.303 -5.832 1 97.94 92 ILE B N 1
ATOM 2758 C CA . ILE B 1 92 ? -22.75 -0.479 -4.824 1 97.94 92 ILE B CA 1
ATOM 2759 C C . ILE B 1 92 ? -21.703 0.221 -3.961 1 97.94 92 ILE B C 1
ATOM 2761 O O . ILE B 1 92 ? -21.812 1.422 -3.699 1 97.94 92 ILE B O 1
ATOM 2765 N N . TRP B 1 93 ? -20.672 -0.508 -3.545 1 97.56 93 TRP B N 1
ATOM 2766 C CA . TRP B 1 93 ? -19.578 0.105 -2.799 1 97.56 93 TRP B CA 1
ATOM 2767 C C . TRP B 1 93 ? -18.953 1.248 -3.592 1 97.56 93 TRP B C 1
ATOM 2769 O O . TRP B 1 93 ? -18.641 2.301 -3.031 1 97.56 93 TRP B O 1
ATOM 2779 N N . SER B 1 94 ? -18.766 0.991 -4.844 1 98.06 94 SER B N 1
ATOM 2780 C CA . SER B 1 94 ? -18.156 2 -5.699 1 98.06 94 SER B CA 1
ATOM 2781 C C . SER B 1 94 ? -19 3.275 -5.738 1 98.06 94 SER B C 1
ATOM 2783 O O . SER B 1 94 ? -18.453 4.383 -5.711 1 98.06 94 SER B O 1
ATOM 2785 N N . ALA B 1 95 ? -20.25 3.121 -5.754 1 97.69 95 ALA B N 1
ATOM 2786 C CA . ALA B 1 95 ? -21.141 4.281 -5.754 1 97.69 95 ALA B CA 1
ATOM 2787 C C . ALA B 1 95 ? -21.031 5.055 -4.445 1 97.69 95 ALA B C 1
ATOM 2789 O O . ALA B 1 95 ? -21.031 6.289 -4.445 1 97.69 95 ALA B O 1
ATOM 2790 N N . LEU B 1 96 ? -20.953 4.34 -3.385 1 96.38 96 LEU B N 1
ATOM 2791 C CA . LEU B 1 96 ? -20.797 4.98 -2.084 1 96.38 96 LEU B CA 1
ATOM 2792 C C . LEU B 1 96 ? -19.469 5.723 -1.997 1 96.38 96 LEU B C 1
ATOM 2794 O O . LEU B 1 96 ? -19.406 6.832 -1.457 1 96.38 96 LEU B O 1
ATOM 2798 N N . GLU B 1 97 ? -18.453 5.094 -2.527 1 96.94 97 GLU B N 1
ATOM 2799 C CA . GLU B 1 97 ? -17.141 5.734 -2.541 1 96.94 97 GLU B CA 1
ATOM 2800 C C . GLU B 1 97 ? -17.156 6.992 -3.404 1 96.94 97 GLU B C 1
ATOM 2802 O O . GLU B 1 97 ? -16.594 8.023 -3.016 1 96.94 97 GLU B O 1
ATOM 2807 N N . LEU B 1 98 ? -17.781 6.883 -4.52 1 96.62 98 LEU B N 1
ATOM 2808 C CA . LEU B 1 98 ? -17.891 8.039 -5.402 1 96.62 98 LEU B CA 1
ATOM 2809 C C . LEU B 1 98 ? -18.625 9.18 -4.711 1 96.62 98 LEU B C 1
ATOM 2811 O O . LEU B 1 98 ? -18.266 10.344 -4.875 1 96.62 98 LEU B O 1
ATOM 2815 N N . TRP B 1 99 ? -19.609 8.852 -3.984 1 95.81 99 TRP B N 1
ATOM 2816 C CA . TRP B 1 99 ? -20.328 9.852 -3.211 1 95.81 99 TRP B CA 1
ATOM 2817 C C . TRP B 1 99 ? -19.406 10.547 -2.209 1 95.81 99 TRP B C 1
ATOM 2819 O O . TRP B 1 99 ? -19.422 11.773 -2.094 1 95.81 99 TRP B O 1
ATOM 2829 N N . CYS B 1 100 ? -18.641 9.773 -1.495 1 95.06 100 CYS B N 1
ATOM 2830 C CA . CYS B 1 100 ? -17.719 10.328 -0.509 1 95.06 100 CYS B CA 1
ATOM 2831 C C . CYS B 1 100 ? -16.672 11.219 -1.176 1 95.06 100 CYS B C 1
ATOM 2833 O O . CYS B 1 100 ? -16.344 12.289 -0.659 1 95.06 100 CYS B O 1
ATOM 2835 N N . ILE B 1 101 ? -16.203 10.797 -2.311 1 96.44 101 ILE B N 1
ATOM 2836 C CA . ILE B 1 101 ? -15.211 11.57 -3.047 1 96.44 101 ILE B CA 1
ATOM 2837 C C . ILE B 1 101 ? -15.836 12.875 -3.543 1 96.44 101 ILE B C 1
ATOM 2839 O O . ILE B 1 101 ? -15.227 13.938 -3.426 1 96.44 101 ILE B O 1
ATOM 2843 N N . HIS B 1 102 ? -17.047 12.75 -4.105 1 95.62 102 HIS B N 1
ATOM 2844 C CA . HIS B 1 102 ? -17.766 13.938 -4.562 1 95.62 102 HIS B CA 1
ATOM 2845 C C . HIS B 1 102 ? -17.953 14.938 -3.43 1 95.62 102 HIS B C 1
ATOM 2847 O O . HIS B 1 102 ? -17.688 16.141 -3.602 1 95.62 102 HIS B O 1
ATOM 2853 N N . ARG B 1 103 ? -18.328 14.492 -2.318 1 94.69 103 ARG B N 1
ATOM 2854 C CA . ARG B 1 103 ? -18.547 15.359 -1.166 1 94.69 103 ARG B CA 1
ATOM 2855 C C . ARG B 1 103 ? -17.234 15.984 -0.698 1 94.69 103 ARG B C 1
ATOM 2857 O O . ARG B 1 103 ? -17.203 17.156 -0.317 1 94.69 103 ARG B O 1
ATOM 2864 N N . ALA B 1 104 ? -16.172 15.211 -0.693 1 94.31 104 ALA B N 1
ATOM 2865 C CA . ALA B 1 104 ? -14.875 15.719 -0.281 1 94.31 104 ALA B CA 1
ATOM 2866 C C . ALA B 1 104 ? -14.422 16.875 -1.176 1 94.31 104 ALA B C 1
ATOM 2868 O O . ALA B 1 104 ? -13.914 17.875 -0.688 1 94.31 104 ALA B O 1
ATOM 2869 N N . VAL B 1 105 ? -14.68 16.797 -2.443 1 95.62 105 VAL B N 1
ATOM 2870 C CA . VAL B 1 105 ? -14.18 17.766 -3.414 1 95.62 105 VAL B CA 1
ATOM 2871 C C . VAL B 1 105 ? -15.102 18.984 -3.457 1 95.62 105 VAL B C 1
ATOM 2873 O O . VAL B 1 105 ? -14.664 20.094 -3.738 1 95.62 105 VAL B O 1
ATOM 2876 N N . THR B 1 106 ? -16.406 18.812 -3.061 1 94.5 106 THR B N 1
ATOM 2877 C CA . THR B 1 106 ? -17.359 19.891 -3.264 1 94.5 106 THR B CA 1
ATOM 2878 C C . THR B 1 106 ? -17.719 20.547 -1.936 1 94.5 106 THR B C 1
ATOM 2880 O O . THR B 1 106 ? -17.781 21.781 -1.846 1 94.5 106 THR B O 1
ATOM 2883 N N . LYS B 1 107 ? -17.875 19.766 -0.842 1 91.62 107 LYS B N 1
ATOM 2884 C CA . LYS B 1 107 ? -18.453 20.312 0.388 1 91.62 107 LYS B CA 1
ATOM 2885 C C . LYS B 1 107 ? -17.438 20.297 1.523 1 91.62 107 LYS B C 1
ATOM 2887 O O . LYS B 1 107 ? -17.516 21.094 2.451 1 91.62 107 LYS B O 1
ATOM 2892 N N . GLU B 1 108 ? -16.484 19.438 1.445 1 91.69 108 GLU B N 1
ATOM 2893 C CA . GLU B 1 108 ? -15.578 19.25 2.574 1 91.69 108 GLU B CA 1
ATOM 2894 C C . GLU B 1 108 ? -14.125 19.422 2.143 1 91.69 108 GLU B C 1
ATOM 2896 O O . GLU B 1 108 ? -13.266 18.625 2.543 1 91.69 108 GLU B O 1
ATOM 2901 N N . ARG B 1 109 ? -13.859 20.312 1.283 1 92.75 109 ARG B N 1
ATOM 2902 C CA . ARG B 1 109 ? -12.539 20.469 0.691 1 92.75 109 ARG B CA 1
ATOM 2903 C C . ARG B 1 109 ? -11.5 20.812 1.756 1 92.75 109 ARG B C 1
ATOM 2905 O O . ARG B 1 109 ? -10.398 20.266 1.749 1 92.75 109 ARG B O 1
ATOM 2912 N N . GLU B 1 110 ? -11.859 21.672 2.693 1 90.75 110 GLU B N 1
ATOM 2913 C CA . GLU B 1 110 ? -10.914 22.078 3.732 1 90.75 110 GLU B CA 1
ATOM 2914 C C . GLU B 1 110 ? -10.531 20.891 4.617 1 90.75 110 GLU B C 1
ATOM 2916 O O . GLU B 1 110 ? -9.344 20.641 4.84 1 90.75 110 GLU B O 1
ATOM 2921 N N . ALA B 1 111 ? -11.477 20.156 5.035 1 86.62 111 ALA B N 1
ATOM 2922 C CA . ALA B 1 111 ? -11.25 19.016 5.922 1 86.62 111 ALA B CA 1
ATOM 2923 C C . ALA B 1 111 ? -10.461 17.922 5.219 1 86.62 111 ALA B C 1
ATOM 2925 O O . ALA B 1 111 ? -9.625 17.25 5.836 1 86.62 111 ALA B O 1
ATOM 2926 N N . SER B 1 112 ? -10.656 17.844 3.895 1 90 112 SER B N 1
ATOM 2927 C CA . SER B 1 112 ? -10.102 16.703 3.164 1 90 112 SER B CA 1
ATOM 2928 C C . SER B 1 112 ? -8.719 17.031 2.604 1 90 112 SER B C 1
ATOM 2930 O O . SER B 1 112 ? -7.867 16.141 2.492 1 90 112 SER B O 1
ATOM 2932 N N . PHE B 1 113 ? -8.484 18.344 2.277 1 92.5 113 PHE B N 1
ATOM 2933 C CA . PHE B 1 113 ? -7.316 18.594 1.44 1 92.5 113 PHE B CA 1
ATOM 2934 C C . PHE B 1 113 ? -6.434 19.672 2.051 1 92.5 113 PHE B C 1
ATOM 2936 O O . PHE B 1 113 ? -5.348 19.953 1.541 1 92.5 113 PHE B O 1
ATOM 2943 N N . ALA B 1 114 ? -6.812 20.266 3.193 1 88.38 114 ALA B N 1
ATOM 2944 C CA . ALA B 1 114 ? -6.039 21.359 3.766 1 88.38 114 ALA B CA 1
ATOM 2945 C C . ALA B 1 114 ? -4.621 20.922 4.109 1 88.38 114 ALA B C 1
ATOM 2947 O O . ALA B 1 114 ? -3.668 21.688 3.953 1 88.38 114 ALA B O 1
ATOM 2948 N N . SER B 1 115 ? -4.484 19.703 4.461 1 83.25 115 SER B N 1
ATOM 2949 C CA . SER B 1 115 ? -3.188 19.203 4.891 1 83.25 115 SER B CA 1
ATOM 2950 C C . SER B 1 115 ? -2.234 19.047 3.713 1 83.25 115 SER B C 1
ATOM 2952 O O . SER B 1 115 ? -1.019 18.969 3.895 1 83.25 115 SER B O 1
ATOM 2954 N N . VAL B 1 116 ? -2.787 19.109 2.508 1 86.69 116 VAL B N 1
ATOM 2955 C CA . VAL B 1 116 ? -1.936 18.812 1.357 1 86.69 116 VAL B CA 1
ATOM 2956 C C . VAL B 1 116 ? -1.892 20.031 0.433 1 86.69 116 VAL B C 1
ATOM 2958 O O . VAL B 1 116 ? -0.871 20.297 -0.207 1 86.69 116 VAL B O 1
ATOM 2961 N N . LEU B 1 117 ? -2.947 20.781 0.348 1 89.94 117 LEU B N 1
ATOM 2962 C CA . LEU B 1 117 ? -3.055 21.844 -0.638 1 89.94 117 LEU B CA 1
ATOM 2963 C C . LEU B 1 117 ? -3.059 23.203 0.04 1 89.94 117 LEU B C 1
ATOM 2965 O O . LEU B 1 117 ? -3.143 24.234 -0.631 1 89.94 117 LEU B O 1
ATOM 2969 N N . GLY B 1 118 ? -2.922 23.25 1.337 1 85.5 118 GLY B N 1
ATOM 2970 C CA . GLY B 1 118 ? -2.975 24.516 2.057 1 85.5 118 GLY B CA 1
ATOM 2971 C C . GLY B 1 118 ? -4.359 24.844 2.582 1 85.5 118 GLY B C 1
ATOM 2972 O O . GLY B 1 118 ? -5.32 24.125 2.309 1 85.5 118 GLY B O 1
ATOM 2973 N N . LYS B 1 119 ? -4.27 26.094 3.117 1 85.75 119 LYS B N 1
ATOM 2974 C CA . LYS B 1 119 ? -5.512 26.531 3.746 1 85.75 119 LYS B CA 1
ATOM 2975 C C . LYS B 1 119 ? -6.555 26.906 2.695 1 85.75 119 LYS B C 1
ATOM 2977 O O . LYS B 1 119 ? -6.23 27.531 1.688 1 85.75 119 LYS B O 1
ATOM 2982 N N . GLN B 1 120 ? -7.746 26.344 2.68 1 89.38 120 GLN B N 1
ATOM 2983 C CA . GLN B 1 120 ? -8.922 26.594 1.848 1 89.38 120 GLN B CA 1
ATOM 2984 C C . GLN B 1 120 ? -8.648 26.25 0.389 1 89.38 120 GLN B C 1
ATOM 2986 O O . GLN B 1 120 ? -8.609 27.125 -0.474 1 89.38 120 GLN B O 1
ATOM 2991 N N . PRO B 1 121 ? -8.445 25.094 0.109 1 93.38 121 PRO B N 1
ATOM 2992 C CA . PRO B 1 121 ? -8.156 24.656 -1.263 1 93.38 121 PRO B CA 1
ATOM 2993 C C . PRO B 1 121 ? -9.281 25.016 -2.236 1 93.38 121 PRO B C 1
ATOM 2995 O O . PRO B 1 121 ? -10.461 24.922 -1.893 1 93.38 121 PRO B O 1
ATOM 2998 N N . SER B 1 122 ? -8.914 25.562 -3.424 1 94.56 122 SER B N 1
ATOM 2999 C CA . SER B 1 122 ? -9.898 25.828 -4.469 1 94.56 122 SER B CA 1
ATOM 3000 C C . SER B 1 122 ? -10.477 24.531 -5.023 1 94.56 122 SER B C 1
ATOM 3002 O O . SER B 1 122 ? -9.891 23.469 -4.867 1 94.56 122 SER B O 1
ATOM 3004 N N . PHE B 1 123 ? -11.633 24.641 -5.648 1 95.5 123 PHE B N 1
ATOM 3005 C CA . PHE B 1 123 ? -12.273 23.5 -6.273 1 95.5 123 PHE B CA 1
ATOM 3006 C C . PHE B 1 123 ? -11.375 22.891 -7.344 1 95.5 123 PHE B C 1
ATOM 3008 O O . PHE B 1 123 ? -11.219 21.672 -7.414 1 95.5 123 PHE B O 1
ATOM 3015 N N . SER B 1 124 ? -10.805 23.719 -8.156 1 95.12 124 SER B N 1
ATOM 3016 C CA . SER B 1 124 ? -9.969 23.266 -9.258 1 95.12 124 SER B CA 1
ATOM 3017 C C . SER B 1 124 ? -8.742 22.516 -8.742 1 95.12 124 SER B C 1
ATOM 3019 O O . SER B 1 124 ? -8.398 21.453 -9.273 1 95.12 124 SER B O 1
ATOM 3021 N N . SER B 1 125 ? -8.102 23.016 -7.734 1 93.19 125 SER B N 1
ATOM 3022 C CA . SER B 1 125 ? -6.934 22.359 -7.168 1 93.19 125 SER B CA 1
ATOM 3023 C C . SER B 1 125 ? -7.305 21.016 -6.531 1 93.19 125 SER B C 1
ATOM 3025 O O . SER B 1 125 ? -6.602 20.016 -6.707 1 93.19 125 SER B O 1
ATOM 3027 N N . ALA B 1 126 ? -8.414 21.031 -5.801 1 95.69 126 ALA B N 1
ATOM 3028 C CA . ALA B 1 126 ? -8.891 19.812 -5.168 1 95.69 126 ALA B CA 1
ATOM 3029 C C . ALA B 1 126 ? -9.234 18.75 -6.211 1 95.69 126 ALA B C 1
ATOM 3031 O O . ALA B 1 126 ? -8.883 17.578 -6.051 1 95.69 126 ALA B O 1
ATOM 3032 N N . LEU B 1 127 ? -9.898 19.203 -7.258 1 96.31 127 LEU B N 1
ATOM 3033 C CA . LEU B 1 127 ? -10.297 18.281 -8.312 1 96.31 127 LEU B CA 1
ATOM 3034 C C . LEU B 1 127 ? -9.07 17.703 -9.016 1 96.31 127 LEU B C 1
ATOM 3036 O O . LEU B 1 127 ? -9.016 16.5 -9.305 1 96.31 127 LEU B O 1
ATOM 3040 N N . THR B 1 128 ? -8.125 18.516 -9.328 1 93.81 128 THR B N 1
ATOM 3041 C CA . THR B 1 128 ? -6.902 18.078 -9.992 1 93.81 128 THR B CA 1
ATOM 3042 C C . THR B 1 128 ? -6.168 17.047 -9.125 1 93.81 128 THR B C 1
ATOM 3044 O O . THR B 1 128 ? -5.734 16.016 -9.625 1 93.81 128 THR B O 1
ATOM 3047 N N . TYR B 1 129 ? -6.062 17.359 -7.867 1 93.94 129 TYR B N 1
ATOM 3048 C CA . TYR B 1 129 ? -5.441 16.422 -6.934 1 93.94 129 TYR B CA 1
ATOM 3049 C C . TYR B 1 129 ? -6.207 15.109 -6.883 1 93.94 129 TYR B C 1
ATOM 3051 O O . TYR B 1 129 ? -5.609 14.031 -6.941 1 93.94 129 TYR B O 1
ATOM 3059 N N . ALA B 1 130 ? -7.488 15.203 -6.773 1 96.5 130 ALA B N 1
ATOM 3060 C CA . ALA B 1 130 ? -8.336 14.023 -6.664 1 96.5 130 ALA B CA 1
ATOM 3061 C C . ALA B 1 130 ? -8.211 13.141 -7.902 1 96.5 130 ALA B C 1
ATOM 3063 O O . ALA B 1 130 ? -8.117 11.914 -7.789 1 96.5 130 ALA B O 1
ATOM 3064 N N . VAL B 1 131 ? -8.188 13.742 -9.039 1 96.31 131 VAL B N 1
ATOM 3065 C CA . VAL B 1 131 ? -8.078 12.984 -10.281 1 96.31 131 VAL B CA 1
ATOM 3066 C C . VAL B 1 131 ? -6.707 12.328 -10.375 1 96.31 131 VAL B C 1
ATOM 3068 O O . VAL B 1 131 ? -6.598 11.156 -10.742 1 96.31 131 VAL B O 1
ATOM 3071 N N . GLY B 1 132 ? -5.66 13.141 -10.078 1 94.44 132 GLY B N 1
ATOM 3072 C CA . GLY B 1 132 ? -4.32 12.57 -10.062 1 94.44 132 GLY B CA 1
ATOM 3073 C C . GLY B 1 132 ? -4.176 11.391 -9.117 1 94.44 132 GLY B C 1
ATOM 3074 O O . GLY B 1 132 ? -3.631 10.352 -9.492 1 94.44 132 GLY B O 1
ATOM 3075 N N . LEU B 1 133 ? -4.688 11.57 -7.938 1 96.5 133 LEU B N 1
ATOM 3076 C CA . LEU B 1 133 ? -4.617 10.492 -6.953 1 96.5 133 LEU B CA 1
ATOM 3077 C C . LEU B 1 133 ? -5.43 9.289 -7.402 1 96.5 133 LEU B C 1
ATOM 3079 O O . LEU B 1 133 ? -5.012 8.141 -7.203 1 96.5 133 LEU B O 1
ATOM 3083 N N . GLN B 1 134 ? -6.559 9.547 -7.98 1 97.81 134 GLN B N 1
ATOM 3084 C CA . GLN B 1 134 ? -7.406 8.453 -8.445 1 97.81 134 GLN B CA 1
ATOM 3085 C C . GLN B 1 134 ? -6.695 7.613 -9.5 1 97.81 134 GLN B C 1
ATOM 3087 O O . GLN B 1 134 ? -6.754 6.383 -9.477 1 97.81 134 GLN B O 1
ATOM 3092 N N . LEU B 1 135 ? -6.047 8.25 -10.398 1 97.38 135 LEU B N 1
ATOM 3093 C CA . LEU B 1 135 ? -5.312 7.547 -11.445 1 97.38 135 LEU B CA 1
ATOM 3094 C C . LEU B 1 135 ? -4.152 6.754 -10.844 1 97.38 135 LEU B C 1
ATOM 3096 O O . LEU B 1 135 ? -3.852 5.648 -11.297 1 97.38 135 LEU B O 1
ATOM 3100 N N . ALA B 1 136 ? -3.562 7.344 -9.906 1 97.25 136 ALA B N 1
ATOM 3101 C CA . ALA B 1 136 ? -2.492 6.633 -9.203 1 97.25 136 ALA B CA 1
ATOM 3102 C C . ALA B 1 136 ? -3.02 5.367 -8.531 1 97.25 136 ALA B C 1
ATOM 3104 O O . ALA B 1 136 ? -2.389 4.312 -8.602 1 97.25 136 ALA B O 1
ATOM 3105 N N . MET B 1 137 ? -4.184 5.469 -7.926 1 98.31 137 MET B N 1
ATOM 3106 C CA . MET B 1 137 ? -4.758 4.316 -7.246 1 98.31 137 MET B CA 1
ATOM 3107 C C . MET B 1 137 ? -5.145 3.23 -8.242 1 98.31 137 MET B C 1
ATOM 3109 O O . MET B 1 137 ? -4.949 2.041 -7.984 1 98.31 137 MET B O 1
ATOM 3113 N N . TYR B 1 138 ? -5.68 3.615 -9.367 1 98.31 138 TYR B N 1
ATOM 3114 C CA . TYR B 1 138 ? -5.973 2.637 -10.406 1 98.31 138 TYR B CA 1
ATOM 3115 C C . TYR B 1 138 ? -4.699 1.936 -10.875 1 98.31 138 TYR B C 1
ATOM 3117 O O . TYR B 1 138 ? -4.707 0.73 -11.133 1 98.31 138 TYR B O 1
ATOM 3125 N N . SER B 1 139 ? -3.613 2.689 -10.992 1 97.69 139 SER B N 1
ATOM 3126 C CA . SER B 1 139 ? -2.338 2.102 -11.391 1 97.69 139 SER B CA 1
ATOM 3127 C C . SER B 1 139 ? -1.882 1.045 -10.383 1 97.69 139 SER B C 1
ATOM 3129 O O . SER B 1 139 ? -1.428 -0.032 -10.773 1 97.69 139 SER B O 1
ATOM 3131 N N . VAL B 1 140 ? -2.061 1.351 -9.133 1 97.38 140 VAL B N 1
ATOM 3132 C CA . VAL B 1 140 ? -1.644 0.434 -8.078 1 97.38 140 VAL B CA 1
ATOM 3133 C C . VAL B 1 140 ? -2.498 -0.832 -8.125 1 97.38 140 VAL B C 1
ATOM 3135 O O . VAL B 1 140 ? -1.97 -1.946 -8.086 1 97.38 140 VAL B O 1
ATOM 3138 N N . VAL B 1 141 ? -3.76 -0.649 -8.273 1 98.06 141 VAL B N 1
ATOM 3139 C CA . VAL B 1 141 ? -4.676 -1.785 -8.258 1 98.06 141 VAL B CA 1
ATOM 3140 C C . VAL B 1 141 ? -4.445 -2.654 -9.492 1 98.06 141 VAL B C 1
ATOM 3142 O O . VAL B 1 141 ? -4.289 -3.873 -9.383 1 98.06 141 VAL B O 1
ATOM 3145 N N . LEU B 1 142 ? -4.359 -2.051 -10.648 1 97.88 142 LEU B N 1
ATOM 3146 C CA . LEU B 1 142 ? -4.191 -2.799 -11.891 1 97.88 142 LEU B CA 1
ATOM 3147 C C . LEU B 1 142 ? -2.834 -3.492 -11.922 1 97.88 142 LEU B C 1
ATOM 3149 O O . LEU B 1 142 ? -2.729 -4.641 -12.367 1 97.88 142 LEU B O 1
ATOM 3153 N N . LEU B 1 143 ? -1.86 -2.801 -11.469 1 97.12 143 LEU B N 1
ATOM 3154 C CA . LEU B 1 143 ? -0.541 -3.42 -11.398 1 97.12 143 LEU B CA 1
ATOM 3155 C C . LEU B 1 143 ? -0.547 -4.605 -10.438 1 97.12 143 LEU B C 1
ATOM 3157 O O . LEU B 1 143 ? 0.009 -5.66 -10.742 1 97.12 143 LEU B O 1
ATOM 3161 N N . GLY B 1 144 ? -1.175 -4.367 -9.258 1 96.5 144 GLY B N 1
ATOM 3162 C CA . GLY B 1 144 ? -1.266 -5.461 -8.305 1 96.5 144 GLY B CA 1
ATOM 3163 C C . GLY B 1 144 ? -1.937 -6.695 -8.875 1 96.5 144 GLY B C 1
ATOM 3164 O O . GLY B 1 144 ? -1.506 -7.82 -8.609 1 96.5 144 GLY B O 1
ATOM 3165 N N .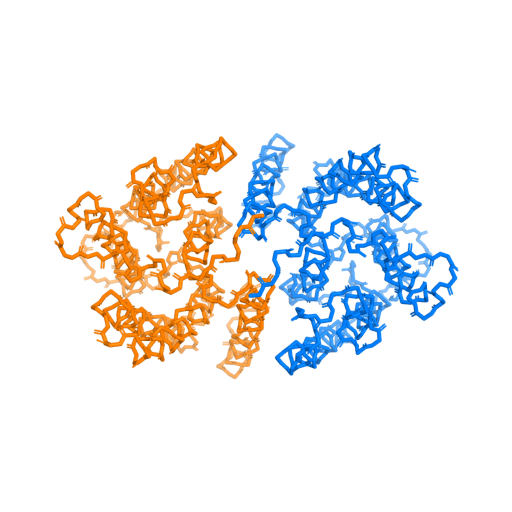 ILE B 1 145 ? -2.938 -6.492 -9.641 1 96.06 145 ILE B N 1
ATOM 3166 C CA . ILE B 1 145 ? -3.646 -7.605 -10.266 1 96.06 145 ILE B CA 1
ATOM 3167 C C . ILE B 1 145 ? -2.721 -8.328 -11.242 1 96.06 145 ILE B C 1
ATOM 3169 O O . ILE B 1 145 ? -2.674 -9.555 -11.266 1 96.06 145 ILE B O 1
ATOM 3173 N N . GLU B 1 146 ? -1.972 -7.547 -11.977 1 93.62 146 GLU B N 1
ATOM 3174 C CA . GLU B 1 146 ? -1.033 -8.133 -12.93 1 93.62 146 GLU B CA 1
ATOM 3175 C C . GLU B 1 146 ? 0.055 -8.93 -12.219 1 93.62 146 GLU B C 1
ATOM 3177 O O . GLU B 1 146 ? 0.437 -10.008 -12.672 1 93.62 146 GLU B O 1
ATOM 3182 N N . LEU B 1 147 ? 0.478 -8.43 -11.133 1 93.44 147 LEU B N 1
ATOM 3183 C CA . LEU B 1 147 ? 1.598 -9.039 -10.43 1 93.44 147 LEU B CA 1
ATOM 3184 C C . LEU B 1 147 ? 1.15 -10.297 -9.688 1 93.44 147 LEU B C 1
ATOM 3186 O O . LEU B 1 147 ? 1.926 -11.242 -9.539 1 93.44 147 LEU B O 1
ATOM 3190 N N . MET B 1 148 ? -0.083 -10.281 -9.211 1 91.88 148 MET B N 1
ATOM 3191 C CA . MET B 1 148 ? -0.57 -11.391 -8.398 1 91.88 148 MET B CA 1
ATOM 3192 C C . MET B 1 148 ? -1.263 -12.438 -9.266 1 91.88 148 MET B C 1
ATOM 3194 O O . MET B 1 148 ? -1.463 -13.578 -8.828 1 91.88 148 MET B O 1
ATOM 3198 N N . GLY B 1 149 ? -1.581 -12.125 -10.461 1 87.88 149 GLY B N 1
ATOM 3199 C CA . GLY B 1 149 ? -2.299 -13.016 -11.359 1 87.88 149 GLY B CA 1
ATOM 3200 C C . GLY B 1 149 ? -3.76 -12.641 -11.523 1 87.88 149 GLY B C 1
ATOM 3201 O O . GLY B 1 149 ? -4.402 -12.18 -10.578 1 87.88 149 GLY B O 1
ATOM 3202 N N . HIS B 1 150 ? -4.168 -13.031 -12.648 1 87.69 150 HIS B N 1
ATOM 3203 C CA . HIS B 1 150 ? -5.555 -12.703 -12.961 1 87.69 150 HIS B CA 1
ATOM 3204 C C . HIS B 1 150 ? -6.52 -13.508 -12.102 1 87.69 150 HIS B C 1
ATOM 3206 O O . HIS B 1 150 ? -6.262 -14.672 -11.797 1 87.69 150 HIS B O 1
ATOM 3212 N N . GLY B 1 151 ? -7.473 -12.961 -11.523 1 90.81 151 GLY B N 1
ATOM 3213 C CA . GLY B 1 151 ? -8.484 -13.602 -10.711 1 90.81 151 GLY B CA 1
ATOM 3214 C C . GLY B 1 151 ? -8.18 -13.57 -9.227 1 90.81 151 GLY B C 1
ATOM 3215 O O . GLY B 1 151 ? -8.852 -14.219 -8.43 1 90.81 151 GLY B O 1
ATOM 3216 N N . CYS B 1 152 ? -7.145 -12.828 -8.836 1 94.62 152 CYS B N 1
ATOM 3217 C CA . CYS B 1 152 ? -6.691 -12.781 -7.445 1 94.62 152 CYS B CA 1
ATOM 3218 C C . CYS B 1 152 ? -7.645 -11.961 -6.59 1 94.62 152 CYS B C 1
ATOM 3220 O O . CYS B 1 152 ? -7.207 -11.164 -5.754 1 94.62 152 CYS B O 1
ATOM 3222 N N . MET B 1 153 ? -8.891 -12.172 -6.719 1 96.12 153 MET B N 1
ATOM 3223 C CA . MET B 1 153 ? -9.906 -11.367 -6.039 1 96.12 153 MET B CA 1
ATOM 3224 C C . MET B 1 153 ? -9.852 -11.586 -4.531 1 96.12 153 MET B C 1
ATOM 3226 O O . MET B 1 153 ? -9.914 -10.633 -3.758 1 96.12 153 MET B O 1
ATOM 3230 N N . ILE B 1 154 ? -9.75 -12.828 -4.105 1 96.25 154 ILE B N 1
ATOM 3231 C CA . ILE B 1 154 ? -9.773 -13.148 -2.682 1 96.25 154 ILE B CA 1
ATOM 3232 C C . ILE B 1 154 ? -8.555 -12.531 -1.998 1 96.25 154 ILE B C 1
ATOM 3234 O O . ILE B 1 154 ? -8.648 -12.023 -0.877 1 96.25 154 ILE B O 1
ATOM 3238 N N . GLN B 1 155 ? -7.434 -12.555 -2.664 1 96.44 155 GLN B N 1
ATOM 3239 C CA . GLN B 1 155 ? -6.227 -11.922 -2.148 1 96.44 155 GLN B CA 1
ATOM 3240 C C . GLN B 1 155 ? -6.43 -10.414 -1.974 1 96.44 155 GLN B C 1
ATOM 3242 O O . GLN B 1 155 ? -6.035 -9.844 -0.955 1 96.44 155 GLN B O 1
ATOM 3247 N N . TRP B 1 156 ? -7.066 -9.852 -2.895 1 97.19 156 TRP B N 1
ATOM 3248 C CA . TRP B 1 156 ? -7.301 -8.406 -2.85 1 97.19 156 TRP B CA 1
ATOM 3249 C C . TRP B 1 156 ? -8.297 -8.055 -1.754 1 97.19 156 TRP B C 1
ATOM 3251 O O . TRP B 1 156 ? -8.172 -7.008 -1.11 1 97.19 156 TRP B O 1
ATOM 3261 N N . PHE B 1 157 ? -9.273 -8.922 -1.573 1 96.88 157 PHE B N 1
ATOM 3262 C CA . PHE B 1 157 ? -10.203 -8.688 -0.48 1 96.88 157 PHE B CA 1
ATOM 3263 C C . PHE B 1 157 ? -9.484 -8.695 0.861 1 96.88 157 PHE B C 1
ATOM 3265 O O . PHE B 1 157 ? -9.766 -7.863 1.729 1 96.88 157 PHE B O 1
ATOM 3272 N N . CYS B 1 158 ? -8.609 -9.586 0.975 1 97 158 CYS B N 1
ATOM 3273 C CA . CYS B 1 158 ? -7.805 -9.633 2.191 1 97 158 CYS B CA 1
ATOM 3274 C C . CYS B 1 158 ? -6.988 -8.352 2.355 1 97 158 CYS B C 1
ATOM 3276 O O . CYS B 1 158 ? -6.965 -7.762 3.436 1 97 158 CYS B O 1
ATOM 3278 N N . LEU B 1 159 ? -6.41 -7.891 1.286 1 96.5 159 LEU B N 1
ATOM 3279 C CA . LEU B 1 159 ? -5.57 -6.699 1.325 1 96.5 159 LEU B CA 1
ATOM 3280 C C . LEU B 1 159 ? -6.387 -5.469 1.698 1 96.5 159 LEU B C 1
ATOM 3282 O O . LEU B 1 159 ? -5.91 -4.605 2.439 1 96.5 159 LEU B O 1
ATOM 3286 N N . THR B 1 160 ? -7.559 -5.34 1.198 1 96.69 160 THR B N 1
ATOM 3287 C CA . THR B 1 160 ? -8.391 -4.191 1.528 1 96.69 160 THR B CA 1
ATOM 3288 C C . THR B 1 160 ? -8.781 -4.211 3.004 1 96.69 160 THR B C 1
ATOM 3290 O O . THR B 1 160 ? -8.922 -3.16 3.629 1 96.69 160 THR B O 1
ATOM 3293 N N . ASN B 1 161 ? -8.945 -5.406 3.535 1 96.62 161 ASN B N 1
ATOM 3294 C CA . ASN B 1 161 ? -9.258 -5.516 4.957 1 96.62 161 ASN B CA 1
ATOM 3295 C C . ASN B 1 161 ? -8.07 -5.113 5.824 1 96.62 161 ASN B C 1
ATOM 3297 O O . ASN B 1 161 ? -8.25 -4.555 6.906 1 96.62 161 ASN B O 1
ATOM 3301 N N . VAL B 1 162 ? -6.918 -5.43 5.34 1 97 162 VAL B N 1
ATOM 3302 C CA . VAL B 1 162 ? -5.719 -4.98 6.039 1 97 162 VAL B CA 1
ATOM 3303 C C . VAL B 1 162 ? -5.629 -3.457 5.988 1 97 162 VAL B C 1
ATOM 3305 O O . VAL B 1 162 ? -5.293 -2.814 6.984 1 97 162 VAL B O 1
ATOM 3308 N N . LEU B 1 163 ? -5.98 -2.959 4.867 1 96.44 163 LEU B N 1
ATOM 3309 C CA . LEU B 1 163 ? -5.914 -1.515 4.672 1 96.44 163 LEU B CA 1
ATOM 3310 C C . LEU B 1 163 ? -6.879 -0.795 5.609 1 96.44 163 LEU B C 1
ATOM 3312 O O . LEU B 1 163 ? -6.562 0.28 6.125 1 96.44 163 LEU B O 1
ATOM 3316 N N . ILE B 1 164 ? -8.008 -1.331 5.852 1 95.94 164 ILE B N 1
ATOM 3317 C CA . ILE B 1 164 ? -9.008 -0.689 6.699 1 95.94 164 ILE B CA 1
ATOM 3318 C C . ILE B 1 164 ? -8.492 -0.612 8.133 1 95.94 164 ILE B C 1
ATOM 3320 O O . ILE B 1 164 ? -8.914 0.257 8.906 1 95.94 164 ILE B O 1
ATOM 3324 N N . VAL B 1 165 ? -7.625 -1.508 8.461 1 95.56 165 VAL B N 1
ATOM 3325 C CA . VAL B 1 165 ? -7.074 -1.551 9.812 1 95.56 165 VAL B CA 1
ATOM 3326 C C . VAL B 1 165 ? -5.941 -0.535 9.938 1 95.56 165 VAL B C 1
ATOM 3328 O O . VAL B 1 165 ? -5.918 0.261 10.883 1 95.56 165 VAL B O 1
ATOM 3331 N N . LEU B 1 166 ? -5.086 -0.478 8.961 1 96.06 166 LEU B N 1
ATOM 3332 C CA . LEU B 1 166 ? -3.852 0.29 9.086 1 96.06 166 LEU B CA 1
ATOM 3333 C C . LEU B 1 166 ? -4.039 1.709 8.555 1 96.06 166 LEU B C 1
ATOM 3335 O O . LEU B 1 166 ? -3.414 2.648 9.055 1 96.06 166 LEU B O 1
ATOM 3339 N N . GLY B 1 167 ? -4.891 1.861 7.641 1 94 167 GLY B N 1
ATOM 3340 C CA . GLY B 1 167 ? -5 3.09 6.867 1 94 167 GLY B CA 1
ATOM 3341 C C . GLY B 1 167 ? -5.395 4.289 7.707 1 94 167 GLY B C 1
ATOM 3342 O O . GLY B 1 167 ? -4.781 5.355 7.602 1 94 167 GLY B O 1
ATOM 3343 N N . PRO B 1 168 ? -6.34 4.117 8.555 1 93.44 168 PRO B N 1
ATOM 3344 C CA . PRO B 1 168 ? -6.859 5.281 9.273 1 93.44 168 PRO B CA 1
ATOM 3345 C C . PRO B 1 168 ? -5.988 5.68 10.469 1 93.44 168 PRO B C 1
ATOM 3347 O O . PRO B 1 168 ? -6.277 6.664 11.148 1 93.44 168 PRO B O 1
ATOM 3350 N N . THR B 1 169 ? -4.934 4.984 10.727 1 91.62 169 THR B N 1
ATOM 3351 C CA . THR B 1 169 ? -4.156 5.16 11.945 1 91.62 169 THR B CA 1
ATOM 3352 C C . THR B 1 169 ? -3.695 6.605 12.094 1 91.62 169 THR B C 1
ATOM 3354 O O . THR B 1 169 ? -3.922 7.234 13.133 1 91.62 169 THR B O 1
ATOM 3357 N N . HIS B 1 170 ? -3.107 7.133 11.047 1 89.31 170 HIS B N 1
ATOM 3358 C CA . HIS B 1 170 ? -2.602 8.5 11.141 1 89.31 170 HIS B CA 1
ATOM 3359 C C . HIS B 1 170 ? -3.742 9.508 11.227 1 89.31 170 HIS B C 1
ATOM 3361 O O . HIS B 1 170 ? -3.609 10.547 11.883 1 89.31 170 HIS B O 1
ATOM 3367 N N . HIS B 1 171 ? -4.809 9.125 10.617 1 89.94 171 HIS B N 1
ATOM 3368 C CA . HIS B 1 171 ? -6.004 9.953 10.719 1 89.94 171 HIS B CA 1
ATOM 3369 C C . HIS B 1 171 ? -6.531 9.984 12.148 1 89.94 171 HIS B C 1
ATOM 3371 O O . HIS B 1 171 ? -6.883 11.047 12.664 1 89.94 171 HIS B O 1
ATOM 3377 N N . TYR B 1 172 ? -6.492 8.867 12.828 1 91.81 172 TYR B N 1
ATOM 3378 C CA . TYR B 1 172 ? -6.93 8.781 14.211 1 91.81 172 TYR B CA 1
ATOM 3379 C C . TYR B 1 172 ? -5.992 9.555 15.133 1 91.81 172 TYR B C 1
ATOM 3381 O O . TYR B 1 172 ? -6.445 10.297 16 1 91.81 172 TYR B O 1
ATOM 3389 N N . LEU B 1 173 ? -4.746 9.508 14.867 1 89.31 173 LEU B N 1
ATOM 3390 C CA . LEU B 1 173 ? -3.746 10.125 15.727 1 89.31 173 LEU B CA 1
ATOM 3391 C C . LEU B 1 173 ? -3.779 11.648 15.594 1 89.31 173 LEU B C 1
ATOM 3393 O O . LEU B 1 173 ? -3.52 12.367 16.562 1 89.31 173 LEU B O 1
ATOM 3397 N N . ARG B 1 174 ? -4.238 12.133 14.438 1 85.38 174 ARG B N 1
ATOM 3398 C CA . ARG B 1 174 ? -4.242 13.562 14.172 1 85.38 174 ARG B CA 1
ATOM 3399 C C . ARG B 1 174 ? -5.566 14.195 14.594 1 85.38 174 ARG B C 1
ATOM 3401 O O . ARG B 1 174 ? -5.668 15.414 14.719 1 85.38 174 ARG B O 1
ATOM 3408 N N . ALA B 1 175 ? -6.547 13.461 14.812 1 85.81 175 ALA B N 1
ATOM 3409 C CA . ALA B 1 175 ? -7.898 13.984 15 1 85.81 175 ALA B CA 1
ATOM 3410 C C . ALA B 1 175 ? -7.996 14.797 16.297 1 85.81 175 ALA B C 1
ATOM 3412 O O . ALA B 1 175 ? -8.625 15.859 16.312 1 85.81 175 ALA B O 1
ATOM 3413 N N . GLY B 1 176 ? -7.395 14.367 17.422 1 81.88 176 GLY B N 1
ATOM 3414 C CA . GLY B 1 176 ? -7.414 15.078 18.688 1 81.88 176 GLY B CA 1
ATOM 3415 C C . GLY B 1 176 ? -8.773 15.07 19.359 1 81.88 176 GLY B C 1
ATOM 3416 O O . GLY B 1 176 ? -8.922 15.531 20.484 1 81.88 176 GLY B O 1
ATOM 3417 N N . SER B 1 177 ? -9.789 14.773 18.625 1 85.81 177 SER B N 1
ATOM 3418 C CA . SER B 1 177 ? -11.148 14.648 19.141 1 85.81 177 SER B CA 1
ATOM 3419 C C . SER B 1 177 ? -11.898 13.516 18.453 1 85.81 177 SER B C 1
ATOM 3421 O O . SER B 1 177 ? -11.422 12.961 17.469 1 85.81 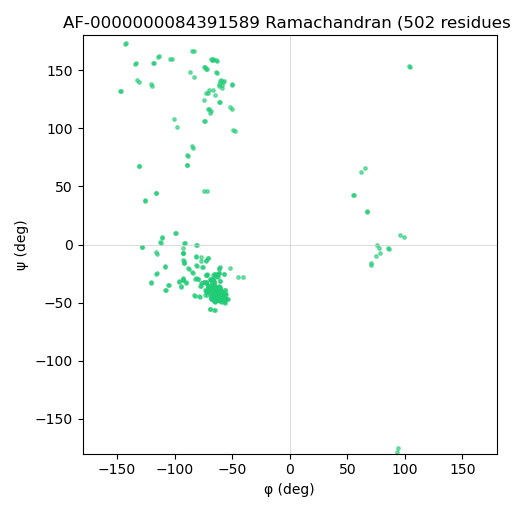177 SER B O 1
ATOM 3423 N N . ARG B 1 178 ? -13.102 13.258 18.969 1 89.69 178 ARG B N 1
ATOM 3424 C CA . ARG B 1 178 ? -13.891 12.172 18.406 1 89.69 178 ARG B CA 1
ATOM 3425 C C . ARG B 1 178 ? -14.805 12.68 17.297 1 89.69 178 ARG B C 1
ATOM 3427 O O . ARG B 1 178 ? -15.57 11.906 16.703 1 89.69 178 ARG B O 1
ATOM 3434 N N . GLN B 1 179 ? -14.688 13.93 17.062 1 86.69 179 GLN B N 1
ATOM 3435 C CA . GLN B 1 179 ? -15.484 14.453 15.953 1 86.69 179 GLN B CA 1
ATOM 3436 C C . GLN B 1 179 ? -15.094 13.781 14.641 1 86.69 179 GLN B C 1
ATOM 3438 O O . GLN B 1 179 ? -13.914 13.719 14.297 1 86.69 179 GLN B O 1
ATOM 3443 N N . GLY B 1 180 ? -16.047 13.18 13.992 1 87.94 180 GLY B N 1
ATOM 3444 C CA . GLY B 1 180 ? -15.812 12.477 12.742 1 87.94 180 GLY B CA 1
ATOM 3445 C C . GLY B 1 180 ? -15.352 11.047 12.945 1 87.94 180 GLY B C 1
ATOM 3446 O O . GLY B 1 180 ? -15.086 10.328 11.969 1 87.94 180 GLY B O 1
ATOM 3447 N N . LEU B 1 181 ? -15.188 10.719 14.18 1 91.75 181 LEU B N 1
ATOM 3448 C CA . LEU B 1 181 ? -14.789 9.352 14.516 1 91.75 181 LEU B CA 1
ATOM 3449 C C . LEU B 1 181 ? -15.898 8.641 15.289 1 91.75 181 LEU B C 1
ATOM 3451 O O . LEU B 1 181 ? -16.844 9.289 15.766 1 91.75 181 LEU B O 1
ATOM 3455 N N . SER B 1 182 ? -15.844 7.328 15.328 1 92.94 182 SER B N 1
ATOM 3456 C CA . SER B 1 182 ? -16.859 6.543 16.016 1 92.94 182 SER B CA 1
ATOM 3457 C C . SER B 1 182 ? -16.266 5.285 16.641 1 92.94 182 SER B C 1
ATOM 3459 O O . SER B 1 182 ? -15.562 4.527 15.961 1 92.94 182 SER B O 1
ATOM 3461 N N . LEU B 1 183 ? -16.625 5.082 17.891 1 94.38 183 LEU B N 1
ATOM 3462 C CA . LEU B 1 183 ? -16.219 3.844 18.547 1 94.38 183 LEU B CA 1
ATOM 3463 C C . LEU B 1 183 ? -16.906 2.641 17.906 1 94.38 183 LEU B C 1
ATOM 3465 O O . LEU B 1 183 ? -16.328 1.556 17.844 1 94.38 183 LEU B O 1
ATOM 3469 N N . GLY B 1 184 ? -18.094 2.922 17.484 1 94.31 184 GLY B N 1
ATOM 3470 C CA . GLY B 1 184 ? -18.812 1.864 16.797 1 94.31 184 GLY B CA 1
ATOM 3471 C C . GLY B 1 184 ? -18.094 1.387 15.539 1 94.31 184 GLY B C 1
ATOM 3472 O O . GLY B 1 184 ? -18.031 0.184 15.281 1 94.31 184 GLY B O 1
ATOM 3473 N N . LEU B 1 185 ? -17.594 2.318 14.789 1 95.38 185 LEU B N 1
ATOM 3474 C CA . LEU B 1 185 ? -16.844 1.968 13.594 1 95.38 185 LEU B CA 1
ATOM 3475 C C . LEU B 1 185 ? -15.586 1.174 13.945 1 95.38 185 LEU B C 1
ATOM 3477 O O . LEU B 1 185 ? -15.242 0.204 13.266 1 95.38 185 LEU B O 1
ATOM 3481 N N . CYS B 1 186 ? -14.938 1.56 15.055 1 96.75 186 CYS B N 1
ATOM 3482 C CA . CYS B 1 186 ? -13.75 0.845 15.492 1 96.75 186 CYS B CA 1
ATOM 3483 C C . CYS B 1 186 ? -14.078 -0.597 15.859 1 96.75 186 CYS B C 1
ATOM 3485 O O . CYS B 1 186 ? -13.312 -1.512 15.555 1 96.75 186 CYS B O 1
ATOM 3487 N N . ILE B 1 187 ? -15.203 -0.793 16.484 1 97.25 187 ILE B N 1
ATOM 3488 C CA . ILE B 1 187 ? -15.633 -2.137 16.859 1 97.25 187 ILE B CA 1
ATOM 3489 C C . ILE B 1 187 ? -15.906 -2.957 15.594 1 97.25 187 ILE B C 1
ATOM 3491 O O . ILE B 1 187 ? -15.508 -4.121 15.5 1 97.25 187 ILE B O 1
ATOM 3495 N N . VAL B 1 188 ? -16.547 -2.338 14.656 1 96.88 188 VAL B N 1
ATOM 3496 C CA . VAL B 1 188 ? -16.828 -3.002 13.383 1 96.88 188 VAL B CA 1
ATOM 3497 C C . VAL B 1 188 ? -15.508 -3.422 12.727 1 96.88 188 VAL B C 1
ATOM 3499 O O . VAL B 1 188 ? -15.398 -4.523 12.188 1 96.88 188 VAL B O 1
ATOM 3502 N N . ASN B 1 189 ? -14.516 -2.557 12.773 1 97.31 189 ASN B N 1
ATOM 3503 C CA . ASN B 1 189 ? -13.211 -2.871 12.195 1 97.31 189 ASN B CA 1
ATOM 3504 C C . ASN B 1 189 ? -12.547 -4.039 12.922 1 97.31 189 ASN B C 1
ATOM 3506 O O . ASN B 1 189 ? -11.906 -4.879 12.289 1 97.31 189 ASN B O 1
ATOM 3510 N N . ILE B 1 190 ? -12.695 -4.078 14.242 1 97.75 190 ILE B N 1
ATOM 3511 C CA . ILE B 1 190 ? -12.125 -5.172 15.023 1 97.75 190 ILE B CA 1
ATOM 3512 C C . ILE B 1 190 ? -12.789 -6.488 14.625 1 97.75 190 ILE B C 1
ATOM 3514 O O . ILE B 1 190 ? -12.109 -7.477 14.344 1 97.75 190 ILE B O 1
ATOM 3518 N N . VAL B 1 191 ? -14.086 -6.469 14.562 1 97.25 191 VAL B N 1
ATOM 3519 C CA . VAL B 1 191 ? -14.836 -7.664 14.18 1 97.25 191 VAL B CA 1
ATOM 3520 C C . VAL B 1 191 ? -14.445 -8.086 12.766 1 97.25 191 VAL B C 1
ATOM 3522 O O . VAL B 1 191 ? -14.219 -9.273 12.508 1 97.25 191 VAL B O 1
ATOM 3525 N N . GLY B 1 192 ? -14.352 -7.105 11.883 1 96.94 192 GLY B N 1
ATOM 3526 C CA . GLY B 1 192 ? -13.945 -7.398 10.523 1 96.94 192 GLY B CA 1
ATOM 3527 C C . GLY B 1 192 ? -12.562 -8.023 10.43 1 96.94 192 GLY B C 1
ATOM 3528 O O . GLY B 1 192 ? -12.344 -8.945 9.641 1 96.94 192 GLY B O 1
ATOM 3529 N N . THR B 1 193 ? -11.656 -7.535 11.25 1 97.5 193 THR B N 1
ATOM 3530 C CA . THR B 1 193 ? -10.297 -8.062 11.242 1 97.5 193 THR B CA 1
ATOM 3531 C C . THR B 1 193 ? -10.266 -9.5 11.75 1 97.5 193 THR B C 1
ATOM 3533 O O . THR B 1 193 ? -9.641 -10.367 11.133 1 97.5 193 THR B O 1
ATOM 3536 N N . ILE B 1 194 ? -10.969 -9.758 12.812 1 96.44 194 ILE B N 1
ATOM 3537 C CA . ILE B 1 194 ? -11.039 -11.109 13.375 1 96.44 194 ILE B CA 1
ATOM 3538 C C . ILE B 1 194 ? -11.633 -12.062 12.336 1 96.44 194 ILE B C 1
ATOM 3540 O O . ILE B 1 194 ? -11.094 -13.148 12.102 1 96.44 194 ILE B O 1
ATOM 3544 N N . TRP B 1 195 ? -12.625 -11.602 11.703 1 95.56 195 TRP B N 1
ATOM 3545 C CA . TRP B 1 195 ? -13.32 -12.43 10.727 1 95.56 195 TRP B CA 1
ATOM 3546 C C . TRP B 1 195 ? -12.422 -12.727 9.531 1 95.56 195 TRP B C 1
ATOM 3548 O O . TRP B 1 195 ? -12.508 -13.805 8.938 1 95.56 195 TRP B O 1
ATOM 3558 N N . THR B 1 196 ? -11.656 -11.805 9.141 1 96.75 196 THR B N 1
ATOM 3559 C CA . THR B 1 196 ? -10.789 -11.938 7.977 1 96.75 196 THR B CA 1
ATOM 3560 C C . THR B 1 196 ? -9.703 -12.984 8.227 1 96.75 196 THR B C 1
ATOM 3562 O O . THR B 1 196 ? -9.383 -13.773 7.332 1 96.75 196 THR B O 1
ATOM 3565 N N . PHE B 1 197 ? -9.219 -13.094 9.445 1 97.62 197 PHE B N 1
ATOM 3566 C CA . PHE B 1 197 ? -8.031 -13.906 9.672 1 97.62 197 PHE B CA 1
ATOM 3567 C C . PHE B 1 197 ? -8.375 -15.156 10.469 1 97.62 197 PHE B C 1
ATOM 3569 O O . PHE B 1 197 ? -7.484 -15.938 10.82 1 97.62 197 PHE B O 1
ATOM 3576 N N . ALA B 1 198 ? -9.648 -15.344 10.688 1 96.56 198 ALA B N 1
ATOM 3577 C CA . ALA B 1 198 ? -10.07 -16.547 11.406 1 96.56 198 ALA B CA 1
ATOM 3578 C C . ALA B 1 198 ? -9.914 -17.781 10.531 1 96.56 198 ALA B C 1
ATOM 3580 O O . ALA B 1 198 ? -10.016 -17.703 9.305 1 96.56 198 ALA B O 1
ATOM 3581 N N . PRO B 1 199 ? -9.672 -18.953 11.148 1 96.12 199 PRO B N 1
ATOM 3582 C CA . PRO B 1 199 ? -9.539 -20.188 10.383 1 96.12 199 PRO B CA 1
ATOM 3583 C C . PRO B 1 199 ? -10.805 -20.547 9.602 1 96.12 199 PRO B C 1
ATOM 3585 O O . PRO B 1 199 ? -10.742 -21.297 8.625 1 96.12 199 PRO B O 1
ATOM 3588 N N . PHE B 1 200 ? -11.945 -19.984 10.016 1 95.12 200 PHE B N 1
ATOM 3589 C CA . PHE B 1 200 ? -13.203 -20.297 9.344 1 95.12 200 PHE B CA 1
ATOM 3590 C C . PHE B 1 200 ? -13.578 -19.203 8.352 1 95.12 200 PHE B C 1
ATOM 3592 O O . PHE B 1 200 ? -14.695 -19.188 7.836 1 95.12 200 PHE B O 1
ATOM 3599 N N . SER B 1 201 ? -12.648 -18.297 8.109 1 96.5 201 SER B N 1
ATOM 3600 C CA . SER B 1 201 ? -12.938 -17.219 7.176 1 96.5 201 SER B CA 1
ATOM 3601 C C . SER B 1 201 ? -13.18 -17.734 5.766 1 96.5 201 SER B C 1
ATOM 3603 O O . SER B 1 201 ? -12.773 -18.859 5.441 1 96.5 201 SER B O 1
ATOM 3605 N N . SER B 1 202 ? -13.859 -16.938 4.949 1 96.38 202 SER B N 1
ATOM 3606 C CA . SER B 1 202 ? -14.148 -17.328 3.572 1 96.38 202 SER B CA 1
ATOM 3607 C C . SER B 1 202 ? -12.867 -17.531 2.777 1 96.38 202 SER B C 1
ATOM 3609 O O . SER B 1 202 ? -12.789 -18.453 1.948 1 96.38 202 SER B O 1
ATOM 3611 N N . ALA B 1 203 ? -11.859 -16.719 3.059 1 96.44 203 ALA B N 1
ATOM 3612 C CA . ALA B 1 203 ? -10.594 -16.844 2.338 1 96.44 203 ALA B CA 1
ATOM 3613 C C . ALA B 1 203 ? -9.938 -18.203 2.602 1 96.44 203 ALA B C 1
ATOM 3615 O O . ALA B 1 203 ? -9.453 -18.844 1.676 1 96.44 203 ALA B O 1
ATOM 3616 N N . VAL B 1 204 ? -10 -18.656 3.828 1 96.88 204 VAL B N 1
ATOM 3617 C CA . VAL B 1 204 ? -9.383 -19.922 4.211 1 96.88 204 VAL B CA 1
ATOM 3618 C C . VAL B 1 204 ? -10.164 -21.078 3.604 1 96.88 204 VAL B C 1
ATOM 3620 O O . VAL B 1 204 ? -9.578 -22.062 3.154 1 96.88 204 VAL B O 1
ATOM 3623 N N . ILE B 1 205 ? -11.445 -20.969 3.527 1 96.62 205 ILE B N 1
ATOM 3624 C CA . ILE B 1 205 ? -12.281 -22.047 2.986 1 96.62 205 ILE B CA 1
ATOM 3625 C C . ILE B 1 205 ? -12.117 -22.109 1.47 1 96.62 205 ILE B C 1
ATOM 3627 O O . ILE B 1 205 ? -12.023 -23.203 0.899 1 96.62 205 ILE B O 1
ATOM 3631 N N . ILE B 1 206 ? -12.023 -20.984 0.824 1 96.06 206 ILE B N 1
ATOM 3632 C CA . ILE B 1 206 ? -11.969 -20.953 -0.633 1 96.06 206 ILE B CA 1
ATOM 3633 C C . ILE B 1 206 ? -10.562 -21.312 -1.107 1 96.06 206 ILE B C 1
ATOM 3635 O O . ILE B 1 206 ? -10.406 -22.078 -2.072 1 96.06 206 ILE B O 1
ATOM 3639 N N . LEU B 1 207 ? -9.555 -20.734 -0.458 1 95.19 207 LEU B N 1
ATOM 3640 C CA . LEU B 1 207 ? -8.172 -20.922 -0.891 1 95.19 207 LEU B CA 1
ATOM 3641 C C . LEU B 1 207 ? -7.281 -21.297 0.286 1 95.19 207 LEU B C 1
ATOM 3643 O O . LEU B 1 207 ? -6.359 -20.562 0.636 1 95.19 207 LEU B O 1
ATOM 3647 N N . PRO B 1 208 ? -7.477 -22.438 0.833 1 94.88 208 PRO B N 1
ATOM 3648 C CA . PRO B 1 208 ? -6.684 -22.828 1.999 1 94.88 208 PRO B CA 1
ATOM 3649 C C . PRO B 1 208 ? -5.188 -22.906 1.697 1 94.88 208 PRO B C 1
ATOM 3651 O O . PRO B 1 208 ? -4.363 -22.703 2.592 1 94.88 208 PRO B O 1
ATOM 3654 N N . GLU B 1 209 ? -4.77 -23.125 0.445 1 92.5 209 GLU B N 1
ATOM 3655 C CA . GLU B 1 209 ? -3.369 -23.234 0.056 1 92.5 209 GLU B CA 1
ATOM 3656 C C . GLU B 1 209 ? -2.619 -21.922 0.328 1 92.5 209 GLU B C 1
ATOM 3658 O O . GLU B 1 209 ? -1.413 -21.938 0.586 1 92.5 209 GLU B O 1
ATOM 3663 N N . ILE B 1 210 ? -3.344 -20.828 0.339 1 93.44 210 ILE B N 1
ATOM 3664 C CA . ILE B 1 210 ? -2.719 -19.516 0.484 1 93.44 210 ILE B CA 1
ATOM 3665 C C . ILE B 1 210 ? -2.961 -18.984 1.894 1 93.44 210 ILE B C 1
ATOM 3667 O O . ILE B 1 210 ? -2.062 -18.406 2.508 1 93.44 210 ILE B O 1
ATOM 3671 N N . PHE B 1 211 ? -4.109 -19.281 2.447 1 97.06 211 PHE B N 1
ATOM 3672 C CA . PHE B 1 211 ? -4.535 -18.531 3.619 1 97.06 211 PHE B CA 1
ATOM 3673 C C . PHE B 1 211 ? -4.453 -19.391 4.875 1 97.06 211 PHE B C 1
ATOM 3675 O O . PHE B 1 211 ? -4.465 -18.859 5.992 1 97.06 211 PHE B O 1
ATOM 3682 N N . ASP B 1 212 ? -4.41 -20.672 4.723 1 97.06 212 ASP B N 1
ATOM 3683 C CA . ASP B 1 212 ? -4.328 -21.531 5.895 1 97.06 212 ASP B CA 1
ATOM 3684 C C . ASP B 1 212 ? -2.873 -21.797 6.289 1 97.06 212 ASP B C 1
ATOM 3686 O O . ASP B 1 212 ? -2.389 -22.922 6.195 1 97.06 212 ASP B O 1
ATOM 3690 N N . THR B 1 213 ? -2.225 -20.75 6.75 1 97.06 213 THR B N 1
ATOM 3691 C CA . THR B 1 213 ? -0.813 -20.844 7.109 1 97.06 213 THR B CA 1
ATOM 3692 C C . THR B 1 213 ? -0.558 -20.188 8.461 1 97.06 213 THR B C 1
ATOM 3694 O O . THR B 1 213 ? -1.301 -19.281 8.875 1 97.06 213 THR B O 1
ATOM 3697 N N . PRO B 1 214 ? 0.499 -20.562 9.164 1 96.56 214 PRO B N 1
ATOM 3698 C CA . PRO B 1 214 ? 0.841 -19.922 10.438 1 96.56 214 PRO B CA 1
ATOM 3699 C C . PRO B 1 214 ? 1.152 -18.438 10.281 1 96.56 214 PRO B C 1
ATOM 3701 O O . PRO B 1 214 ? 0.816 -17.641 11.156 1 96.56 214 PRO B O 1
ATOM 3704 N N . THR B 1 215 ? 1.78 -18.125 9.203 1 96.12 215 THR B N 1
ATOM 3705 C CA . THR B 1 215 ? 2.105 -16.734 8.953 1 96.12 215 THR B CA 1
ATOM 3706 C C . THR B 1 215 ? 0.834 -15.891 8.844 1 96.12 215 THR B C 1
ATOM 3708 O O . THR B 1 215 ? 0.742 -14.812 9.438 1 96.12 215 THR B O 1
ATOM 3711 N N . TYR B 1 216 ? -0.131 -16.391 8.148 1 97.5 216 TYR B N 1
ATOM 3712 C CA . TYR B 1 216 ? -1.401 -15.703 7.969 1 97.5 216 TYR B CA 1
ATOM 3713 C C . TYR B 1 216 ? -2.09 -15.469 9.305 1 97.5 216 TYR B C 1
ATOM 3715 O O . TYR B 1 216 ? -2.529 -14.352 9.594 1 97.5 216 TYR B O 1
ATOM 3723 N N . TYR B 1 217 ? -2.035 -16.406 10.148 1 98 217 TYR B N 1
ATOM 3724 C CA . TYR B 1 217 ? -2.719 -16.312 11.43 1 98 217 TYR B CA 1
ATOM 3725 C C . TYR B 1 217 ? -1.938 -15.422 12.398 1 98 217 TYR B C 1
ATOM 3727 O O . TYR B 1 217 ? -2.531 -14.703 13.203 1 98 217 TYR B O 1
ATOM 3735 N N . THR B 1 218 ? -0.646 -15.484 12.328 1 97.94 218 THR B N 1
ATOM 3736 C CA . THR B 1 218 ? 0.172 -14.617 13.164 1 97.94 218 THR B CA 1
ATOM 3737 C C . THR B 1 218 ? -0.065 -13.148 12.812 1 97.94 218 THR B C 1
ATOM 3739 O O . THR B 1 218 ? -0.245 -12.312 13.695 1 97.94 218 THR B O 1
ATOM 3742 N N . ILE B 1 219 ? -0.108 -12.891 11.539 1 97.75 219 ILE B N 1
ATOM 3743 C CA . ILE B 1 219 ? -0.378 -11.531 11.078 1 97.75 219 ILE B CA 1
ATOM 3744 C C . ILE B 1 219 ? -1.774 -11.102 11.516 1 97.75 219 ILE B C 1
ATOM 3746 O O . ILE B 1 219 ? -1.97 -9.969 11.969 1 97.75 219 ILE B O 1
ATOM 3750 N N . GLY B 1 220 ? -2.713 -12.062 11.375 1 97.94 220 GLY B N 1
ATOM 3751 C CA . GLY B 1 220 ? -4.059 -11.773 11.836 1 97.94 220 GLY B CA 1
ATOM 3752 C C . GLY B 1 220 ? -4.121 -11.422 13.312 1 97.94 220 GLY B C 1
ATOM 3753 O O . GLY B 1 220 ? -4.848 -10.508 13.711 1 97.94 220 GLY B O 1
ATOM 3754 N N . GLY B 1 221 ? -3.361 -12.18 14.094 1 97.81 221 GLY B N 1
ATOM 3755 C CA . GLY B 1 221 ? -3.289 -11.867 15.508 1 97.81 221 GLY B CA 1
ATOM 3756 C C . GLY B 1 221 ? -2.742 -10.477 15.781 1 97.81 221 GLY B C 1
ATOM 3757 O O . GLY B 1 221 ? -3.316 -9.719 16.578 1 97.81 221 GLY B O 1
ATOM 3758 N N . PHE B 1 222 ? -1.741 -10.117 15.125 1 97.5 222 PHE B N 1
ATOM 3759 C CA . PHE B 1 222 ? -1.144 -8.797 15.305 1 97.5 222 PHE B CA 1
ATOM 3760 C C . PHE B 1 222 ? -2.1 -7.703 14.844 1 97.5 222 PHE B C 1
ATOM 3762 O O . PHE B 1 222 ? -2.264 -6.688 15.523 1 97.5 222 PHE B O 1
ATOM 3769 N N . LEU B 1 223 ? -2.732 -7.883 13.703 1 97.75 223 LEU B N 1
ATOM 3770 C CA . LEU B 1 223 ? -3.607 -6.852 13.156 1 97.75 223 LEU B CA 1
ATOM 3771 C C . LEU B 1 223 ? -4.852 -6.68 14.023 1 97.75 223 LEU B C 1
ATOM 3773 O O . LEU B 1 223 ? -5.398 -5.578 14.125 1 97.75 223 LEU B O 1
ATOM 3777 N N . THR B 1 224 ? -5.223 -7.785 14.648 1 98 224 THR B N 1
ATOM 3778 C CA . THR B 1 224 ? -6.32 -7.668 15.602 1 98 224 THR B CA 1
ATOM 3779 C C . THR B 1 224 ? -5.914 -6.805 16.797 1 98 224 THR B C 1
ATOM 3781 O O . THR B 1 224 ? -6.645 -5.887 17.172 1 98 224 THR B O 1
ATOM 3784 N N . LEU B 1 225 ? -4.758 -7.07 17.312 1 97.62 225 LEU B N 1
ATOM 3785 C CA . LEU B 1 225 ? -4.254 -6.254 18.406 1 97.62 225 LEU B CA 1
ATOM 3786 C C . LEU B 1 225 ? -4.086 -4.801 17.984 1 97.62 225 LEU B C 1
ATOM 3788 O O . LEU B 1 225 ? -4.387 -3.885 18.75 1 97.62 225 LEU B O 1
ATOM 3792 N N . TYR B 1 226 ? -3.645 -4.637 16.797 1 96.81 226 TYR B N 1
ATOM 3793 C CA . TYR B 1 226 ? -3.479 -3.303 16.234 1 96.81 226 TYR B CA 1
ATOM 3794 C C . TYR B 1 226 ? -4.816 -2.58 16.125 1 96.81 226 TYR B C 1
ATOM 3796 O O . TYR B 1 226 ? -4.914 -1.394 16.453 1 96.81 226 TYR B O 1
ATOM 3804 N N . SER B 1 227 ? -5.789 -3.285 15.703 1 97.12 227 SER B N 1
ATOM 3805 C CA . SER B 1 227 ? -7.117 -2.688 15.586 1 97.12 227 SER B CA 1
ATOM 3806 C C . SER B 1 227 ? -7.684 -2.326 16.953 1 97.12 227 SER B C 1
ATOM 3808 O O . SER B 1 227 ? -8.367 -1.312 17.094 1 97.12 227 SER B O 1
ATOM 3810 N N . ILE B 1 228 ? -7.406 -3.107 17.922 1 97.5 228 ILE B N 1
ATOM 3811 C CA . ILE B 1 228 ? -7.816 -2.809 19.281 1 97.5 228 ILE B CA 1
ATOM 3812 C C . ILE B 1 228 ? -7.094 -1.559 19.781 1 97.5 228 ILE B C 1
ATOM 3814 O O . ILE B 1 228 ? -7.688 -0.721 20.469 1 97.5 228 ILE B O 1
ATOM 3818 N N . TRP B 1 229 ? -5.891 -1.507 19.438 1 95.88 229 TRP B N 1
ATOM 3819 C CA . TRP B 1 229 ? -5.125 -0.318 19.797 1 95.88 229 TRP B CA 1
ATOM 3820 C C . TRP B 1 229 ? -5.715 0.928 19.141 1 95.88 229 TRP B C 1
ATOM 3822 O O . TRP B 1 229 ? -5.781 1.99 19.766 1 95.88 229 TRP B O 1
ATOM 3832 N N . CYS B 1 230 ? -6.141 0.862 17.938 1 94.69 230 CYS B N 1
ATOM 3833 C CA . CYS B 1 230 ? -6.805 1.976 17.266 1 94.69 230 CYS B CA 1
ATOM 3834 C C . CYS B 1 230 ? -8.078 2.369 18 1 94.69 230 CYS B C 1
ATOM 3836 O O . CYS B 1 230 ? -8.375 3.557 18.141 1 94.69 230 CYS B O 1
ATOM 3838 N N . PHE B 1 231 ? -8.812 1.336 18.453 1 96.38 231 PHE B N 1
ATOM 3839 C CA . PHE B 1 231 ? -9.992 1.593 19.266 1 96.38 231 PHE B CA 1
ATOM 3840 C C . PHE B 1 231 ? -9.617 2.371 20.531 1 96.38 231 PHE B C 1
ATOM 3842 O O . PHE B 1 231 ? -10.289 3.338 20.891 1 96.38 231 PHE B O 1
ATOM 3849 N N . TYR B 1 232 ? -8.586 1.984 21.109 1 95.44 232 TYR B N 1
ATOM 3850 C CA . TYR B 1 232 ? -8.141 2.615 22.344 1 95.44 232 TYR B CA 1
ATOM 3851 C C . TYR B 1 232 ? -7.762 4.07 22.109 1 95.44 232 TYR B C 1
ATOM 3853 O O . TYR B 1 232 ? -8.047 4.938 22.953 1 95.44 232 TYR B O 1
ATOM 3861 N N . ILE B 1 233 ? -7.105 4.414 21.016 1 92.62 233 ILE B N 1
ATOM 3862 C CA . ILE B 1 233 ? -6.758 5.785 20.656 1 92.62 233 ILE B CA 1
ATOM 3863 C C . ILE B 1 233 ? -8.023 6.641 20.609 1 92.62 233 ILE B C 1
ATOM 3865 O O . ILE B 1 233 ? -8.078 7.719 21.203 1 92.62 233 ILE B O 1
ATOM 3869 N N . VAL B 1 234 ? -9 6.137 19.938 1 93.38 234 VAL B N 1
ATOM 3870 C CA . VAL B 1 234 ? -10.242 6.887 19.766 1 93.38 234 VAL B CA 1
ATOM 3871 C C . VAL B 1 234 ? -10.969 6.996 21.109 1 93.38 234 VAL B C 1
ATOM 3873 O O . VAL B 1 234 ? -11.539 8.039 21.422 1 93.38 234 VAL B O 1
ATOM 3876 N N . TRP B 1 235 ? -10.891 5.941 21.891 1 94 235 TRP B N 1
ATOM 3877 C CA . TRP B 1 235 ? -11.555 5.902 23.188 1 94 235 TRP B CA 1
ATOM 3878 C C . TRP B 1 235 ? -10.961 6.934 24.141 1 94 235 TRP B C 1
ATOM 3880 O O . TRP B 1 235 ? -11.656 7.473 25 1 94 235 TRP B O 1
ATOM 3890 N N . GLN B 1 236 ? -9.766 7.301 23.953 1 92.5 236 GLN B N 1
ATOM 3891 C CA . GLN B 1 236 ? -9.07 8.227 24.828 1 92.5 236 GLN B CA 1
ATOM 3892 C C . GLN B 1 236 ? -9.438 9.672 24.516 1 92.5 236 GLN B C 1
ATOM 3894 O O . GLN B 1 236 ? -9.203 10.57 25.328 1 92.5 236 GLN B O 1
ATOM 3899 N N . TYR B 1 237 ? -9.969 9.898 23.375 1 90.62 237 TYR B N 1
ATOM 3900 C CA . TYR B 1 237 ? -10.352 11.258 23 1 90.62 237 TYR B CA 1
ATOM 3901 C C . TYR B 1 237 ? -11.609 11.695 23.75 1 90.62 237 TYR B C 1
ATOM 3903 O O . TYR B 1 237 ? -12.438 10.859 24.125 1 90.62 237 TYR B O 1
ATOM 3911 N N . PRO B 1 238 ? -11.703 13.039 23.938 1 85.56 238 PRO B N 1
ATOM 3912 C CA . PRO B 1 238 ? -12.898 13.547 24.609 1 85.56 238 PRO B CA 1
ATOM 3913 C C . PRO B 1 238 ? -14.188 13.219 23.859 1 85.56 238 PRO B C 1
ATOM 3915 O O . PRO B 1 238 ? -14.195 13.219 22.625 1 85.56 238 PRO B O 1
ATOM 3918 N N . SER B 1 239 ? -15.188 12.883 24.672 1 80.38 239 SER B N 1
ATOM 3919 C CA . SER B 1 239 ? -16.484 12.523 24.109 1 80.38 239 SER B CA 1
ATOM 3920 C C . SER B 1 239 ? -17.109 13.695 23.359 1 80.38 239 SER B C 1
ATOM 3922 O O . SER B 1 239 ? -16.828 14.852 23.688 1 80.38 239 SER B O 1
ATOM 3924 N N . LYS B 1 240 ? -17.859 13.305 22.312 1 81.44 240 LYS B N 1
ATOM 3925 C CA . LYS B 1 240 ? -18.531 14.32 21.5 1 81.44 240 LYS B CA 1
ATOM 3926 C C . LYS B 1 240 ? -19.594 15.055 22.312 1 81.44 240 LYS B C 1
ATOM 3928 O O . LYS B 1 240 ? -20.234 14.461 23.188 1 81.44 240 LYS B O 1
ATOM 3933 N N . THR B 1 241 ? -19.453 16.422 22.219 1 67.19 241 THR B N 1
ATOM 3934 C CA . THR B 1 241 ? -20.5 17.219 22.828 1 67.19 241 THR B CA 1
ATOM 3935 C C . THR B 1 241 ? -21.688 17.375 21.875 1 67.19 241 THR B C 1
ATOM 3937 O O . THR B 1 241 ? -21.531 17.234 20.656 1 67.19 241 THR B O 1
ATOM 3940 N N . ARG B 1 242 ? -22.938 17.391 22.406 1 63.47 242 ARG B N 1
ATOM 3941 C CA . ARG B 1 242 ? -24.141 17.594 21.609 1 63.47 242 ARG B CA 1
ATOM 3942 C C . ARG B 1 242 ? -23.906 18.672 20.547 1 63.47 242 ARG B C 1
ATOM 3944 O O . ARG B 1 242 ? -24.484 18.625 19.469 1 63.47 242 ARG B O 1
ATOM 3951 N N . ALA B 1 243 ? -23.125 19.516 20.719 1 58.72 243 ALA B N 1
ATOM 3952 C CA . ALA B 1 243 ? -22.891 20.641 19.812 1 58.72 243 ALA B CA 1
ATOM 3953 C C . ALA B 1 243 ? -22.094 20.188 18.594 1 58.72 243 ALA B C 1
ATOM 3955 O O . ALA B 1 243 ? -22.172 20.812 17.531 1 58.72 243 ALA B O 1
ATOM 3956 N N . ALA B 1 244 ? -21.422 19.094 18.672 1 58.47 244 ALA B N 1
ATOM 3957 C CA . ALA B 1 244 ? -20.578 18.625 17.578 1 58.47 244 ALA B CA 1
ATOM 3958 C C . ALA B 1 244 ? -21.422 18.016 16.469 1 58.47 244 ALA B C 1
ATOM 3960 O O . ALA B 1 244 ? -20.938 17.812 15.344 1 58.47 244 ALA B O 1
ATOM 3961 N N . ASP B 1 245 ? -22.625 17.75 16.75 1 59 245 ASP B N 1
ATOM 3962 C CA . ASP B 1 245 ? -23.578 17.156 15.828 1 59 245 ASP B CA 1
ATOM 3963 C C . ASP B 1 245 ? -24.469 18.234 15.195 1 59 245 ASP B C 1
ATOM 3965 O O . ASP B 1 245 ? -25.203 18.922 15.891 1 59 245 ASP B O 1
ATOM 3969 N N . LYS B 1 246 ? -24.188 18.625 13.992 1 62.03 246 LYS B N 1
ATOM 3970 C CA . LYS B 1 246 ? -24.953 19.641 13.273 1 62.03 246 LYS B CA 1
ATOM 3971 C C . LYS B 1 246 ? -26.453 19.312 13.281 1 62.03 246 LYS B C 1
ATOM 3973 O O . LYS B 1 246 ? -27.281 20.188 13.008 1 62.03 246 LYS B O 1
ATOM 3978 N N . SER B 1 247 ? -26.75 18.031 13.539 1 59.12 247 SER B N 1
ATOM 3979 C CA . SER B 1 247 ? -28.125 17.609 13.32 1 59.12 247 SER B CA 1
ATOM 3980 C C . SER B 1 247 ? -28.953 17.734 14.586 1 59.12 247 SER B C 1
ATOM 3982 O O . SER B 1 247 ? -30.188 17.641 14.539 1 59.12 247 SER B O 1
ATOM 3984 N N . GLY B 1 248 ? -28.359 18.109 15.641 1 61.94 248 GLY B N 1
ATOM 3985 C CA . GLY B 1 248 ? -29.125 18.156 16.875 1 61.94 248 GLY B CA 1
ATOM 3986 C C . GLY B 1 248 ? -29.391 16.781 17.469 1 61.94 248 GLY B C 1
ATOM 3987 O O . GLY B 1 248 ? -29.969 16.672 18.562 1 61.94 248 GLY B O 1
ATOM 3988 N N . TYR B 1 249 ? -29.078 15.742 16.703 1 63.5 249 TYR B N 1
ATOM 3989 C CA . TYR B 1 249 ? -29.281 14.383 17.188 1 63.5 249 TYR B CA 1
ATOM 3990 C C . TYR B 1 249 ? -28.109 13.93 18.062 1 63.5 249 TYR B C 1
ATOM 3992 O O . TYR B 1 249 ? -27.109 14.633 18.172 1 63.5 249 TYR B O 1
ATOM 4000 N N . ASP B 1 250 ? -28.375 12.805 18.766 1 69.88 250 ASP B N 1
ATOM 4001 C CA . ASP B 1 250 ? -27.328 12.234 19.609 1 69.88 250 ASP B CA 1
ATOM 4002 C C . ASP B 1 250 ? -26.078 11.906 18.781 1 69.88 250 ASP B C 1
ATOM 4004 O O . ASP B 1 250 ? -26.172 11.461 17.641 1 69.88 250 ASP B O 1
ATOM 4008 N N . PRO B 1 251 ? -25 12.188 19.375 1 73.62 251 PRO B N 1
ATOM 4009 C CA . PRO B 1 251 ? -23.719 11.953 18.672 1 73.62 251 PRO B CA 1
ATOM 4010 C C . PRO B 1 251 ? -23.516 10.477 18.328 1 73.62 251 PRO B C 1
ATOM 4012 O O . PRO B 1 251 ? -23.969 9.594 19.047 1 73.62 251 PRO B O 1
ATOM 4015 N N . ILE B 1 252 ? -23.094 10.242 17.203 1 75 252 ILE B N 1
ATOM 4016 C CA . ILE B 1 252 ? -22.766 8.891 16.781 1 75 252 ILE B CA 1
ATOM 4017 C C . ILE B 1 252 ? -21.531 8.398 17.531 1 75 252 ILE B C 1
ATOM 4019 O O . ILE B 1 252 ? -20.453 8.984 17.422 1 75 252 ILE B O 1
ATOM 4023 N N . TRP B 1 253 ? -21.672 7.422 18.375 1 73.19 253 TRP B N 1
ATOM 4024 C CA . TRP B 1 253 ? -20.625 6.871 19.219 1 73.19 253 TRP B CA 1
ATOM 4025 C C . TRP B 1 253 ? -19.609 6.078 18.391 1 73.19 253 TRP B C 1
ATOM 4027 O O . TRP B 1 253 ? -20 5.352 17.469 1 73.19 253 TRP B O 1
#

Nearest PDB structures (foldseek):
  8dyp-assembly1_A  TM=5.646E-01  e=4.386E-02  Homo sapiens
  7zkw-assembly2_B  TM=4.544E-01  e=1.114E-01  Arabidopsis thaliana
  8dyp-assembly1_A  TM=5.644E-01  e=2.796E-02  Homo sapiens
  7zkw-assembly2_B  TM=4.539E-01  e=1.059E-01  Arabidopsis thaliana

Organism: Colletotrichum higginsianum (strain IMI 349063) (NCBI:txid759273)

Foldseek 3Di:
DDPDPQLVLCLVLDDPPNVLLVVLVVLLLVLVVVLLVLQVVLCVWQVAALAALLLLLLLLLQLQVQLVLLCVSCVVVVNRVVSPVSSVSSVVSNVSSVVVNVCCLPPVVQNHPCVPQNHPDDSVRSVVVSVVSSVVSNVVNVVVCVVVDPNCSLVVSLVSLLCVLPRSQVVLLPVLACRNHALVSLVSSLVSLCQSLPCSHSSCSSCVVPRVDPVSNVVSVVSSVSSVVSSVSHVPHDDDDCVSTPVSDDDHD/DDPDPQLVLCLVLDDPPNVLLVVLVVLLLVLVVVLLVLQVVLCVWQVAALAALLLLLLLLLQLQVQLVLLCVSCVVVVVRVVSPVSSVSSVVSNVSSVVVNVCCLPPNVQNHPCVPQNHPDDSVRSVVVSVVSSVVSNVVNVVVCVVVDPNCSLVVSLVSLLCVLPRSQVVLVPVLACRNHALVSLVSSLVSLCQSLPCSHSSCSSCVVPRVDPVSNVVSVVSSVSSVVSSVSHVPHDDDDCVSTPVSDDDHD

Secondary structure (DSSP, 8-state):
-----HHHHHHHH--TT-HHHHHHHHHHHHHHHHHHHHHHHHHHHHS--SS-HHHHHHHHHHHHHHHHHHHHHHHHTTT-HHHHHHHHHHHHHHHHHHHHHHHHHHT-HHHHHHHHH-SS--HHHHHHHHHHHHHHHHHHHHHHHHHH-TTTHHHHHHHHHHHHHHTTHHHHHHH-SSTT--HHHHHHHHHHHHHHHSTTSHHHHH-HHHHSSHHHHHHHHHHHHHHHHHHHHHHHSPPPPGGG-TTSSPPP-/-----HHHHHHHH--TT-HHHHHHHHHHHHHHHHHHHHHHHHHHHHS--SS-HHHHHHHHHHHHHHHHHHHHHHHHTTT-HHHHHHHHHHHHHHHHHHHHHHHHHHT-HHHHHHHHH-SS--HHHHHHHHHHHHHHHHHHHHHHHHHH-TTTHHHHHHHHHHHHHHTTHHHHHHH-SSTT--HHHHHHHHHHHHHHHSTTSHHHHH-HHHHSSHHHHHHHHHHHHHHHHHHHHHHHSPPPPGGG-TTSSPP--

Sequence (506 aa):
MTVIDYYERVTTVCTLDNTPLLIPLAAGFIVGYLQYAYAIRLTLREGKGPMPFWMHSFYLAHDSTWSYLLGRAASQYGEHWFLRGTSTGLFIWSALELWCIHRAVTKEREASFASVLGKQPSFSSALTYAVGLQLAMYSVVLLGIELMGHGCMIQWFCLTNVLIVLGPTHHYLRAGSRQGLSLGLCIVNIVGTIWTFAPFSSAVIILPEIFDTPTYYTIGGFLTLYSIWCFYIVWQYPSKTRAADKSGYDPIWMTVIDYYERVTTVCTLDNTPLLIPLAAGFIVGYLQYAYAIRLTLREGKGPMPFWMHSFYLAHDSTWSYLLGRAASQYGEHWFLRGTSTGLFIWSALELWCIHRAVTKEREASFASVLGKQPSFSSALTYAVGLQLAMYSVVLLGIELMGHGCMIQWFCLTNVLIVLGPTHHYLRAGSRQGLSLGLCIVNIVGTIWTFAPFSSAVIILPEIFDTPTYYTIGGFLTLYSIWCFYIVWQYPSKTRAADKSGYDPIW

Solvent-accessible surface area (backbone atoms only — not comparable to full-atom values): 26014 Å² total; per-residue (Å²): 113,81,58,74,55,46,63,61,46,46,60,69,58,63,44,95,83,36,55,77,46,51,53,39,46,50,50,53,52,50,43,53,53,48,51,51,50,46,36,52,49,30,28,73,35,45,67,27,52,57,59,56,61,67,56,42,37,37,47,29,33,44,28,44,50,46,17,53,54,28,40,55,47,10,67,72,54,77,56,34,64,64,38,39,50,47,14,52,52,24,42,52,51,23,52,54,28,48,49,53,52,51,40,32,48,72,75,29,30,46,85,59,36,25,82,44,65,34,83,69,48,50,57,67,60,42,46,51,50,50,51,53,51,34,53,50,30,37,40,51,46,54,48,48,40,48,66,50,32,86,62,49,53,67,56,49,53,51,50,53,53,51,41,66,56,58,61,34,48,60,55,60,51,51,52,78,41,31,75,24,42,40,61,51,53,35,51,47,50,33,53,46,39,46,47,66,42,35,84,68,10,41,54,26,69,65,39,37,93,60,46,66,40,71,66,48,38,51,41,30,51,50,52,34,53,49,27,49,49,52,37,49,58,55,66,69,30,56,77,75,50,61,78,60,23,77,72,73,45,81,62,73,77,113,82,61,74,55,45,62,62,46,46,61,69,59,62,44,94,83,36,55,79,47,51,51,38,46,50,49,53,52,50,43,55,52,48,50,51,49,47,37,50,50,30,27,72,35,45,67,28,51,57,59,56,59,69,56,40,36,37,46,28,34,45,28,43,49,46,17,54,54,28,41,54,48,9,67,73,53,77,56,34,63,64,37,39,49,49,14,51,52,24,43,54,51,22,51,53,27,49,49,54,51,51,41,32,48,71,76,29,31,47,84,58,36,25,82,44,66,35,85,68,45,52,55,68,59,42,47,52,50,50,51,54,51,34,53,50,30,36,41,51,46,54,48,49,39,48,66,51,31,86,62,48,55,68,56,48,54,52,50,54,54,51,41,67,56,58,61,35,48,60,54,60,50,52,52,78,42,32,75,23,40,40,60,53,53,36,49,47,49,34,53,45,40,48,47,65,41,35,83,67,10,41,56,26,71,65,39,37,92,60,47,65,42,69,66,49,41,51,43,29,53,50,51,34,53,49,26,50,49,53,37,49,58,56,65,69,31,56,76,74,52,65,78,58,24,77,69,72,47,82,68,73,77